Protein AF-0000000084492908 (afdb_homodimer)

Organism: NCBI:txid1637975

Sequence (528 aa):
MYTIGQVAKFLGVSRDTLKFYEEKELVKPKQNIENGYRKYNRFDIYDIATVNFYREMDIEIKKIQEIRKSKSVEGIKLLLEEKEQEVLAEIEYKKLLLKKLQIVKEDCAKIKQFLGEYTIKEMEPLEIKGEIGHFNAFDEYEALKVNTDSLKKAVNLTSLRRVIRFNDQGVLEDKFIIVRKVEDYHRAIEREIVSHQKCLYTVIEDGRWSTGGKNIDDNVEASLRKAAIVNGYELLGLVYINLLLTTYEDGLERVFLEMYAPIKMYTIGQVAKFLGVSRDTLKFYEEKELVKPKQNIENGYRKYNRFDIYDIATVNFYREMDIEIKKIQEIRKSKSVEGIKLLLEEKEQEVLAEIEYKKLLLKKLQIVKEDCAKIKQFLGEYTIKEMEPLEIKGEIGHFNAFDEYEALKVNTDSLKKAVNLTSLRRVIRFNDQGVLEDKFIIVRKVEDYHRAIEREIVSHQKCLYTVIEDGRWSTGGKNIDDNVEASLRKAAIVNGYELLGLVYINLLLTTYEDGLERVFLEMYAPIK

Nearest PDB structures (foldseek):
  6jni-assembly4_H  TM=8.833E-01  e=2.539E-04  Pseudomonas putida
  4wls-assembly1_B  TM=6.090E-01  e=6.303E-05  Escherichia coli DH5[alpha]
  5xbw-assembly1_C  TM=3.593E-01  e=7.937E-08  Pseudomonas aeruginosa PAO1
  6jni-assembly3_E  TM=6.309E-01  e=5.097E-04  Pseudomonas putida
  5xbi-assembly1_A  TM=5.050E-01  e=4.906E-03  Pseudomonas aeruginosa PAO1

Secondary structure (DSSP, 8-state):
-B-HHHHHHHHT--HHHHHHHHHTTS--PEEPTTT--EEB-HHHHHHHHHHHHHHHTT--HHHHHHHHHB--HHHHHHHHHHHHHHHHHHHHHHHHHHHHHHHHHHHHHHHHHHBT--EEEEEEEEEEEEEES-TT-GGGTHHHHHS---SSSS--STTEEEEEEEETTEEEEEEEEEEEE---TTS---S-EEEEEEEEEEEEEESHHHHTT---HHHHHHHHHHHHHHTT--B-SEEEEEEEEEEEETTEEEEEEEEEEEB-/-B-HHHHHHHHT--HHHHHHHHHTTS--PEEPTTT--EEB-HHHHHHHHHHHHHHHTT--HHHHHHHHHB--HHHHHHHHHHHHHHHHHHHHHHHHHHHHHHHHHHHHHHHHHHBT--EEEEEEEEEEEEEES-TT-GGGTHHHHHS---SSSS--STTEEEEEEEETTEEEEEEEEEEEE---TTS---S-EEEEEEEEEEEEEESHHHHTT---HHHHHHHHHHHHHHTT--B-SEEEEEEEEEEEETTEEEEEEEEEEEB-

InterPro domains:
  IPR000551 MerR-type HTH domain [PF13411] (2-69)
  IPR000551 MerR-type HTH domain [PS50937] (1-70)
  IPR000551 MerR-type HTH domain [SM00422] (2-71)
  IPR009061 Putative DNA-binding domain superfamily [SSF46955] (2-109)
  IPR047057 MerR transcriptional regulator [PTHR30204] (1-139)

Structure (mmCIF, N/CA/C/O backbone):
data_AF-0000000084492908-model_v1
#
loop_
_entity.id
_entity.type
_entity.pdbx_description
1 polymer 'MerR family transcriptional regulator'
#
loop_
_atom_site.group_PDB
_atom_site.id
_atom_site.type_symbol
_atom_site.label_atom_id
_atom_site.label_alt_id
_atom_site.label_comp_id
_atom_site.label_asym_id
_atom_site.label_entity_id
_atom_site.label_seq_id
_atom_site.pdbx_PDB_ins_code
_atom_site.Cartn_x
_atom_site.Cartn_y
_atom_site.Cartn_z
_atom_site.occupancy
_atom_site.B_iso_or_equiv
_atom_site.auth_seq_id
_atom_site.auth_comp_id
_atom_site.auth_asym_id
_atom_site.auth_atom_id
_atom_site.pdbx_PDB_model_num
ATOM 1 N N . MET A 1 1 ? -13.133 -38.719 -6.301 1 85.62 1 MET A N 1
ATOM 2 C CA . MET A 1 1 ? -13.797 -37.469 -6.02 1 85.62 1 MET A CA 1
ATOM 3 C C . MET A 1 1 ? -13.602 -37.031 -4.562 1 85.62 1 MET A C 1
ATOM 5 O O . MET A 1 1 ? -13.312 -37.875 -3.713 1 85.62 1 MET A O 1
ATOM 9 N N . TYR A 1 2 ? -13.609 -35.75 -4.332 1 89.88 2 TYR A N 1
ATOM 10 C CA . TYR A 1 2 ? -13.266 -35.25 -3.012 1 89.88 2 TYR A CA 1
ATOM 11 C C . TYR A 1 2 ? -14.367 -34.344 -2.475 1 89.88 2 TYR A C 1
ATOM 13 O O . TYR A 1 2 ? -15.055 -33.656 -3.246 1 89.88 2 TYR A O 1
ATOM 21 N N . THR A 1 3 ? -14.461 -34.344 -1.243 1 89.31 3 THR A N 1
ATOM 22 C CA . THR A 1 3 ? -15.445 -33.469 -0.597 1 89.31 3 THR A CA 1
ATOM 23 C C . THR A 1 3 ? -14.898 -32.062 -0.445 1 89.31 3 THR A C 1
ATOM 25 O O . THR A 1 3 ? -13.695 -31.828 -0.572 1 89.31 3 THR A O 1
ATOM 28 N N . ILE A 1 4 ? -15.883 -31.172 -0.167 1 91 4 ILE A N 1
ATOM 29 C CA . ILE A 1 4 ? -15.5 -29.766 -0.02 1 91 4 ILE A CA 1
ATOM 30 C C . ILE A 1 4 ? -14.523 -29.625 1.148 1 91 4 ILE A C 1
ATOM 32 O O . ILE A 1 4 ? -13.594 -28.828 1.091 1 91 4 ILE A O 1
ATOM 36 N N . GLY A 1 5 ? -14.719 -30.312 2.248 1 90.81 5 GLY A N 1
ATOM 37 C CA . GLY A 1 5 ? -13.82 -30.281 3.395 1 90.81 5 GLY A CA 1
ATOM 38 C C . GLY A 1 5 ? -12.422 -30.75 3.072 1 90.81 5 GLY A C 1
ATOM 39 O O . GLY A 1 5 ? -11.438 -30.141 3.51 1 90.81 5 GLY A O 1
ATOM 40 N N . GLN A 1 6 ? -12.289 -31.812 2.357 1 90.44 6 GLN A N 1
ATOM 41 C CA . GLN A 1 6 ? -10.992 -32.312 1.938 1 90.44 6 GLN A CA 1
ATOM 42 C C . GLN A 1 6 ? -10.25 -31.312 1.06 1 90.44 6 GLN A C 1
ATOM 44 O O . GLN A 1 6 ? -9.078 -31.031 1.284 1 90.44 6 GLN A O 1
ATOM 49 N N . VAL A 1 7 ? -10.992 -30.812 0.139 1 91.81 7 VAL A N 1
ATOM 50 C CA . VAL A 1 7 ? -10.391 -29.875 -0.804 1 91.81 7 VAL A CA 1
ATOM 51 C C . VAL A 1 7 ? -9.914 -28.641 -0.06 1 91.81 7 VAL A C 1
ATOM 53 O O . VAL A 1 7 ? -8.82 -28.125 -0.326 1 91.81 7 VAL A O 1
ATOM 56 N N . ALA A 1 8 ? -10.719 -28.188 0.815 1 92.31 8 ALA A N 1
ATOM 57 C CA . ALA A 1 8 ? -10.344 -27.031 1.631 1 92.31 8 ALA A CA 1
ATOM 58 C C . ALA A 1 8 ? -9.031 -27.281 2.361 1 92.31 8 ALA A C 1
ATOM 60 O O . ALA A 1 8 ? -8.141 -26.422 2.373 1 92.31 8 ALA A O 1
ATOM 61 N N . LYS A 1 9 ? -8.906 -28.406 2.877 1 89.31 9 LYS A N 1
ATOM 62 C CA . LYS A 1 9 ? -7.703 -28.781 3.611 1 89.31 9 LYS A CA 1
ATOM 63 C C . LYS A 1 9 ? -6.5 -28.891 2.678 1 89.31 9 LYS A C 1
ATOM 65 O O . LYS A 1 9 ? -5.422 -28.391 2.98 1 89.31 9 LYS A O 1
ATOM 70 N N . PHE A 1 10 ? -6.711 -29.531 1.526 1 89.12 10 PHE A N 1
ATOM 71 C CA . PHE A 1 10 ? -5.641 -29.734 0.554 1 89.12 10 PHE A CA 1
ATOM 72 C C . PHE A 1 10 ? -5.074 -28.391 0.102 1 89.12 10 PHE A C 1
ATOM 74 O O . PHE A 1 10 ? -3.855 -28.234 -0.016 1 89.12 10 PHE A O 1
ATOM 81 N N . LEU A 1 11 ? -5.945 -27.406 -0.057 1 91.5 11 LEU A N 1
ATOM 82 C CA . LEU A 1 11 ? -5.543 -26.203 -0.776 1 91.5 11 LEU A CA 1
ATOM 83 C C . LEU A 1 11 ? -5.383 -25.031 0.18 1 91.5 11 LEU A C 1
ATOM 85 O O . LEU A 1 11 ? -5.043 -23.922 -0.242 1 91.5 11 LEU A O 1
ATOM 89 N N . GLY A 1 12 ? -5.629 -25.312 1.412 1 89.75 12 GLY A N 1
ATOM 90 C CA . GLY A 1 12 ? -5.398 -24.297 2.422 1 89.75 12 GLY A CA 1
ATOM 91 C C . GLY A 1 12 ? -6.332 -23.109 2.289 1 89.75 12 GLY A C 1
ATOM 92 O O . GLY A 1 12 ? -5.898 -21.953 2.383 1 89.75 12 GLY A O 1
ATOM 93 N N . VAL A 1 13 ? -7.566 -23.328 1.956 1 92.44 13 VAL A N 1
ATOM 94 C CA . VAL A 1 13 ? -8.594 -22.297 1.881 1 92.44 13 VAL A CA 1
ATOM 95 C C . VAL A 1 13 ? -9.805 -22.703 2.717 1 92.44 13 VAL A C 1
ATOM 97 O O . VAL A 1 13 ? -9.906 -23.859 3.143 1 92.44 13 VAL A O 1
ATOM 100 N N . SER A 1 14 ? -10.641 -21.828 2.979 1 93.69 14 SER A N 1
ATOM 101 C CA . SER A 1 14 ? -11.836 -22.141 3.762 1 93.69 14 SER A CA 1
ATOM 102 C C . SER A 1 14 ? -12.938 -22.719 2.883 1 93.69 14 SER A C 1
ATOM 104 O O . SER A 1 14 ? -12.914 -22.562 1.66 1 93.69 14 SER A O 1
ATOM 106 N N . ARG A 1 15 ? -13.875 -23.391 3.535 1 93.69 15 ARG A N 1
ATOM 107 C CA . ARG A 1 15 ? -15.047 -23.891 2.82 1 93.69 15 ARG A CA 1
ATOM 108 C C . ARG A 1 15 ? -15.82 -22.734 2.186 1 93.69 15 ARG A C 1
ATOM 110 O O . ARG A 1 15 ? -16.328 -22.859 1.072 1 93.69 15 ARG A O 1
ATOM 117 N N . ASP A 1 16 ? -15.844 -21.641 2.883 1 94.69 16 ASP A N 1
ATOM 118 C CA . ASP A 1 16 ? -16.547 -20.453 2.385 1 94.69 16 ASP A CA 1
ATOM 119 C C . ASP A 1 16 ? -15.891 -19.922 1.117 1 94.69 16 ASP A C 1
ATOM 121 O O . ASP A 1 16 ? -16.578 -19.484 0.194 1 94.69 16 ASP A O 1
ATOM 125 N N . THR A 1 17 ? -14.641 -20 1.12 1 94.69 17 THR A N 1
ATOM 126 C CA . THR A 1 17 ? -13.922 -19.562 -0.069 1 94.69 17 THR A CA 1
ATOM 127 C C . THR A 1 17 ? -14.273 -20.438 -1.269 1 94.69 17 THR A C 1
ATOM 129 O O . THR A 1 17 ? -14.484 -19.922 -2.373 1 94.69 17 THR A O 1
ATOM 132 N N . LEU A 1 18 ? -14.359 -21.75 -1.053 1 94.75 18 LEU A N 1
ATOM 133 C CA . LEU A 1 18 ? -14.711 -22.672 -2.129 1 94.75 18 LEU A CA 1
ATOM 134 C C . LEU A 1 18 ? -16.125 -22.406 -2.631 1 94.75 18 LEU A C 1
ATOM 136 O O . LEU A 1 18 ? -16.375 -22.422 -3.84 1 94.75 18 LEU A O 1
ATOM 140 N N . LYS A 1 19 ? -17.016 -22.156 -1.703 1 93.44 19 LYS A N 1
ATOM 141 C CA . LYS A 1 19 ? -18.375 -21.812 -2.078 1 93.44 19 LYS A CA 1
ATOM 142 C C . LYS A 1 19 ? -18.422 -20.516 -2.871 1 93.44 19 LYS A C 1
ATOM 144 O O . LYS A 1 19 ? -19.172 -20.391 -3.842 1 93.44 19 LYS A O 1
ATOM 149 N N . PHE A 1 20 ? -17.672 -19.609 -2.375 1 95.75 20 PHE A N 1
ATOM 150 C CA . PHE A 1 20 ? -17.578 -18.344 -3.078 1 95.75 20 PHE A CA 1
ATOM 151 C C . PHE A 1 20 ? -17.078 -18.547 -4.508 1 95.75 20 PHE A C 1
ATOM 153 O O . PHE A 1 20 ? -17.641 -17.969 -5.445 1 95.75 20 PHE A O 1
ATOM 160 N N . TYR A 1 21 ? -16.031 -19.344 -4.691 1 95 21 TYR A N 1
ATOM 161 C CA . TYR A 1 21 ? -15.484 -19.641 -6.016 1 95 21 TYR A CA 1
ATOM 162 C C . TYR A 1 21 ? -16.547 -20.297 -6.902 1 95 21 TYR A C 1
ATOM 164 O O . TYR A 1 21 ? -16.609 -20.016 -8.102 1 95 21 TYR A O 1
ATOM 172 N N . GLU A 1 22 ? -17.328 -21.156 -6.355 1 92.81 22 GLU A N 1
ATOM 173 C CA . GLU A 1 22 ? -18.406 -21.797 -7.09 1 92.81 22 GLU A CA 1
ATOM 174 C C . GLU A 1 22 ? -19.453 -20.781 -7.535 1 92.81 22 GLU A C 1
ATOM 176 O O . GLU A 1 22 ? -19.891 -20.797 -8.688 1 92.81 22 GLU A O 1
ATOM 181 N N . GLU A 1 23 ? -19.781 -19.938 -6.543 1 93.44 23 GLU A N 1
ATOM 182 C CA . GLU A 1 23 ? -20.766 -18.906 -6.828 1 93.44 23 GLU A CA 1
ATOM 183 C C . GLU A 1 23 ? -20.297 -18.016 -7.98 1 93.44 23 GLU A C 1
ATOM 185 O O . GLU A 1 23 ? -21.109 -17.578 -8.805 1 93.44 23 GLU A O 1
ATOM 190 N N . LYS A 1 24 ? -19.047 -17.766 -8.023 1 94.94 24 LYS A N 1
ATOM 191 C CA . LYS A 1 24 ? -18.484 -16.906 -9.055 1 94.94 24 LYS A CA 1
ATOM 192 C C . LYS A 1 24 ? -18.156 -17.688 -10.32 1 94.94 24 LYS A C 1
ATOM 194 O O . LYS A 1 24 ? -17.547 -17.156 -11.25 1 94.94 24 LYS A O 1
ATOM 199 N N . GLU A 1 25 ? -18.359 -19.016 -10.281 1 91.81 25 GLU A N 1
ATOM 200 C CA . GLU A 1 25 ? -18.234 -19.891 -11.438 1 91.81 25 GLU A CA 1
ATOM 201 C C . GLU A 1 25 ? -16.766 -20.094 -11.812 1 91.81 25 GLU A C 1
ATOM 203 O O . GLU A 1 25 ? -16.438 -20.219 -12.992 1 91.81 25 GLU A O 1
ATOM 208 N N . LEU A 1 26 ? -15.961 -20 -10.875 1 93.44 26 LEU A N 1
ATOM 209 C CA . LEU A 1 26 ? -14.547 -20.281 -11.086 1 93.44 26 LEU A CA 1
ATOM 210 C C . LEU A 1 26 ? -14.266 -21.781 -11.031 1 93.44 26 LEU A C 1
ATOM 212 O O . LEU A 1 26 ? -13.242 -22.234 -11.547 1 93.44 26 LEU A O 1
ATOM 216 N N . VAL A 1 27 ? -15.094 -22.484 -10.328 1 90.06 27 VAL A N 1
ATOM 217 C CA . VAL A 1 27 ? -15.078 -23.938 -10.266 1 90.06 27 VAL A CA 1
ATOM 218 C C . VAL A 1 27 ? -16.5 -24.469 -10.289 1 90.06 27 VAL A C 1
ATOM 220 O O . VAL A 1 27 ? -17.422 -23.844 -9.742 1 90.06 27 VAL A O 1
ATOM 223 N N . LYS A 1 28 ? -16.641 -25.578 -10.93 1 86.38 28 LYS A N 1
ATOM 224 C CA . LYS A 1 28 ? -17.969 -26.172 -11.031 1 86.38 28 LYS A CA 1
ATOM 225 C C . LYS A 1 28 ? -17.938 -27.641 -10.633 1 86.38 28 LYS A C 1
ATOM 227 O O . LYS A 1 28 ? -18.078 -28.516 -11.484 1 86.38 28 LYS A O 1
ATOM 232 N N . PRO A 1 29 ? -17.891 -27.828 -9.375 1 84.5 29 PRO A N 1
ATOM 233 C CA . PRO A 1 29 ? -17.891 -29.234 -8.961 1 84.5 29 PRO A CA 1
ATOM 234 C C . PRO A 1 29 ? -19.219 -29.922 -9.242 1 84.5 29 PRO A C 1
ATOM 236 O O . PRO A 1 29 ? -20.25 -29.25 -9.375 1 84.5 29 PRO A O 1
ATOM 239 N N . LYS A 1 30 ? -19.141 -31.234 -9.562 1 80.88 30 LYS A N 1
ATOM 240 C CA . LYS A 1 30 ? -20.359 -32 -9.812 1 80.88 30 LYS A CA 1
ATOM 241 C C . LYS A 1 30 ? -21.125 -32.25 -8.523 1 80.88 30 LYS A C 1
ATOM 243 O O . LYS A 1 30 ? -20.531 -32.438 -7.465 1 80.88 30 LYS A O 1
ATOM 248 N N . GLN A 1 31 ? -22.359 -31.859 -8.586 1 74.38 31 GLN A N 1
ATOM 249 C CA . GLN A 1 31 ? -23.219 -32.094 -7.43 1 74.38 31 GLN A CA 1
ATOM 250 C C . GLN A 1 31 ? -23.797 -33.5 -7.469 1 74.38 31 GLN A C 1
ATOM 252 O O . GLN A 1 31 ? -24.234 -33.969 -8.523 1 74.38 31 GLN A O 1
ATOM 257 N N . ASN A 1 32 ? -23.422 -34.219 -6.363 1 66.81 32 ASN A N 1
ATOM 258 C CA . ASN A 1 32 ? -24.047 -35.531 -6.285 1 66.81 32 ASN A CA 1
ATOM 259 C C . ASN A 1 32 ? -25.578 -35.438 -6.25 1 66.81 32 ASN A C 1
ATOM 261 O O . ASN A 1 32 ? -26.125 -34.656 -5.457 1 66.81 32 ASN A O 1
ATOM 265 N N . ILE A 1 33 ? -26.172 -36.094 -7.195 1 63.25 33 ILE A N 1
ATOM 266 C CA . ILE A 1 33 ? -27.609 -36.062 -7.367 1 63.25 33 ILE A CA 1
ATOM 267 C C . ILE A 1 33 ? -28.297 -36.594 -6.109 1 63.25 33 ILE A C 1
ATOM 269 O O . ILE A 1 33 ?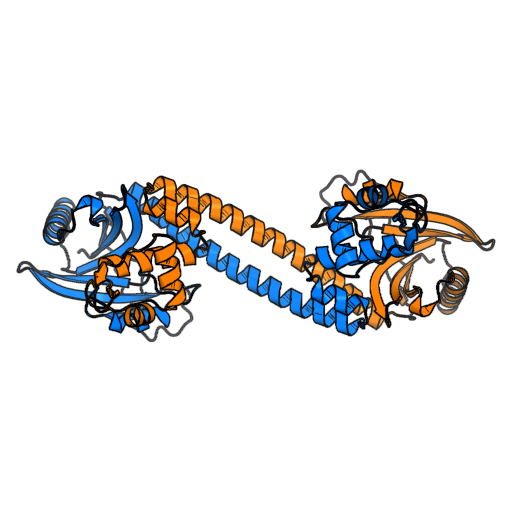 -29.344 -36.094 -5.707 1 63.25 33 ILE A O 1
ATOM 273 N N . GLU A 1 34 ? -27.734 -37.562 -5.508 1 62.38 34 GLU A N 1
ATOM 274 C CA . GLU A 1 34 ? -28.438 -38.25 -4.426 1 62.38 34 GLU A CA 1
ATOM 275 C C . GLU A 1 34 ? -28.359 -37.438 -3.125 1 62.38 34 GLU A C 1
ATOM 277 O O . GLU A 1 34 ? -29.359 -37.312 -2.418 1 62.38 34 GLU A O 1
ATOM 282 N N . ASN A 1 35 ? -27.281 -36.938 -2.756 1 62.28 35 ASN A N 1
ATOM 283 C CA . ASN A 1 35 ? -27.141 -36.375 -1.428 1 62.28 35 ASN A CA 1
ATOM 284 C C . ASN A 1 35 ? -26.844 -34.875 -1.507 1 62.28 35 ASN A C 1
ATOM 286 O O . ASN A 1 35 ? -26.797 -34.188 -0.481 1 62.28 35 ASN A O 1
ATOM 290 N N . GLY A 1 36 ? -26.766 -34.406 -2.736 1 65.12 36 GLY A N 1
ATOM 291 C CA . GLY A 1 36 ? -26.625 -32.969 -2.938 1 65.12 36 GLY A CA 1
ATOM 292 C C . GLY A 1 36 ? -25.234 -32.469 -2.633 1 65.12 36 GLY A C 1
ATOM 293 O O . GLY A 1 36 ? -24.984 -31.266 -2.738 1 65.12 36 GLY A O 1
ATOM 294 N N . TYR A 1 37 ? -24.422 -33.5 -2.225 1 71.88 37 TYR A N 1
ATOM 295 C CA . TYR A 1 37 ? -23.094 -33.031 -1.81 1 71.88 37 TYR A CA 1
ATOM 296 C C . TYR A 1 37 ? -22.219 -32.75 -3.02 1 71.88 37 TYR A C 1
ATOM 298 O O . TYR A 1 37 ? -22.297 -33.438 -4.031 1 71.88 37 TYR A O 1
ATOM 306 N N . ARG A 1 38 ? -21.469 -31.656 -2.945 1 76.75 38 ARG A N 1
ATOM 307 C CA . ARG A 1 38 ? -20.5 -31.297 -3.98 1 76.75 38 ARG A CA 1
ATOM 308 C C . ARG A 1 38 ? -19.312 -32.25 -3.973 1 76.75 38 ARG A C 1
ATOM 310 O O . ARG A 1 38 ? -18.797 -32.594 -2.91 1 76.75 38 ARG A O 1
ATOM 317 N N . LYS A 1 39 ? -19.016 -32.812 -5.086 1 88.12 39 LYS A N 1
ATOM 318 C CA . LYS A 1 39 ? -17.812 -33.625 -5.254 1 88.12 39 LYS A CA 1
ATOM 319 C C . LYS A 1 39 ? -16.875 -33 -6.273 1 88.12 39 LYS A C 1
ATOM 321 O O . LYS A 1 39 ? -17.297 -32.625 -7.367 1 88.12 39 LYS A O 1
ATOM 326 N N . TYR A 1 40 ? -15.617 -32.812 -5.797 1 91.38 40 TYR A N 1
ATOM 327 C CA . TYR A 1 40 ? -14.586 -32.219 -6.633 1 91.38 40 TYR A CA 1
ATOM 328 C C . TYR A 1 40 ? -13.727 -33.281 -7.289 1 91.38 40 TYR A C 1
ATOM 330 O O . TYR A 1 40 ? -13.312 -34.25 -6.637 1 91.38 40 TYR A O 1
ATOM 338 N N . ASN A 1 41 ? -13.539 -33.125 -8.539 1 89.19 41 ASN A N 1
ATOM 339 C CA . ASN A 1 41 ? -12.57 -33.969 -9.195 1 89.19 41 ASN A CA 1
ATOM 340 C C . ASN A 1 41 ? -11.195 -33.312 -9.273 1 89.19 41 ASN A C 1
ATOM 342 O O . ASN A 1 41 ? -11.008 -32.219 -8.797 1 89.19 41 ASN A O 1
ATOM 346 N N . ARG A 1 42 ? -10.219 -34 -9.828 1 88.31 42 ARG A N 1
ATOM 347 C CA . ARG A 1 42 ? -8.844 -33.5 -9.875 1 88.31 42 ARG A CA 1
ATOM 348 C C . ARG A 1 42 ? -8.75 -32.219 -10.664 1 88.31 42 ARG A C 1
ATOM 350 O O . ARG A 1 42 ? -7.949 -31.328 -10.336 1 88.31 42 ARG A O 1
ATOM 357 N N . PHE A 1 43 ? -9.516 -32.062 -11.727 1 88.5 43 PHE A N 1
ATOM 358 C CA . PHE A 1 43 ? -9.469 -30.859 -12.539 1 88.5 43 PHE A CA 1
ATOM 359 C C . PHE A 1 43 ? -10.016 -29.672 -11.766 1 88.5 43 PHE A C 1
ATOM 361 O O . PHE A 1 43 ? -9.516 -28.547 -11.906 1 88.5 43 PHE A O 1
ATOM 368 N N . ASP A 1 44 ? -11.07 -29.969 -10.984 1 91.31 44 ASP A N 1
ATOM 369 C CA . ASP A 1 44 ? -11.594 -28.906 -10.117 1 91.31 44 ASP A CA 1
ATOM 370 C C . ASP A 1 44 ? -10.516 -28.406 -9.156 1 91.31 44 ASP A C 1
ATOM 372 O O . ASP A 1 44 ? -10.375 -27.203 -8.953 1 91.31 44 ASP A O 1
ATOM 376 N N . ILE A 1 45 ? -9.805 -29.297 -8.586 1 91.62 45 ILE A N 1
ATOM 377 C CA . ILE A 1 45 ? -8.781 -28.969 -7.602 1 91.62 45 ILE A CA 1
ATOM 378 C C . ILE A 1 45 ? -7.676 -28.141 -8.266 1 91.62 45 ILE A C 1
ATOM 380 O O . ILE A 1 45 ? -7.207 -27.156 -7.699 1 91.62 45 ILE A O 1
ATOM 384 N N . TYR A 1 46 ? -7.359 -28.469 -9.477 1 91.31 46 TYR A N 1
ATOM 385 C CA . TYR A 1 46 ? -6.344 -27.734 -10.219 1 91.31 46 TYR A CA 1
ATOM 386 C C . TYR A 1 46 ? -6.828 -26.328 -10.547 1 91.31 46 TYR A C 1
ATOM 388 O O . TYR A 1 46 ? -6.062 -25.359 -10.477 1 91.31 46 TYR A O 1
ATOM 396 N N . ASP A 1 47 ? -8.062 -26.266 -10.914 1 93.19 47 ASP A N 1
ATOM 397 C CA . ASP A 1 47 ? -8.648 -24.953 -11.195 1 93.19 47 ASP A CA 1
ATOM 398 C C . ASP A 1 47 ? -8.586 -24.047 -9.977 1 93.19 47 ASP A C 1
ATOM 400 O O . ASP A 1 47 ? -8.258 -22.875 -10.086 1 93.19 47 ASP A O 1
ATOM 404 N N . ILE A 1 48 ? -8.906 -24.641 -8.859 1 94.5 48 ILE A N 1
ATOM 405 C CA . ILE A 1 48 ? -8.883 -23.844 -7.629 1 94.5 48 ILE A CA 1
ATOM 406 C C . ILE A 1 48 ? -7.449 -23.422 -7.312 1 94.5 48 ILE A C 1
ATOM 408 O O . ILE A 1 48 ? -7.207 -22.297 -6.91 1 94.5 48 ILE A O 1
ATOM 412 N N . ALA A 1 49 ? -6.477 -24.281 -7.453 1 93.44 49 ALA A N 1
ATOM 413 C CA . ALA A 1 49 ? -5.074 -23.938 -7.246 1 93.44 49 ALA A CA 1
ATOM 414 C C . ALA A 1 49 ? -4.645 -22.812 -8.172 1 93.44 49 ALA A C 1
ATOM 416 O O . ALA A 1 49 ? -3.873 -21.938 -7.777 1 93.44 49 ALA A O 1
ATOM 417 N N . THR A 1 50 ? -5.164 -22.859 -9.359 1 95.5 50 THR A N 1
ATOM 418 C CA . THR A 1 50 ? -4.863 -21.797 -10.328 1 95.5 50 THR A CA 1
ATOM 419 C C . THR A 1 50 ? -5.457 -20.469 -9.883 1 95.5 50 THR A C 1
ATOM 421 O O . THR A 1 50 ? -4.797 -19.438 -9.961 1 95.5 50 THR A O 1
ATOM 424 N N . VAL A 1 51 ? -6.715 -20.547 -9.477 1 95.88 51 VAL A N 1
ATOM 425 C CA . VAL A 1 51 ? -7.344 -19.344 -8.945 1 95.88 51 VAL A CA 1
ATOM 426 C C . VAL A 1 51 ? -6.508 -18.781 -7.797 1 95.88 51 VAL A C 1
ATOM 428 O O . VAL A 1 51 ? -6.258 -17.578 -7.727 1 95.88 51 VAL A O 1
ATOM 431 N N . ASN A 1 52 ? -6.047 -19.656 -6.879 1 94.25 52 ASN A N 1
ATOM 432 C CA . ASN A 1 52 ? -5.203 -19.266 -5.758 1 94.25 52 ASN A CA 1
ATOM 433 C C . ASN A 1 52 ? -3.928 -18.562 -6.238 1 94.25 52 ASN A C 1
ATOM 435 O O . ASN A 1 52 ? -3.475 -17.594 -5.629 1 94.25 52 ASN A O 1
ATOM 439 N N . PHE A 1 53 ? -3.418 -19.031 -7.27 1 94.62 53 PHE A N 1
ATOM 440 C CA . PHE A 1 53 ? -2.211 -18.469 -7.859 1 94.62 53 PHE A CA 1
ATOM 441 C C . PHE A 1 53 ? -2.445 -17.031 -8.281 1 94.62 53 PHE A C 1
ATOM 443 O O . PHE A 1 53 ? -1.662 -16.141 -7.941 1 94.62 53 PHE A O 1
ATOM 450 N N . TYR A 1 54 ? -3.471 -16.781 -8.984 1 96.56 54 TYR A N 1
ATOM 451 C CA . TYR A 1 54 ? -3.77 -15.43 -9.438 1 96.56 54 TYR A CA 1
ATOM 452 C C . TYR A 1 54 ? -4.137 -14.531 -8.266 1 96.56 54 TYR A C 1
ATOM 454 O O . TYR A 1 54 ? -3.777 -13.352 -8.242 1 96.56 54 TYR A O 1
ATOM 462 N N . ARG A 1 55 ? -4.816 -15.102 -7.312 1 95 55 ARG A N 1
ATOM 463 C CA . ARG A 1 55 ? -5.188 -14.336 -6.125 1 95 55 ARG A CA 1
ATOM 464 C C . ARG A 1 55 ? -3.949 -13.938 -5.328 1 95 55 ARG A C 1
ATOM 466 O O . ARG A 1 55 ? -3.934 -12.883 -4.691 1 95 55 ARG A O 1
ATOM 473 N N . GLU A 1 56 ? -2.99 -14.805 -5.336 1 92.75 56 GLU A N 1
ATOM 474 C CA . GLU A 1 56 ? -1.745 -14.484 -4.645 1 92.75 56 GLU A CA 1
ATOM 475 C C . GLU A 1 56 ? -1.119 -13.203 -5.195 1 92.75 56 GLU A C 1
ATOM 477 O O . GLU A 1 56 ? -0.401 -12.5 -4.48 1 92.75 56 GLU A O 1
ATOM 482 N N . MET A 1 57 ? -1.424 -12.898 -6.426 1 94.94 57 MET A N 1
ATOM 483 C CA . MET A 1 57 ? -0.905 -11.688 -7.055 1 94.94 57 MET A CA 1
ATOM 484 C C . MET A 1 57 ? -1.918 -10.547 -6.973 1 94.94 57 MET A C 1
ATOM 486 O O . MET A 1 57 ? -1.814 -9.562 -7.703 1 94.94 57 MET A O 1
ATOM 490 N N . ASP A 1 58 ? -2.887 -10.734 -6.227 1 95.06 58 ASP A N 1
ATOM 491 C CA . ASP A 1 58 ? -3.92 -9.75 -5.938 1 95.06 58 ASP A CA 1
ATOM 492 C C . ASP A 1 58 ? -4.719 -9.406 -7.191 1 95.06 58 ASP A C 1
ATOM 494 O O . ASP A 1 58 ? -5.125 -8.258 -7.383 1 95.06 58 ASP A O 1
ATOM 498 N N . ILE A 1 59 ? -4.836 -10.359 -8.039 1 96.75 59 ILE A N 1
ATOM 499 C CA . ILE A 1 59 ? -5.734 -10.188 -9.18 1 96.75 59 ILE A CA 1
ATOM 500 C C . ILE A 1 59 ? -7.184 -10.344 -8.719 1 96.75 59 ILE A C 1
ATOM 502 O O . ILE A 1 59 ? -7.508 -11.281 -7.984 1 96.75 59 ILE A O 1
ATOM 506 N N . GLU A 1 60 ? -8.008 -9.461 -9.156 1 96.12 60 GLU A N 1
ATOM 507 C CA . GLU A 1 60 ? -9.406 -9.445 -8.727 1 96.12 60 GLU A CA 1
ATOM 508 C C . GLU A 1 60 ? -10.18 -10.609 -9.328 1 96.12 60 GLU A C 1
ATOM 510 O O . GLU A 1 60 ? -9.883 -11.062 -10.438 1 96.12 60 GLU A O 1
ATOM 515 N N . ILE A 1 61 ? -11.164 -11.008 -8.625 1 96.56 61 ILE A N 1
ATOM 516 C CA . ILE A 1 61 ? -11.984 -12.148 -9.008 1 96.56 61 ILE A CA 1
ATOM 517 C C . ILE A 1 61 ? -12.594 -11.906 -10.391 1 96.56 61 ILE A C 1
ATOM 519 O O . ILE A 1 61 ? -12.617 -12.812 -11.227 1 96.56 61 ILE A O 1
ATOM 523 N N . LYS A 1 62 ? -13.008 -10.695 -10.633 1 96.38 62 LYS A N 1
ATOM 524 C CA . LYS A 1 62 ? -13.609 -10.367 -11.922 1 96.38 62 LYS A CA 1
ATOM 525 C C . LYS A 1 62 ? -12.625 -10.617 -13.062 1 96.38 62 LYS A C 1
ATOM 527 O O . LYS A 1 62 ? -12.992 -11.172 -14.102 1 96.38 62 LYS A O 1
ATOM 532 N N . LYS A 1 63 ? -11.414 -10.258 -12.875 1 96.62 63 LYS A N 1
ATOM 533 C CA . LYS A 1 63 ? -10.375 -10.469 -13.883 1 96.62 63 LYS A CA 1
ATOM 534 C C . LYS A 1 63 ? -10.062 -11.953 -14.039 1 96.62 63 LYS A C 1
ATOM 536 O O . LYS A 1 63 ? -9.797 -12.422 -15.148 1 96.62 63 LYS A O 1
ATOM 541 N N . ILE A 1 64 ? -10.094 -12.703 -12.969 1 97 64 ILE A N 1
ATOM 542 C CA . ILE A 1 64 ? -9.836 -14.133 -13.016 1 97 64 ILE A CA 1
ATOM 543 C C . ILE A 1 64 ? -10.945 -14.836 -13.797 1 97 64 ILE A C 1
ATOM 545 O O . ILE A 1 64 ? -10.695 -15.789 -14.539 1 97 64 ILE A O 1
ATOM 549 N N . GLN A 1 65 ? -12.156 -14.32 -13.625 1 96.06 65 GLN A N 1
ATOM 550 C CA . GLN A 1 65 ? -13.273 -14.852 -14.406 1 96.06 65 GLN A CA 1
ATOM 551 C C . GLN A 1 65 ? -13.031 -14.664 -15.906 1 96.06 65 GLN A C 1
ATOM 553 O O . GLN A 1 65 ? -13.32 -15.562 -16.703 1 96.06 65 GLN A O 1
ATOM 558 N N . GLU A 1 66 ? -12.555 -13.539 -16.234 1 96.06 66 GLU A N 1
ATOM 559 C CA . GLU A 1 66 ? -12.219 -13.281 -17.641 1 96.06 66 GLU A CA 1
ATOM 560 C C . GLU A 1 66 ? -11.133 -14.234 -18.125 1 96.06 66 GLU A C 1
ATOM 562 O O . GLU A 1 66 ? -11.203 -14.734 -19.25 1 96.06 66 GLU A O 1
ATOM 567 N N . ILE A 1 67 ? -10.125 -14.461 -17.297 1 96.19 67 ILE A N 1
ATOM 568 C CA . ILE A 1 67 ? -9.047 -15.391 -17.641 1 96.19 67 ILE A CA 1
ATOM 569 C C . ILE A 1 67 ? -9.617 -16.781 -17.859 1 96.19 67 ILE A C 1
ATOM 571 O O . ILE A 1 67 ? -9.266 -17.469 -18.828 1 96.19 67 ILE A O 1
ATOM 575 N N . ARG A 1 68 ? -10.5 -17.203 -17 1 94 68 ARG A N 1
ATOM 576 C CA . ARG A 1 68 ? -11.086 -18.531 -17.016 1 94 68 ARG A CA 1
ATOM 577 C C . ARG A 1 68 ? -11.844 -18.766 -18.328 1 94 68 ARG A C 1
ATOM 579 O O . ARG A 1 68 ? -11.953 -19.906 -18.781 1 94 68 ARG A O 1
ATOM 586 N N . LYS A 1 69 ? -12.414 -17.719 -18.844 1 91.88 69 LYS A N 1
ATOM 587 C CA . LYS A 1 69 ? -13.133 -17.844 -20.109 1 91.88 69 LYS A CA 1
ATOM 588 C C . LYS A 1 69 ? -12.156 -17.984 -21.266 1 91.88 69 LYS A C 1
ATOM 590 O O . LYS A 1 69 ? -12.25 -18.938 -22.047 1 91.88 69 LYS A O 1
ATOM 595 N N . SER A 1 70 ? -11.305 -17.016 -21.438 1 92.44 70 SER A N 1
ATOM 596 C CA . SER A 1 70 ? -10.297 -17.047 -22.484 1 92.44 70 SER A CA 1
ATOM 597 C C . SER A 1 70 ? -9.336 -15.867 -22.359 1 92.44 70 SER A C 1
ATOM 599 O O . SER A 1 70 ? -9.758 -14.711 -22.375 1 92.44 70 SER A O 1
ATOM 601 N N . LYS A 1 71 ? -8.008 -16.281 -22.234 1 92.75 71 LYS A N 1
ATOM 602 C CA . LYS A 1 71 ? -6.965 -15.266 -22.203 1 92.75 71 LYS A CA 1
ATO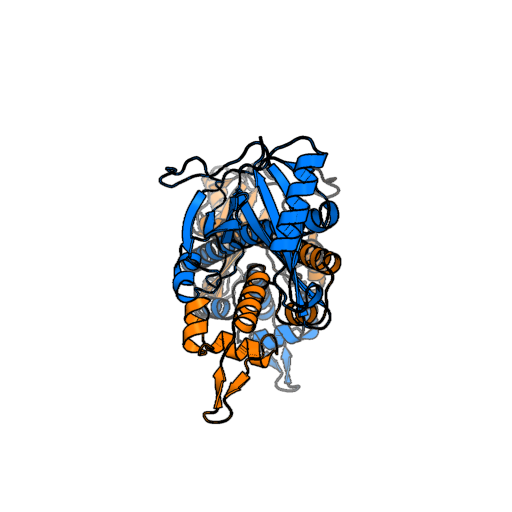M 603 C C . LYS A 1 71 ? -5.648 -15.812 -22.75 1 92.75 71 LYS A C 1
ATOM 605 O O . LYS A 1 71 ? -5.188 -16.875 -22.312 1 92.75 71 LYS A O 1
ATOM 610 N N . SER A 1 72 ? -5.105 -15.07 -23.672 1 94.81 72 SER A N 1
ATOM 611 C CA . SER A 1 72 ? -3.814 -15.477 -24.219 1 94.81 72 SER A CA 1
ATOM 612 C C . SER A 1 72 ? -2.682 -15.195 -23.234 1 94.81 72 SER A C 1
ATOM 614 O O . SER A 1 72 ? -2.863 -14.461 -22.266 1 94.81 72 SER A O 1
ATOM 616 N N . VAL A 1 73 ? -1.567 -15.844 -23.5 1 97 73 VAL A N 1
ATOM 617 C CA . VAL A 1 73 ? -0.388 -15.586 -22.672 1 97 73 VAL A CA 1
ATOM 618 C C . VAL A 1 73 ? -0.022 -14.109 -22.734 1 97 73 VAL A C 1
ATOM 620 O O . VAL A 1 73 ? 0.33 -13.5 -21.719 1 97 73 VAL A O 1
ATOM 623 N N . GLU A 1 74 ? -0.161 -13.547 -23.922 1 96.5 74 GLU A N 1
ATOM 624 C CA . GLU A 1 74 ? 0.094 -12.117 -24.078 1 96.5 74 GLU A CA 1
ATOM 625 C C . GLU A 1 74 ? -0.9 -11.289 -23.281 1 96.5 74 GLU A C 1
ATOM 627 O O . GLU A 1 74 ? -0.533 -10.266 -22.688 1 96.5 74 GLU A O 1
ATOM 632 N N . GLY A 1 75 ? -2.111 -11.719 -23.344 1 96.81 75 GLY A N 1
ATOM 633 C CA . GLY A 1 75 ? -3.117 -11.039 -22.547 1 96.81 75 GLY A CA 1
ATOM 634 C C . GLY A 1 75 ? -2.814 -11.07 -21.062 1 96.81 75 GLY A C 1
ATOM 635 O O . GLY A 1 75 ? -3.02 -10.078 -20.359 1 96.81 75 GLY A O 1
ATOM 636 N N . ILE A 1 76 ? -2.309 -12.188 -20.562 1 97.88 76 ILE A N 1
ATOM 637 C CA . ILE A 1 76 ? -1.919 -12.32 -19.156 1 97.88 76 ILE A CA 1
ATOM 638 C C . ILE A 1 76 ? -0.756 -11.375 -18.859 1 97.88 76 ILE A C 1
ATOM 640 O O . ILE A 1 76 ? -0.75 -10.695 -17.828 1 97.88 76 ILE A O 1
ATOM 644 N N . LYS A 1 77 ? 0.182 -11.336 -19.719 1 97.75 77 LYS A N 1
ATOM 645 C CA . LYS A 1 77 ? 1.336 -10.461 -19.531 1 97.75 77 LYS A CA 1
ATOM 646 C C . LYS A 1 77 ? 0.904 -9.008 -19.391 1 97.75 77 LYS A C 1
ATOM 648 O O . LYS A 1 77 ? 1.401 -8.289 -18.516 1 97.75 77 LYS A O 1
ATOM 653 N N . LEU A 1 78 ? -0.015 -8.594 -20.203 1 97.19 78 LEU A N 1
ATOM 654 C CA . LEU A 1 78 ? -0.518 -7.227 -20.156 1 97.19 78 LEU A CA 1
ATOM 655 C C . LEU A 1 78 ? -1.226 -6.961 -18.828 1 97.19 78 LEU A C 1
ATOM 657 O O . LEU A 1 78 ? -1.07 -5.887 -18.25 1 97.19 78 LEU A O 1
ATOM 661 N N . LEU A 1 79 ? -1.984 -7.926 -18.438 1 97.56 79 LEU A N 1
ATOM 662 C CA . LEU A 1 79 ? -2.672 -7.824 -17.156 1 97.56 79 LEU A CA 1
ATOM 663 C C . LEU A 1 79 ? -1.671 -7.668 -16.016 1 97.56 79 LEU A C 1
ATOM 665 O O . LEU A 1 79 ? -1.882 -6.867 -15.109 1 97.56 79 LEU A O 1
ATOM 669 N N . LEU A 1 80 ? -0.6 -8.398 -16.078 1 98.06 80 LEU A N 1
ATOM 670 C CA . LEU A 1 80 ? 0.432 -8.359 -15.055 1 98.06 80 LEU A CA 1
ATOM 671 C C . LEU A 1 80 ? 1.159 -7.016 -15.07 1 98.06 80 LEU A C 1
ATOM 673 O O . LEU A 1 80 ? 1.509 -6.48 -14.016 1 98.06 80 LEU A O 1
ATOM 677 N N . GLU A 1 81 ? 1.346 -6.496 -16.25 1 97.94 81 GLU A N 1
ATOM 678 C CA . GLU A 1 81 ? 1.985 -5.188 -16.375 1 97.94 81 GLU A CA 1
ATOM 679 C C . GLU A 1 81 ? 1.124 -4.09 -15.758 1 97.94 81 GLU A C 1
ATOM 681 O O . GLU A 1 81 ? 1.636 -3.207 -15.062 1 97.94 81 GLU A O 1
ATOM 686 N N . GLU A 1 82 ? -0.109 -4.199 -16.078 1 97.81 82 GLU A N 1
ATOM 687 C CA . GLU A 1 82 ? -1.041 -3.246 -15.484 1 97.81 82 GLU A CA 1
ATOM 688 C C . GLU A 1 82 ? -1.03 -3.338 -13.961 1 97.81 82 GLU A C 1
ATOM 690 O O . GLU A 1 82 ? -1.001 -2.314 -13.273 1 97.81 82 GLU A O 1
ATOM 695 N N . LYS A 1 83 ? -1.062 -4.531 -13.445 1 97.94 83 LYS A N 1
ATOM 696 C CA . LYS A 1 83 ? -1.034 -4.746 -12 1 97.94 83 LYS A CA 1
ATOM 697 C C . LYS A 1 83 ? 0.271 -4.242 -11.391 1 97.94 83 LYS A C 1
ATOM 699 O O . LYS A 1 83 ? 0.275 -3.678 -10.297 1 97.94 83 LYS A O 1
ATOM 704 N N . GLU A 1 84 ? 1.324 -4.48 -12.086 1 98 84 GLU A N 1
ATOM 705 C CA . GLU A 1 84 ? 2.629 -4.008 -11.633 1 98 84 GLU A CA 1
ATOM 706 C C . GLU A 1 84 ? 2.643 -2.492 -11.477 1 98 84 GLU A C 1
ATOM 708 O O . GLU A 1 84 ? 3.137 -1.971 -10.477 1 98 84 GLU A O 1
ATOM 713 N N . GLN A 1 85 ? 2.09 -1.811 -12.43 1 98.12 85 GLN A N 1
ATOM 714 C CA . GLN A 1 85 ? 2.035 -0.354 -12.375 1 98.12 85 GLN A CA 1
ATOM 715 C C . GLN A 1 85 ? 1.173 0.122 -11.211 1 98.12 85 GLN A C 1
ATOM 717 O O . GLN A 1 85 ? 1.524 1.084 -10.523 1 98.12 85 GLN A O 1
ATOM 722 N N . GLU A 1 86 ? 0.097 -0.559 -11.047 1 97.81 86 GLU A N 1
ATOM 723 C CA . GLU A 1 86 ? -0.783 -0.237 -9.93 1 97.81 86 GLU A CA 1
ATOM 724 C C . GLU A 1 86 ? -0.057 -0.387 -8.594 1 97.81 86 GLU A C 1
ATOM 726 O O . GLU A 1 86 ? -0.151 0.487 -7.73 1 97.81 86 GLU A O 1
ATOM 731 N N . VAL A 1 87 ? 0.661 -1.475 -8.438 1 97.88 87 VAL A N 1
ATOM 732 C CA . VAL A 1 87 ? 1.36 -1.775 -7.191 1 97.88 87 VAL A CA 1
ATOM 733 C C . VAL A 1 87 ? 2.482 -0.764 -6.969 1 97.88 87 VAL A C 1
ATOM 735 O O . VAL A 1 87 ? 2.686 -0.284 -5.852 1 97.88 87 VAL A O 1
ATOM 738 N N . LEU A 1 88 ? 3.168 -0.397 -8.023 1 97.81 88 LEU A N 1
ATOM 739 C CA . LEU A 1 88 ? 4.242 0.583 -7.93 1 97.81 88 LEU A CA 1
ATOM 740 C C . LEU A 1 88 ? 3.703 1.939 -7.484 1 97.81 88 LEU A C 1
ATOM 742 O O . LEU A 1 88 ? 4.301 2.6 -6.629 1 97.81 88 LEU A O 1
ATOM 746 N N . ALA A 1 89 ? 2.615 2.305 -8.055 1 97.12 89 ALA A N 1
ATOM 747 C CA . ALA A 1 89 ? 1.983 3.564 -7.672 1 97.12 89 ALA A CA 1
ATOM 748 C C . ALA A 1 89 ? 1.562 3.543 -6.203 1 97.12 89 ALA A C 1
ATOM 750 O O . ALA A 1 89 ? 1.704 4.543 -5.496 1 97.12 89 ALA A O 1
ATOM 751 N N . GLU A 1 90 ? 1.067 2.459 -5.754 1 96.75 90 GLU A N 1
ATOM 752 C CA . GLU A 1 90 ? 0.653 2.314 -4.359 1 96.75 90 GLU A CA 1
ATOM 753 C C . GLU A 1 90 ? 1.849 2.41 -3.416 1 96.75 90 GLU A C 1
ATOM 755 O O . GLU A 1 90 ? 1.755 3.02 -2.348 1 96.75 90 GLU A O 1
ATOM 760 N N . ILE A 1 91 ? 2.926 1.792 -3.811 1 97.06 91 ILE A N 1
ATOM 761 C CA . ILE A 1 91 ? 4.133 1.842 -2.992 1 97.06 91 ILE A CA 1
ATOM 762 C C . ILE A 1 91 ? 4.605 3.287 -2.857 1 97.06 91 ILE A C 1
ATOM 764 O O . ILE A 1 91 ? 4.938 3.738 -1.759 1 97.06 91 ILE A O 1
ATOM 768 N N . GLU A 1 92 ? 4.602 4.004 -3.939 1 96.44 92 GLU A N 1
ATOM 769 C CA . GLU A 1 92 ? 5.031 5.398 -3.914 1 96.44 92 GLU A CA 1
ATOM 770 C C . GLU A 1 92 ? 4.125 6.238 -3.018 1 96.44 92 GLU A C 1
ATOM 772 O O . GLU A 1 92 ? 4.605 7.078 -2.256 1 96.44 92 GLU A O 1
ATOM 777 N N . TYR A 1 93 ? 2.898 6.055 -3.178 1 95.44 93 TYR A N 1
ATOM 778 C CA . TYR A 1 93 ? 1.94 6.746 -2.322 1 95.44 93 TYR A CA 1
ATOM 779 C C . TYR A 1 93 ? 2.225 6.473 -0.851 1 95.44 93 TYR A C 1
ATOM 781 O O . TYR A 1 93 ? 2.223 7.391 -0.029 1 95.44 93 TYR A O 1
ATOM 789 N N . LYS A 1 94 ? 2.418 5.238 -0.522 1 96.88 94 LYS A N 1
ATOM 790 C CA . LYS A 1 94 ? 2.635 4.855 0.871 1 96.88 94 LYS A CA 1
ATOM 791 C C . LYS A 1 94 ? 3.947 5.422 1.398 1 96.88 94 LYS A C 1
ATOM 793 O O . LYS A 1 94 ? 4.059 5.75 2.582 1 96.88 94 LYS A O 1
ATOM 798 N N . LYS A 1 95 ? 4.902 5.547 0.534 1 96.31 95 LYS A N 1
ATOM 799 C CA . LYS A 1 95 ? 6.156 6.176 0.938 1 96.31 95 LYS A CA 1
ATOM 800 C C . LYS A 1 95 ? 5.945 7.641 1.304 1 96.31 95 LYS A C 1
ATOM 802 O O . LYS A 1 95 ? 6.52 8.133 2.275 1 96.31 95 LYS A O 1
ATOM 807 N N . LEU A 1 96 ? 5.16 8.297 0.514 1 94.06 96 LEU A N 1
ATOM 808 C CA . LEU A 1 96 ? 4.82 9.688 0.815 1 94.06 96 LEU A CA 1
ATOM 809 C C . LEU A 1 96 ? 4.047 9.789 2.125 1 94.06 96 LEU A C 1
ATOM 811 O O . LEU A 1 96 ? 4.281 10.695 2.922 1 94.06 96 LEU A O 1
ATOM 815 N N . LEU A 1 97 ? 3.137 8.867 2.311 1 95.5 97 LEU A N 1
ATOM 816 C CA . LEU A 1 97 ? 2.371 8.812 3.551 1 95.5 97 LEU A CA 1
ATOM 817 C C . LEU A 1 97 ? 3.293 8.609 4.75 1 95.5 97 LEU A C 1
ATOM 819 O O . LEU A 1 97 ? 3.119 9.258 5.785 1 95.5 97 LEU A O 1
ATOM 823 N N . LEU A 1 98 ? 4.258 7.766 4.566 1 95.88 98 LEU A N 1
ATOM 824 C CA . LEU A 1 98 ? 5.219 7.492 5.629 1 95.88 98 LEU A CA 1
ATOM 825 C C . LEU A 1 98 ? 5.984 8.75 6.004 1 95.88 98 LEU A C 1
ATOM 827 O O . LEU A 1 98 ? 6.184 9.031 7.188 1 95.88 98 LEU A O 1
ATOM 831 N N . LYS A 1 99 ? 6.387 9.477 5.062 1 93.94 99 LYS A N 1
ATOM 832 C CA . LYS A 1 99 ? 7.102 10.727 5.309 1 93.94 99 LYS A CA 1
ATOM 833 C C . LYS A 1 99 ? 6.242 11.711 6.094 1 93.94 99 LYS A C 1
ATOM 835 O O . LYS A 1 99 ? 6.723 12.352 7.031 1 93.94 99 LYS A O 1
ATOM 840 N N . LYS A 1 100 ? 5.047 11.828 5.707 1 93.69 100 LYS A N 1
ATOM 841 C CA . LYS A 1 100 ? 4.125 12.719 6.402 1 93.69 100 LYS A CA 1
ATOM 842 C C . LYS A 1 100 ? 3.938 12.297 7.855 1 93.69 100 LYS A C 1
ATOM 844 O O . LYS A 1 100 ? 3.967 13.133 8.758 1 93.69 100 LYS A O 1
ATOM 849 N N . LEU A 1 101 ? 3.74 11.016 8.047 1 96.62 101 LEU A N 1
ATOM 850 C CA . LEU A 1 101 ? 3.58 10.492 9.398 1 96.62 101 LEU A CA 1
ATOM 851 C C . LEU A 1 101 ? 4.797 10.828 10.258 1 96.62 101 LEU A C 1
ATOM 853 O O . LEU A 1 101 ? 4.652 11.234 11.414 1 96.62 101 LEU A O 1
ATOM 857 N N . GLN A 1 102 ? 5.93 10.719 9.688 1 96.12 102 GLN A N 1
ATOM 858 C CA . GLN A 1 102 ? 7.168 10.984 10.422 1 96.12 102 GLN A CA 1
ATOM 859 C C . GLN A 1 102 ? 7.297 12.461 10.773 1 96.12 102 GLN A C 1
ATOM 861 O O . GLN A 1 102 ? 7.734 12.805 11.875 1 96.12 102 GLN A O 1
ATOM 866 N N . ILE A 1 103 ? 6.93 13.281 9.852 1 94.38 103 ILE A N 1
ATOM 867 C CA . ILE A 1 103 ? 6.973 14.719 10.094 1 94.38 103 ILE A CA 1
ATOM 868 C C . ILE A 1 103 ? 6.059 15.078 11.266 1 94.38 103 ILE A C 1
ATOM 870 O O . ILE A 1 103 ? 6.449 15.836 12.156 1 94.38 103 ILE A O 1
ATOM 874 N N . VAL A 1 104 ? 4.871 14.57 11.305 1 96.69 104 VAL A N 1
ATOM 875 C CA . VAL A 1 104 ? 3.914 14.898 12.359 1 96.69 104 VAL A CA 1
ATOM 876 C C . VAL A 1 104 ? 4.383 14.297 13.68 1 96.69 104 VAL A C 1
ATOM 878 O O . VAL A 1 104 ? 4.203 14.906 14.742 1 96.69 104 VAL A O 1
ATOM 881 N N . LYS A 1 105 ? 4.969 13.148 13.656 1 97.25 105 LYS A N 1
ATOM 882 C CA . LYS A 1 105 ? 5.547 12.578 14.875 1 97.25 105 LYS A CA 1
ATOM 883 C C . LYS A 1 105 ? 6.621 13.5 15.445 1 97.25 105 LYS A C 1
ATOM 885 O O . LYS A 1 105 ? 6.707 13.68 16.656 1 97.25 105 LYS A O 1
ATOM 890 N N . GLU A 1 106 ? 7.422 14 14.57 1 96.69 106 GLU A N 1
ATOM 891 C CA . GLU A 1 106 ? 8.43 14.969 15 1 96.69 106 GLU A CA 1
ATOM 892 C C . GLU A 1 106 ? 7.785 16.203 15.617 1 96.69 106 GLU A C 1
ATOM 894 O O . GLU A 1 106 ? 8.305 16.766 16.578 1 96.69 106 GLU A O 1
ATOM 899 N N . ASP A 1 107 ? 6.719 16.641 15 1 97.38 107 ASP A N 1
ATOM 900 C CA . ASP A 1 107 ? 5.988 17.781 15.547 1 97.38 107 ASP A CA 1
ATOM 901 C C . ASP A 1 107 ? 5.488 17.484 16.969 1 97.38 107 ASP A C 1
ATOM 903 O O . ASP A 1 107 ? 5.539 18.359 17.844 1 97.38 107 ASP A O 1
ATOM 907 N N . CYS A 1 108 ? 5.004 16.312 17.156 1 97.88 108 CYS A N 1
ATOM 908 C CA . CYS A 1 108 ? 4.594 15.914 18.5 1 97.88 108 CYS A CA 1
ATOM 909 C C . CYS A 1 108 ? 5.766 16 19.484 1 97.88 108 CYS A C 1
ATOM 911 O O . CYS A 1 108 ? 5.602 16.453 20.609 1 97.88 108 CYS A O 1
ATOM 913 N N . ALA A 1 109 ? 6.914 15.594 19.047 1 97.31 109 ALA A N 1
ATOM 914 C CA . ALA A 1 109 ? 8.109 15.648 19.891 1 97.31 109 ALA A CA 1
ATOM 915 C C . ALA A 1 109 ? 8.484 17.094 20.203 1 97.31 109 ALA A C 1
ATOM 917 O O . ALA A 1 109 ? 8.898 17.391 21.328 1 97.31 109 ALA A O 1
ATOM 918 N N . LYS A 1 110 ? 8.398 17.953 19.234 1 97.69 110 LYS A N 1
ATOM 919 C CA . LYS A 1 110 ? 8.656 19.375 19.453 1 97.69 110 LYS A CA 1
ATOM 920 C C . LYS A 1 110 ? 7.75 19.938 20.547 1 97.69 110 LYS A C 1
ATOM 922 O O . LYS A 1 110 ? 8.195 20.719 21.375 1 97.69 110 LYS A O 1
ATOM 927 N N . ILE A 1 111 ? 6.48 19.547 20.469 1 98.25 111 ILE A N 1
ATOM 928 C CA . ILE A 1 111 ? 5.523 20.047 21.453 1 98.25 111 ILE A CA 1
ATOM 929 C C . ILE A 1 111 ? 5.953 19.609 22.859 1 98.25 111 ILE A C 1
ATOM 931 O O . ILE A 1 111 ? 5.98 20.438 23.781 1 98.25 111 ILE A O 1
ATOM 935 N N . LYS A 1 112 ? 6.289 18.406 23 1 96.94 112 LYS A N 1
ATOM 936 C CA . LYS A 1 112 ? 6.711 17.875 24.297 1 96.94 112 LYS A CA 1
ATOM 937 C C . LYS A 1 112 ? 7.961 18.578 24.797 1 96.94 112 LYS A C 1
ATOM 939 O O . LYS A 1 112 ? 8.062 18.906 25.984 1 96.94 112 LYS A O 1
ATOM 944 N N . GLN A 1 113 ? 8.844 18.875 23.953 1 97.31 113 GLN A N 1
ATOM 945 C CA . GLN A 1 113 ? 10.156 19.391 24.328 1 97.31 113 GLN A CA 1
ATOM 946 C C . GLN A 1 113 ? 10.125 20.891 24.547 1 97.31 113 GLN A C 1
ATOM 948 O O . GLN A 1 113 ? 10.812 21.422 25.422 1 97.31 113 GLN A O 1
ATOM 953 N N . PHE A 1 114 ? 9.273 21.625 23.797 1 98.06 114 PHE A N 1
ATOM 954 C CA . PHE A 1 114 ? 9.484 23.078 23.734 1 98.06 114 PHE A CA 1
ATOM 955 C C . PHE A 1 114 ? 8.227 23.812 24.172 1 98.06 114 PHE A C 1
ATOM 957 O O . PHE A 1 114 ? 8.203 25.047 24.188 1 98.06 114 PHE A O 1
ATOM 964 N N . LEU A 1 115 ? 7.199 23.094 24.547 1 97.69 115 LEU A N 1
ATOM 965 C CA . LEU A 1 115 ? 5.996 23.781 24.984 1 97.69 115 LEU A CA 1
ATOM 966 C C . 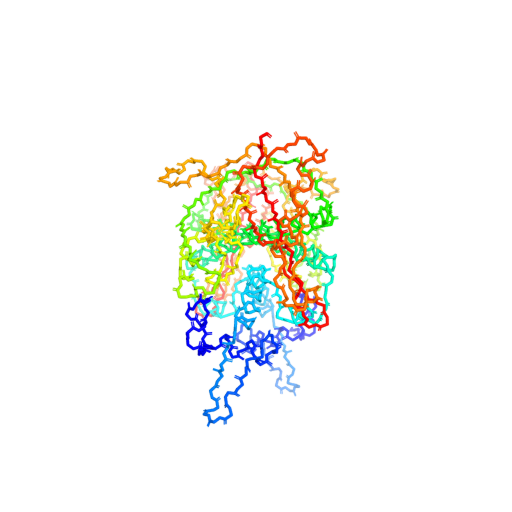LEU A 1 115 ? 6.309 24.703 26.172 1 97.69 115 LEU A C 1
ATOM 968 O O . LEU A 1 115 ? 6.719 24.219 27.234 1 97.69 115 LEU A O 1
ATOM 972 N N . GLY A 1 116 ? 6.137 25.953 25.969 1 95.38 116 GLY A N 1
ATOM 973 C CA . GLY A 1 116 ? 6.332 26.922 27.016 1 95.38 116 GLY A CA 1
ATOM 974 C C . GLY A 1 116 ? 7.797 27.219 27.297 1 95.38 116 GLY A C 1
ATOM 975 O O . GLY A 1 116 ? 8.125 27.938 28.234 1 95.38 116 GLY A O 1
ATOM 976 N N . GLU A 1 117 ? 8.664 26.688 26.469 1 96.38 117 GLU A N 1
ATOM 977 C CA . GLU A 1 117 ? 10.102 26.875 26.641 1 96.38 117 GLU A CA 1
ATOM 978 C C . GLU A 1 117 ? 10.695 27.688 25.484 1 96.38 117 GLU A C 1
ATOM 980 O O . GLU A 1 117 ? 10.305 27.516 24.328 1 96.38 117 GLU A O 1
ATOM 985 N N . TYR A 1 118 ? 11.594 28.609 25.891 1 96.88 118 TYR A N 1
ATOM 986 C CA . TYR A 1 118 ? 12.25 29.422 24.875 1 96.88 118 TYR A CA 1
ATOM 987 C C . TYR A 1 118 ? 13.672 28.938 24.609 1 96.88 118 TYR A C 1
ATOM 989 O O . TYR A 1 118 ? 14.391 28.562 25.562 1 96.88 118 TYR A O 1
ATOM 997 N N . THR A 1 119 ? 14.039 28.828 23.422 1 96.94 119 THR A N 1
ATOM 998 C CA . THR A 1 119 ? 15.391 28.469 23.016 1 96.94 119 THR A CA 1
ATOM 999 C C . THR A 1 119 ? 15.781 29.203 21.734 1 96.94 119 THR A C 1
ATOM 1001 O O . THR A 1 119 ? 14.969 29.938 21.156 1 96.94 119 THR A O 1
ATOM 1004 N N . ILE A 1 120 ? 17.031 29.203 21.391 1 97.31 120 ILE A N 1
ATOM 1005 C CA . ILE A 1 120 ? 17.516 29.828 20.172 1 97.31 120 ILE A CA 1
ATOM 1006 C C . ILE A 1 120 ? 17.688 28.766 19.094 1 97.31 120 ILE A C 1
ATOM 1008 O O . ILE A 1 120 ? 18.344 27.734 19.312 1 97.31 120 ILE A O 1
ATOM 1012 N N . LYS A 1 121 ? 17.062 29.016 17.953 1 96.81 121 LYS A N 1
ATOM 1013 C CA . LYS A 1 121 ? 17.141 28.062 16.844 1 96.81 121 LYS A CA 1
ATOM 1014 C C . LYS A 1 121 ? 17.203 28.781 15.5 1 96.81 121 LYS A C 1
ATOM 1016 O O . LYS A 1 121 ? 16.797 29.938 15.391 1 96.81 121 LYS A O 1
ATOM 1021 N N . GLU A 1 122 ? 17.703 28.031 14.523 1 96.56 122 GLU A N 1
ATOM 1022 C CA . GLU A 1 122 ? 17.656 28.5 13.141 1 96.56 122 GLU A CA 1
ATOM 1023 C C . GLU A 1 122 ? 16.312 28.172 12.5 1 96.56 122 GLU A C 1
ATOM 1025 O O . GLU A 1 122 ? 15.742 27.094 12.758 1 96.56 122 GLU A O 1
ATOM 1030 N N . MET A 1 123 ? 15.797 29.062 11.719 1 94.94 123 MET A N 1
ATOM 1031 C CA . MET A 1 123 ? 14.617 28.781 10.906 1 94.94 123 MET A CA 1
ATOM 1032 C C . MET A 1 123 ? 15.016 28.344 9.5 1 94.94 123 MET A C 1
ATOM 1034 O O . MET A 1 123 ? 15.602 29.141 8.75 1 94.94 123 MET A O 1
ATOM 1038 N N . GLU A 1 124 ? 14.633 27.156 9.148 1 89.81 124 GLU A N 1
ATOM 1039 C CA . GLU A 1 124 ? 14.969 26.641 7.828 1 89.81 124 GLU A CA 1
ATOM 1040 C C . GLU A 1 124 ? 14.312 27.469 6.723 1 89.81 124 GLU A C 1
ATOM 1042 O O . GLU A 1 124 ? 13.242 28.031 6.922 1 89.81 124 GLU A O 1
ATOM 1047 N N . PRO A 1 125 ? 14.945 27.406 5.562 1 90.62 125 PRO A N 1
ATOM 1048 C CA . PRO A 1 125 ? 14.398 28.203 4.457 1 90.62 125 PRO A CA 1
ATOM 1049 C C . PRO A 1 125 ? 13.016 27.734 4.02 1 90.62 125 PRO A C 1
ATOM 1051 O O . PRO A 1 125 ? 12.758 26.531 3.945 1 90.62 125 PRO A O 1
ATOM 1054 N N . LEU A 1 126 ? 12.211 28.672 3.783 1 89.31 126 LEU A N 1
ATOM 1055 C CA . LEU A 1 126 ? 10.859 28.422 3.295 1 89.31 126 LEU A CA 1
ATOM 1056 C C . LEU A 1 126 ? 10.625 29.141 1.964 1 89.31 126 LEU A C 1
ATOM 1058 O O . LEU A 1 126 ? 10.992 30.297 1.802 1 89.31 126 LEU A O 1
ATOM 1062 N N . GLU A 1 127 ? 10.07 28.422 1.039 1 89.25 127 GLU A N 1
ATOM 1063 C CA . GLU A 1 127 ? 9.641 29.031 -0.219 1 89.25 127 GLU A CA 1
ATOM 1064 C C . GLU A 1 127 ? 8.211 29.547 -0.126 1 89.25 127 GLU A C 1
ATOM 1066 O O . GLU A 1 127 ? 7.301 28.812 0.251 1 89.25 127 GLU A O 1
ATOM 1071 N N . ILE A 1 128 ? 8.07 30.812 -0.47 1 89.44 128 ILE A N 1
ATOM 1072 C CA . ILE A 1 128 ? 6.742 31.406 -0.406 1 89.44 128 ILE A CA 1
ATOM 1073 C C . ILE A 1 128 ? 6.008 31.172 -1.725 1 89.44 128 ILE A C 1
ATOM 1075 O O . ILE A 1 128 ? 6.484 31.578 -2.787 1 89.44 128 ILE A O 1
ATOM 1079 N N . LYS A 1 129 ? 4.855 30.578 -1.637 1 85.94 129 LYS A N 1
ATOM 1080 C CA . LYS A 1 129 ? 4.094 30.234 -2.832 1 85.94 129 LYS A CA 1
ATOM 1081 C C . LYS A 1 129 ? 2.859 31.109 -2.98 1 85.94 129 LYS A C 1
ATOM 1083 O O . LYS A 1 129 ? 2.211 31.109 -4.031 1 85.94 129 LYS A O 1
ATOM 1088 N N . GLY A 1 130 ? 2.566 31.812 -1.965 1 85.88 130 GLY A N 1
ATOM 1089 C CA . GLY A 1 130 ? 1.396 32.688 -1.984 1 85.88 130 GLY A CA 1
ATOM 1090 C C . GLY A 1 130 ? 1.149 33.375 -0.662 1 85.88 130 GLY A C 1
ATOM 1091 O O . GLY A 1 130 ? 1.962 33.281 0.259 1 85.88 130 GLY A O 1
ATOM 1092 N N . GLU A 1 131 ? 0.135 34.219 -0.666 1 88.06 131 GLU A N 1
ATOM 1093 C CA . GLU A 1 131 ? -0.233 34.969 0.534 1 88.06 131 GLU A CA 1
ATOM 1094 C C . GLU A 1 131 ? -1.748 35.094 0.662 1 88.06 131 GLU A C 1
ATOM 1096 O O . GLU A 1 131 ? -2.461 35.125 -0.344 1 88.06 131 GLU A O 1
ATOM 1101 N N . ILE A 1 132 ? -2.135 34.969 1.904 1 86.38 132 ILE A N 1
ATOM 1102 C CA . ILE A 1 132 ? -3.541 35.25 2.188 1 86.38 132 ILE A CA 1
ATOM 1103 C C . ILE A 1 132 ? -3.656 36.344 3.238 1 86.38 132 ILE A C 1
ATOM 1105 O O . ILE A 1 132 ? -2.785 36.469 4.102 1 86.38 132 ILE A O 1
ATOM 1109 N N . GLY A 1 133 ? -4.746 37.125 3.082 1 79.5 133 GLY A N 1
ATOM 1110 C CA . GLY A 1 133 ? -4.895 38.312 3.91 1 79.5 133 GLY A CA 1
ATOM 1111 C C . GLY A 1 133 ? -5.172 38 5.367 1 79.5 133 GLY A C 1
ATOM 1112 O O . GLY A 1 133 ? -4.695 38.688 6.262 1 79.5 133 GLY A O 1
ATOM 1113 N N . HIS A 1 134 ? -6.062 37.125 5.586 1 79.62 134 HIS A N 1
ATOM 1114 C CA . HIS A 1 134 ? -6.434 36.75 6.945 1 79.62 134 HIS A CA 1
ATOM 1115 C C . HIS A 1 134 ? -6.773 35.25 7.023 1 79.62 134 HIS A C 1
ATOM 1117 O O . HIS A 1 134 ? -7.082 34.625 6.004 1 79.62 134 HIS A O 1
ATOM 1123 N N . PHE A 1 135 ? -6.648 34.844 8.234 1 76.06 135 PHE A N 1
ATOM 1124 C CA . PHE A 1 135 ? -6.871 33.438 8.469 1 76.06 135 PHE A CA 1
ATOM 1125 C C . PHE A 1 135 ? -8.281 33.031 8.055 1 76.06 135 PHE A C 1
ATOM 1127 O O . PHE A 1 135 ? -8.516 31.891 7.645 1 76.06 135 PHE A O 1
ATOM 1134 N N . ASN A 1 136 ? -9.188 34 8.047 1 76.94 136 ASN A N 1
ATOM 1135 C CA . ASN A 1 136 ? -10.578 33.719 7.73 1 76.94 136 ASN A CA 1
ATOM 1136 C C . ASN A 1 136 ? -10.906 34.094 6.281 1 76.94 136 ASN A C 1
ATOM 1138 O O . ASN A 1 136 ? -12.078 34.062 5.883 1 76.94 136 ASN A O 1
ATOM 1142 N N . ALA A 1 137 ? -9.859 34.438 5.598 1 82.69 137 ALA A N 1
ATOM 1143 C CA . ALA A 1 137 ? -10.086 34.656 4.172 1 82.69 137 ALA A CA 1
ATOM 1144 C C . ALA A 1 137 ? -10.219 33.344 3.418 1 82.69 137 ALA A C 1
ATOM 1146 O O . ALA A 1 137 ? -9.383 33.031 2.562 1 82.69 137 ALA A O 1
ATOM 1147 N N . PHE A 1 138 ? -11.281 32.719 3.633 1 86.38 138 PHE A N 1
ATOM 1148 C CA . PHE A 1 138 ? -11.477 31.344 3.174 1 86.38 138 PHE A CA 1
ATOM 1149 C C . PHE A 1 138 ? -11.562 31.281 1.653 1 86.38 138 PHE A C 1
ATOM 1151 O O . PHE A 1 138 ? -11.195 30.281 1.042 1 86.38 138 PHE A O 1
ATOM 1158 N N . ASP A 1 139 ? -11.945 32.344 1.093 1 81.12 139 ASP A N 1
ATOM 1159 C CA . ASP A 1 139 ? -12.078 32.406 -0.359 1 81.12 139 ASP A CA 1
ATOM 1160 C C . ASP A 1 139 ? -10.719 32.312 -1.041 1 81.12 139 ASP A C 1
ATOM 1162 O O . ASP A 1 139 ? -10.633 32.031 -2.238 1 81.12 139 ASP A O 1
ATOM 1166 N N . GLU A 1 140 ? -9.695 32.531 -0.278 1 83.25 140 GLU A N 1
ATOM 1167 C CA . GLU A 1 140 ? -8.352 32.5 -0.837 1 83.25 140 GLU A CA 1
ATOM 1168 C C . GLU A 1 140 ? -7.699 31.125 -0.626 1 83.25 140 GLU A C 1
ATOM 1170 O O . GLU A 1 140 ? -6.57 30.891 -1.066 1 83.25 140 GLU A O 1
ATOM 1175 N N . TYR A 1 141 ? -8.414 30.219 -0.031 1 83.81 141 TYR A N 1
ATOM 1176 C CA . TYR A 1 141 ? -7.848 28.922 0.316 1 83.81 141 TYR A CA 1
ATOM 1177 C C . TYR A 1 141 ? -7.598 28.078 -0.933 1 83.81 141 TYR A C 1
ATOM 1179 O O . TYR A 1 141 ? -6.887 27.078 -0.882 1 83.81 141 TYR A O 1
ATOM 1187 N N . GLU A 1 142 ? -8.07 28.5 -2.008 1 77.62 142 GLU A N 1
ATOM 1188 C CA . GLU A 1 142 ? -7.793 27.828 -3.268 1 77.62 142 GLU A CA 1
ATOM 1189 C C . GLU A 1 142 ? -6.293 27.734 -3.529 1 77.62 142 GLU A C 1
ATOM 1191 O O . GLU A 1 142 ? -5.816 26.766 -4.121 1 77.62 142 GLU A O 1
ATOM 1196 N N . ALA A 1 143 ? -5.641 28.688 -3.068 1 77.31 143 ALA A N 1
ATOM 1197 C CA . ALA A 1 143 ? -4.195 28.719 -3.256 1 77.31 143 ALA A CA 1
ATOM 1198 C C . ALA A 1 143 ? -3.514 27.578 -2.502 1 77.31 143 ALA A C 1
ATOM 1200 O O . ALA A 1 143 ? -2.424 27.141 -2.877 1 77.31 143 ALA A O 1
ATOM 1201 N N . LEU A 1 144 ? -4.141 27.156 -1.463 1 79.12 144 LEU A N 1
ATOM 1202 C CA . LEU A 1 144 ? -3.598 26.062 -0.668 1 79.12 144 LEU A CA 1
ATOM 1203 C C . LEU A 1 144 ? -3.732 24.734 -1.408 1 79.12 144 LEU A C 1
ATOM 1205 O O . LEU A 1 144 ? -2.934 23.812 -1.199 1 79.12 144 LEU A O 1
ATOM 1209 N N . LYS A 1 145 ? -4.664 24.609 -2.301 1 72.94 145 LYS A N 1
ATOM 1210 C CA . LYS A 1 145 ? -4.918 23.375 -3.057 1 72.94 145 LYS A CA 1
ATOM 1211 C C . LYS A 1 145 ? -3.846 23.156 -4.117 1 72.94 145 LYS A C 1
ATOM 1213 O O . LYS A 1 145 ? -3.406 22.031 -4.336 1 72.94 145 LYS A O 1
ATOM 1218 N N . VAL A 1 146 ? -3.496 24.094 -4.723 1 63.91 146 VAL A N 1
ATOM 1219 C CA . VAL A 1 146 ? -2.652 24.016 -5.91 1 63.91 146 VAL A CA 1
ATOM 1220 C C . VAL A 1 146 ? -1.185 23.922 -5.496 1 63.91 146 VAL A C 1
ATOM 1222 O O . VAL A 1 146 ? -0.389 23.25 -6.164 1 63.91 146 VAL A O 1
ATOM 1225 N N . ASN A 1 147 ? -0.95 24.438 -4.449 1 55.12 147 ASN A N 1
ATOM 1226 C CA . ASN A 1 147 ? 0.464 24.688 -4.191 1 55.12 147 ASN A CA 1
ATOM 1227 C C . ASN A 1 147 ? 1.03 23.719 -3.164 1 55.12 147 ASN A C 1
ATOM 1229 O O . ASN A 1 147 ? 2.146 23.906 -2.674 1 55.12 147 ASN A O 1
ATOM 1233 N N . THR A 1 148 ? 0.228 22.719 -2.805 1 60.5 148 THR A N 1
ATOM 1234 C CA . THR A 1 148 ? 0.783 21.984 -1.679 1 60.5 148 THR A CA 1
ATOM 1235 C C . THR A 1 148 ? 1.079 20.531 -2.078 1 60.5 148 THR A C 1
ATOM 1237 O O . THR A 1 148 ? 0.559 20.047 -3.08 1 60.5 148 THR A O 1
ATOM 1240 N N . ASP A 1 149 ? 2.174 20.062 -1.469 1 61.56 149 ASP A N 1
ATOM 1241 C CA . ASP A 1 149 ? 2.605 18.672 -1.565 1 61.56 149 ASP A CA 1
ATOM 1242 C C . ASP A 1 149 ? 1.607 17.734 -0.883 1 61.56 149 ASP A C 1
ATOM 1244 O O . ASP A 1 149 ? 1.972 16.641 -0.448 1 61.56 149 ASP A O 1
ATOM 1248 N N . SER A 1 150 ? 0.369 18.219 -0.941 1 66.75 150 SER A N 1
ATOM 1249 C CA . SER A 1 150 ? -0.608 17.406 -0.215 1 66.75 150 SER A CA 1
ATOM 1250 C C . SER A 1 150 ? -0.911 16.109 -0.952 1 66.75 150 SER A C 1
ATOM 1252 O O . SER A 1 150 ? -0.9 16.078 -2.184 1 66.75 150 SER A O 1
ATOM 1254 N N . LEU A 1 151 ? -1.016 15.117 -0.162 1 72.31 151 LEU A N 1
ATOM 1255 C CA . LEU A 1 151 ? -1.312 13.789 -0.691 1 72.31 151 LEU A CA 1
ATOM 1256 C C . LEU A 1 151 ? -2.748 13.719 -1.199 1 72.31 151 LEU A C 1
ATOM 1258 O O . LEU A 1 151 ? -3.062 12.898 -2.064 1 72.31 151 LEU A O 1
ATOM 1262 N N . LYS A 1 152 ? -3.545 14.625 -0.617 1 76.75 152 LYS A N 1
ATOM 1263 C CA . LYS A 1 152 ? -4.953 14.672 -1 1 76.75 152 LYS A CA 1
ATOM 1264 C C . LYS A 1 152 ? -5.359 16.078 -1.412 1 76.75 152 LYS A C 1
ATOM 1266 O O . LYS A 1 152 ? -4.668 17.047 -1.093 1 76.75 152 LYS A O 1
ATOM 1271 N N . LYS A 1 153 ? -6.398 16.188 -2.053 1 77.19 153 LYS A N 1
ATOM 1272 C CA . LYS A 1 153 ? -6.875 17.469 -2.568 1 77.19 153 LYS A CA 1
ATOM 1273 C C . LYS A 1 153 ? -7.516 18.297 -1.463 1 77.19 153 LYS A C 1
ATOM 1275 O O . LYS A 1 153 ? -7.609 19.516 -1.577 1 77.19 153 LYS A O 1
ATOM 1280 N N . ALA A 1 154 ? -7.848 17.688 -0.449 1 84.5 154 ALA A N 1
ATOM 1281 C CA . ALA A 1 154 ? -8.516 18.375 0.653 1 84.5 154 ALA A CA 1
ATOM 1282 C C . ALA A 1 154 ? -7.547 19.297 1.384 1 84.5 154 ALA A C 1
ATOM 1284 O O . ALA A 1 154 ? -6.391 18.953 1.611 1 84.5 154 ALA A O 1
ATOM 1285 N N . VAL A 1 155 ? -8.031 20.484 1.679 1 84.31 155 VAL A N 1
ATOM 1286 C CA . VAL A 1 155 ? -7.203 21.531 2.287 1 84.31 155 VAL A CA 1
ATOM 1287 C C . VAL A 1 155 ? -7.004 21.219 3.77 1 84.31 155 VAL A C 1
ATOM 1289 O O . VAL A 1 155 ? -7.953 20.875 4.473 1 84.31 155 VAL A O 1
ATOM 1292 N N . ASN A 1 156 ? -5.781 21.297 4.008 1 84.38 156 ASN A N 1
ATOM 1293 C CA . ASN A 1 156 ? -5.406 21.375 5.418 1 84.38 156 ASN A CA 1
ATOM 1294 C C . ASN A 1 156 ? -4.508 22.562 5.695 1 84.38 156 ASN A C 1
ATOM 1296 O O . ASN A 1 156 ? -4.23 23.359 4.797 1 84.38 156 ASN A O 1
ATOM 1300 N N . LEU A 1 157 ? -4.16 22.969 6.895 1 85.69 157 LEU A N 1
ATOM 1301 C CA . LEU A 1 157 ? -3.582 24.266 7.23 1 85.69 157 LEU A CA 1
ATOM 1302 C C . LEU A 1 157 ? -2.09 24.125 7.52 1 85.69 157 LEU A C 1
ATOM 1304 O O . LEU A 1 157 ? -1.461 25.078 8 1 85.69 157 LEU A O 1
ATOM 1308 N N . THR A 1 158 ? -1.527 23.031 7.094 1 87.56 158 THR A N 1
ATOM 1309 C CA . THR A 1 158 ? -0.15 22.766 7.492 1 87.56 158 THR A CA 1
ATOM 1310 C C . THR A 1 158 ? 0.826 23.578 6.648 1 87.56 158 THR A C 1
ATOM 1312 O O . THR A 1 158 ? 1.979 23.781 7.043 1 87.56 158 THR A O 1
ATOM 1315 N N . SER A 1 159 ? 0.368 24.141 5.527 1 87.94 159 SER A N 1
ATOM 1316 C CA . SER A 1 159 ? 1.248 24.922 4.656 1 87.94 159 SER A CA 1
ATOM 1317 C C . SER A 1 159 ? 1.146 26.406 4.949 1 87.94 159 SER A C 1
ATOM 1319 O O . SER A 1 159 ? 1.847 27.219 4.336 1 87.94 159 SER A O 1
ATOM 1321 N N . LEU A 1 160 ? 0.383 26.75 5.852 1 90.62 160 LEU A N 1
ATOM 1322 C CA . LEU A 1 160 ? 0.176 28.141 6.195 1 90.62 160 LEU A CA 1
ATOM 1323 C C . LEU A 1 160 ? 1.129 28.578 7.301 1 90.62 160 LEU A C 1
ATOM 1325 O O . LEU A 1 160 ? 1.372 27.828 8.25 1 90.62 160 LEU A O 1
ATOM 1329 N N . ARG A 1 161 ? 1.625 29.828 7.113 1 93.19 161 ARG A N 1
ATOM 1330 C CA . ARG A 1 161 ? 2.422 30.5 8.133 1 93.19 161 ARG A CA 1
ATOM 1331 C C . ARG A 1 161 ? 1.889 31.891 8.414 1 93.19 161 ARG A C 1
ATOM 1333 O O . ARG A 1 161 ? 1.654 32.688 7.492 1 93.19 161 ARG A O 1
ATOM 1340 N N . ARG A 1 162 ? 1.615 32.094 9.625 1 95.44 162 ARG A N 1
ATOM 1341 C CA . ARG A 1 162 ? 1.274 33.469 10.016 1 95.44 162 ARG A CA 1
ATOM 1342 C C . ARG A 1 162 ? 2.529 34.312 10.203 1 95.44 162 ARG A C 1
ATOM 1344 O O . ARG A 1 162 ? 3.484 33.875 10.852 1 95.44 162 ARG A O 1
ATOM 1351 N N . VAL A 1 163 ? 2.529 35.438 9.609 1 95.44 163 VAL A N 1
ATOM 1352 C CA . VAL A 1 163 ? 3.645 36.344 9.75 1 95.44 163 VAL A CA 1
ATOM 1353 C C . VAL A 1 163 ? 3.152 37.656 10.367 1 95.44 163 VAL A C 1
ATOM 1355 O O . VAL A 1 163 ? 2.277 38.344 9.805 1 95.44 163 VAL A O 1
ATOM 1358 N N . ILE A 1 164 ? 3.713 38 11.477 1 95.19 164 ILE A N 1
ATOM 1359 C CA . ILE A 1 164 ? 3.342 39.25 12.164 1 95.19 164 ILE A CA 1
ATOM 1360 C C . ILE A 1 164 ? 4.547 40.188 12.227 1 95.19 164 ILE A C 1
ATOM 1362 O O . ILE A 1 164 ? 5.617 39.781 12.703 1 95.19 164 ILE A O 1
ATOM 1366 N N . ARG A 1 165 ? 4.344 41.344 11.742 1 94.44 165 ARG A N 1
ATOM 1367 C CA . ARG A 1 165 ? 5.312 42.438 11.938 1 94.44 165 ARG A CA 1
ATOM 1368 C C . ARG A 1 165 ? 4.855 43.375 13.031 1 94.44 165 ARG A C 1
ATOM 1370 O O . ARG A 1 165 ? 3.689 43.781 13.07 1 94.44 165 ARG A O 1
ATOM 1377 N N . PHE A 1 166 ? 5.762 43.688 13.914 1 93 166 PHE A N 1
ATOM 1378 C CA . PHE A 1 166 ? 5.367 44.531 15.039 1 93 166 PHE A CA 1
ATOM 1379 C C . PHE A 1 166 ? 6.523 45.438 15.484 1 93 166 PHE A C 1
ATOM 1381 O O . PHE A 1 166 ? 7.676 45.188 15.102 1 93 166 PHE A O 1
ATOM 1388 N N . ASN A 1 167 ? 6.168 46.5 16.141 1 91.19 167 ASN A N 1
ATOM 1389 C CA . ASN A 1 167 ? 7.129 47.375 16.812 1 91.19 167 ASN A CA 1
ATOM 1390 C C . ASN A 1 167 ? 6.637 47.781 18.188 1 91.19 167 ASN A C 1
ATOM 1392 O O . ASN A 1 167 ? 5.754 47.156 18.766 1 91.19 167 ASN A O 1
ATOM 1396 N N . ASP A 1 168 ? 7.258 48.812 18.781 1 86.81 168 ASP A N 1
ATOM 1397 C CA . ASP A 1 168 ? 6.93 49.219 20.141 1 86.81 168 ASP A CA 1
ATOM 1398 C C . ASP A 1 168 ? 5.52 49.781 20.203 1 86.81 168 ASP A C 1
ATOM 1400 O O . ASP A 1 168 ? 4.918 49.844 21.281 1 86.81 168 ASP A O 1
ATOM 1404 N N . GLN A 1 169 ? 4.949 50.125 19.062 1 88.38 169 GLN A N 1
ATOM 1405 C CA . GLN A 1 169 ? 3.619 50.75 19.016 1 88.38 169 GLN A CA 1
ATOM 1406 C C . GLN A 1 169 ? 2.543 49.688 18.812 1 88.38 169 GLN A C 1
ATOM 1408 O O . GLN A 1 169 ? 1.351 49.969 18.953 1 88.38 169 GLN A O 1
ATOM 1413 N N . GLY A 1 170 ? 2.963 48.531 18.453 1 86.62 170 GLY A N 1
ATOM 1414 C CA . GLY A 1 170 ? 2.004 47.438 18.266 1 86.62 170 GLY A CA 1
ATOM 1415 C C . GLY A 1 170 ? 2.199 46.688 16.969 1 86.62 170 GLY A C 1
ATOM 1416 O O . GLY A 1 170 ? 3.318 46.594 16.453 1 86.62 170 GLY A O 1
ATOM 1417 N N . VAL A 1 171 ? 1.171 46.062 16.531 1 89.69 171 VAL A N 1
ATOM 1418 C CA . VAL A 1 171 ? 1.216 45.25 15.32 1 89.69 171 VAL A CA 1
ATOM 1419 C C . VAL A 1 171 ? 1.104 46.125 14.086 1 89.69 171 VAL A C 1
ATOM 1421 O O . VAL A 1 171 ? 0.192 46.938 13.984 1 89.69 171 VAL A O 1
ATOM 1424 N N . LEU A 1 172 ? 1.971 45.938 13.172 1 91.31 172 LEU A N 1
ATOM 1425 C CA . LEU A 1 172 ? 1.995 46.688 11.93 1 91.31 172 LEU A CA 1
ATOM 1426 C C . LEU A 1 172 ? 1.332 45.906 10.797 1 91.31 172 LEU A C 1
ATOM 1428 O O . LEU A 1 172 ? 0.639 46.5 9.961 1 91.31 172 LEU A O 1
ATOM 1432 N N . GLU A 1 173 ? 1.674 44.688 10.781 1 92.19 173 GLU A N 1
ATOM 1433 C CA . GLU A 1 173 ? 1.16 43.812 9.727 1 92.19 173 GLU A CA 1
ATOM 1434 C C . GLU A 1 173 ? 0.871 42.406 10.266 1 92.19 173 GLU A C 1
ATOM 1436 O O . GLU A 1 173 ? 1.553 41.938 11.18 1 92.19 173 GLU A O 1
ATOM 1441 N N . ASP A 1 174 ? -0.118 41.812 9.789 1 92.81 174 ASP A N 1
ATOM 1442 C CA . ASP A 1 174 ? -0.542 40.438 10.102 1 92.81 174 ASP A CA 1
ATOM 1443 C C . ASP A 1 174 ? -1.068 39.75 8.852 1 92.81 174 ASP A C 1
ATOM 1445 O O . ASP A 1 174 ? -2.15 40.062 8.359 1 92.81 174 ASP A O 1
ATOM 1449 N N . LYS A 1 175 ? -0.255 38.844 8.375 1 92.44 175 LYS A N 1
ATOM 1450 C CA . LYS A 1 175 ? -0.646 38.156 7.152 1 92.44 175 LYS A CA 1
ATOM 1451 C C . LYS A 1 175 ? -0.303 36.656 7.234 1 92.44 175 LYS A C 1
ATOM 1453 O O . LYS A 1 175 ? 0.353 36.219 8.18 1 92.44 175 LYS A O 1
ATOM 1458 N N . PHE A 1 176 ? -0.846 35.969 6.285 1 93.06 176 PHE A N 1
ATOM 1459 C CA . PHE A 1 176 ? -0.543 34.531 6.164 1 93.06 176 PHE A CA 1
ATOM 1460 C C . PHE A 1 176 ? 0.123 34.219 4.828 1 93.06 176 PHE A C 1
ATOM 1462 O O . PHE A 1 176 ? -0.295 34.75 3.791 1 93.06 176 PHE A O 1
ATOM 1469 N N . ILE A 1 177 ? 1.168 33.469 4.91 1 91.19 177 ILE A N 1
ATOM 1470 C CA . ILE A 1 177 ? 1.84 33.031 3.682 1 91.19 177 ILE A CA 1
ATOM 1471 C C . ILE A 1 177 ? 1.69 31.531 3.498 1 91.19 177 ILE A C 1
ATOM 1473 O O . ILE A 1 177 ? 1.547 30.797 4.473 1 91.19 177 ILE A O 1
ATOM 1477 N N . ILE A 1 178 ? 1.634 31.156 2.279 1 89.38 178 ILE A N 1
ATOM 1478 C CA . ILE A 1 178 ? 1.634 29.75 1.903 1 89.38 178 ILE A CA 1
ATOM 1479 C C . ILE A 1 178 ? 3.051 29.312 1.537 1 89.38 178 ILE A C 1
ATOM 1481 O O . ILE A 1 178 ? 3.697 29.938 0.688 1 89.38 178 ILE A O 1
ATOM 1485 N N . VAL A 1 179 ? 3.482 28.234 2.232 1 88.31 179 VAL A N 1
ATOM 1486 C CA . VAL A 1 179 ? 4.895 27.906 2.053 1 88.31 179 VAL A CA 1
ATOM 1487 C C . VAL A 1 179 ? 5.039 26.453 1.621 1 88.31 179 VAL A C 1
ATOM 1489 O O . VAL A 1 179 ? 4.113 25.656 1.778 1 88.31 179 VAL A O 1
ATOM 1492 N N . ARG A 1 180 ? 6.18 26.172 1.009 1 80.44 180 ARG A N 1
ATOM 1493 C CA . ARG A 1 180 ? 6.641 24.828 0.688 1 80.44 180 ARG A CA 1
ATOM 1494 C C . ARG A 1 180 ? 8.078 24.609 1.147 1 80.44 180 ARG A C 1
ATOM 1496 O O . ARG A 1 180 ? 8.914 25.516 1.029 1 80.44 180 ARG A O 1
ATOM 1503 N N . LYS A 1 181 ? 8.266 23.391 1.769 1 72.19 181 LYS A N 1
ATOM 1504 C CA . LYS A 1 181 ? 9.641 23.109 2.176 1 72.19 181 LYS A CA 1
ATOM 1505 C C . LYS A 1 181 ? 10.547 22.938 0.963 1 72.19 181 LYS A C 1
ATOM 1507 O O . LYS A 1 181 ? 10.156 22.344 -0.038 1 72.19 181 LYS A O 1
ATOM 1512 N N . VAL A 1 182 ? 11.648 23.578 0.907 1 64 182 VAL A N 1
ATOM 1513 C CA . VAL A 1 182 ? 12.578 23.594 -0.219 1 64 182 VAL A CA 1
ATOM 1514 C C . VAL A 1 182 ? 13.367 22.281 -0.254 1 64 182 VAL A C 1
ATOM 1516 O O . VAL A 1 182 ? 14.195 22.031 0.622 1 64 182 VAL A O 1
ATOM 1519 N N . GLU A 1 183 ? 12.781 21.25 -0.332 1 55.41 183 GLU A N 1
ATOM 1520 C CA . GLU A 1 183 ? 13.641 20.062 -0.386 1 55.41 183 GLU A CA 1
ATOM 1521 C C . GLU A 1 183 ? 14.484 20.062 -1.657 1 55.41 183 GLU A C 1
ATOM 1523 O O . GLU A 1 183 ? 15.625 19.594 -1.647 1 55.41 183 GLU A O 1
ATOM 1528 N N . ASP A 1 184 ? 13.891 20.109 -2.879 1 48.94 184 ASP A N 1
ATOM 1529 C CA . ASP A 1 184 ? 14.656 19.906 -4.105 1 48.94 184 ASP A CA 1
ATOM 1530 C C . ASP A 1 184 ? 15.211 21.234 -4.633 1 48.94 184 ASP A C 1
ATOM 1532 O O . ASP A 1 184 ? 14.453 22.094 -5.062 1 48.94 184 ASP A O 1
ATOM 1536 N N . TYR A 1 185 ? 16.438 21.484 -4.227 1 43.88 185 TYR A N 1
ATOM 1537 C CA . TYR A 1 185 ? 17.266 22.625 -4.645 1 43.88 185 TYR A CA 1
ATOM 1538 C C . TYR A 1 185 ? 17.219 22.781 -6.16 1 43.88 185 TYR A C 1
ATOM 1540 O O . TYR A 1 185 ? 17.594 23.844 -6.68 1 43.88 185 TYR A O 1
ATOM 1548 N N . HIS A 1 186 ? 17.031 21.734 -6.863 1 46.94 186 HIS A N 1
ATOM 1549 C CA . HIS A 1 186 ? 17.297 21.844 -8.297 1 46.94 186 HIS A CA 1
ATOM 1550 C C . HIS A 1 186 ? 16.188 22.609 -9.008 1 46.94 186 HIS A C 1
ATOM 1552 O O . HIS A 1 186 ? 16.234 22.797 -10.219 1 46.94 186 HIS A O 1
ATOM 1558 N N . ARG A 1 187 ? 15.219 22.797 -8.258 1 49.47 187 ARG A N 1
ATOM 1559 C CA . ARG A 1 187 ? 14.188 23.5 -9.031 1 49.47 187 ARG A CA 1
ATOM 1560 C C . ARG A 1 187 ? 14.391 25 -8.969 1 49.47 187 ARG A C 1
ATOM 1562 O O . ARG A 1 187 ? 14.836 25.547 -7.953 1 49.47 187 ARG A O 1
ATOM 1569 N N . ALA A 1 188 ? 14.297 25.641 -10.062 1 45.91 188 ALA A N 1
ATOM 1570 C CA . ALA A 1 188 ? 14.438 27.078 -10.289 1 45.91 188 ALA A CA 1
ATOM 1571 C C . ALA A 1 188 ? 13.68 27.875 -9.227 1 45.91 188 ALA A C 1
ATOM 1573 O O . ALA A 1 188 ? 12.461 27.75 -9.102 1 45.91 188 ALA A O 1
ATOM 1574 N N . ILE A 1 189 ? 14.32 28.172 -8.102 1 51.06 189 ILE A N 1
ATOM 1575 C CA . ILE A 1 189 ? 13.828 29.062 -7.055 1 51.06 189 ILE A CA 1
ATOM 1576 C C . ILE A 1 189 ? 13.219 30.312 -7.684 1 51.06 189 ILE A C 1
ATOM 1578 O O . ILE A 1 189 ? 13.938 31.234 -8.078 1 51.06 189 ILE A O 1
ATOM 1582 N N . GLU A 1 190 ? 12.258 30.109 -8.414 1 50.66 190 GLU A N 1
ATOM 1583 C CA . GLU A 1 190 ? 11.719 31.328 -9.016 1 50.66 190 GLU A CA 1
ATOM 1584 C C . GLU A 1 190 ? 11.156 32.25 -7.949 1 50.66 190 GLU A C 1
ATOM 1586 O O . GLU A 1 190 ? 10.914 33.438 -8.211 1 50.66 190 GLU A O 1
ATOM 1591 N N . ARG A 1 191 ? 10.852 31.75 -6.633 1 62.91 191 ARG A N 1
ATOM 1592 C CA . ARG A 1 191 ? 10.07 32.688 -5.832 1 62.91 191 ARG A CA 1
ATOM 1593 C C . ARG A 1 191 ? 10.812 33.062 -4.551 1 62.91 191 ARG A C 1
ATOM 1595 O O . ARG A 1 191 ? 11.945 32.625 -4.336 1 62.91 191 ARG A O 1
ATOM 1602 N N . GLU A 1 192 ? 10.227 33.875 -3.725 1 81.5 192 GLU A N 1
ATOM 1603 C CA . GLU A 1 192 ? 10.797 34.5 -2.527 1 81.5 192 GLU A CA 1
ATOM 1604 C C . GLU A 1 192 ? 11.055 33.469 -1.444 1 81.5 192 GLU A C 1
ATOM 1606 O O . GLU A 1 192 ? 10.203 32.594 -1.179 1 81.5 192 GLU A O 1
ATOM 1611 N N . ILE A 1 193 ? 12.336 33.281 -1.123 1 86.38 193 ILE A N 1
ATOM 1612 C CA . ILE A 1 193 ? 12.758 32.406 -0.042 1 86.38 193 ILE A CA 1
ATOM 1613 C C . ILE A 1 193 ? 13.008 33.219 1.224 1 86.38 193 ILE A C 1
ATOM 1615 O O . ILE A 1 193 ? 13.602 34.312 1.166 1 86.38 193 ILE A O 1
ATOM 1619 N N . VAL A 1 194 ? 12.5 32.75 2.385 1 90.56 194 VAL A N 1
ATOM 1620 C CA . VAL A 1 194 ? 12.742 33.406 3.668 1 90.56 194 VAL A CA 1
ATOM 1621 C C . VAL A 1 194 ? 13.477 32.469 4.602 1 90.56 194 VAL A C 1
ATOM 1623 O O . VAL A 1 194 ? 13.164 31.266 4.656 1 90.56 194 VAL A O 1
ATOM 1626 N N . SER A 1 195 ? 14.516 32.969 5.215 1 91.38 195 SER A N 1
ATOM 1627 C CA . SER A 1 195 ? 15.281 32.219 6.195 1 91.38 195 SER A CA 1
ATOM 1628 C C . SER A 1 195 ? 15.891 33.125 7.25 1 91.38 195 SER A C 1
ATOM 1630 O O . SER A 1 195 ? 16.109 34.312 7 1 91.38 195 SER A O 1
ATOM 1632 N N . HIS A 1 196 ? 16 32.562 8.422 1 94.62 196 HIS A N 1
ATOM 1633 C CA . HIS A 1 196 ? 16.625 33.281 9.523 1 94.62 196 HIS A CA 1
ATOM 1634 C C . HIS A 1 196 ? 17.609 32.406 10.281 1 94.62 196 HIS A C 1
ATOM 1636 O O . HIS A 1 196 ? 17.234 31.312 10.734 1 94.62 196 HIS A O 1
ATOM 1642 N N . GLN A 1 197 ? 18.797 32.875 10.453 1 93.56 197 GLN A N 1
ATOM 1643 C CA . GLN A 1 197 ? 19.859 32.062 11.062 1 93.56 197 GLN A CA 1
ATOM 1644 C C . GLN A 1 197 ? 19.641 31.938 12.562 1 93.56 197 GLN A C 1
ATOM 1646 O O . GLN A 1 197 ? 20.016 30.922 13.156 1 93.56 197 GLN A O 1
ATOM 1651 N N . LYS A 1 198 ? 19.141 33.031 13.172 1 96.44 198 LYS A N 1
ATOM 1652 C CA . LYS A 1 198 ? 18.953 33.031 14.617 1 96.44 198 LYS A CA 1
ATOM 1653 C C . LYS A 1 198 ? 17.562 33.5 14.984 1 96.44 198 LYS A C 1
ATOM 1655 O O . LYS A 1 198 ? 17.188 34.656 14.688 1 96.44 198 LYS A O 1
ATOM 1660 N N . CYS A 1 199 ? 16.828 32.688 15.688 1 98.25 199 CYS A N 1
ATOM 1661 C CA . CYS A 1 199 ? 15.477 33 16.125 1 98.25 199 CYS A CA 1
ATOM 1662 C C . CYS A 1 199 ? 15.258 32.562 17.578 1 98.25 199 CYS A C 1
ATOM 1664 O O . CYS A 1 199 ? 15.82 31.578 18.016 1 98.25 199 CYS A O 1
ATOM 1666 N N . LEU A 1 200 ? 14.555 33.406 18.281 1 97.81 200 LEU A N 1
ATOM 1667 C CA . LEU A 1 200 ? 13.914 32.875 19.484 1 97.81 200 LEU A CA 1
ATOM 1668 C C . LEU A 1 200 ? 12.781 31.938 19.125 1 97.81 200 LEU A C 1
ATOM 1670 O O . LEU A 1 200 ? 11.883 32.281 18.344 1 97.81 200 LEU A O 1
ATOM 1674 N N . TYR A 1 201 ? 12.883 30.719 19.625 1 98.06 201 TYR A N 1
ATOM 1675 C CA . TYR A 1 201 ? 11.992 29.641 19.234 1 98.06 201 TYR A CA 1
ATOM 1676 C C . TYR A 1 201 ? 11.188 29.141 20.438 1 98.06 201 TYR A C 1
ATOM 1678 O O . TYR A 1 201 ? 11.719 29.016 21.547 1 98.06 201 TYR A O 1
ATOM 1686 N N . THR A 1 202 ? 9.883 28.891 20.219 1 98 202 THR A N 1
ATOM 1687 C CA . THR A 1 202 ? 9.047 28.297 21.25 1 98 202 THR A CA 1
ATOM 1688 C C . THR A 1 202 ? 7.816 27.625 20.641 1 98 202 THR A C 1
ATOM 1690 O O . THR A 1 202 ? 7.551 27.781 19.453 1 98 202 THR A O 1
ATOM 1693 N N . VAL A 1 203 ? 7.164 26.828 21.406 1 98.31 203 VAL A N 1
ATOM 1694 C CA . VAL A 1 203 ? 5.855 26.266 21.078 1 98.31 203 VAL A CA 1
ATOM 1695 C C . VAL A 1 203 ? 4.824 26.75 22.109 1 98.31 203 VAL A C 1
ATOM 1697 O O . VAL A 1 203 ? 5.078 26.734 23.312 1 98.31 203 VAL A O 1
ATOM 1700 N N . ILE A 1 204 ? 3.713 27.188 21.609 1 97.25 204 ILE A N 1
ATOM 1701 C CA . ILE A 1 204 ? 2.66 27.672 22.5 1 97.25 204 ILE A CA 1
ATOM 1702 C C . ILE A 1 204 ? 1.365 26.906 22.219 1 97.25 204 ILE A C 1
ATOM 1704 O O . ILE A 1 204 ? 1.215 26.297 21.156 1 97.25 204 ILE A O 1
ATOM 1708 N N . GLU A 1 205 ? 0.496 26.922 23.141 1 96.25 205 GLU A N 1
ATOM 1709 C CA . GLU A 1 205 ? -0.822 26.312 23 1 96.25 205 GLU A CA 1
ATOM 1710 C C . GLU A 1 205 ? -1.908 27.375 22.844 1 96.25 205 GLU A C 1
ATOM 1712 O O . GLU A 1 205 ? -1.918 28.359 23.578 1 96.25 205 GLU A O 1
ATOM 1717 N N . ASP A 1 206 ? -2.678 27.25 21.891 1 94.56 206 ASP A N 1
ATOM 1718 C CA . ASP A 1 206 ? -3.871 28.047 21.641 1 94.56 206 ASP A CA 1
ATOM 1719 C C . ASP A 1 206 ? -5.113 27.172 21.547 1 94.56 206 ASP A C 1
ATOM 1721 O O . ASP A 1 206 ? -5.086 26 21.938 1 94.56 206 ASP A O 1
ATOM 1725 N N . GLY A 1 207 ? -6.273 27.797 21.109 1 92.5 207 GLY A N 1
ATOM 1726 C CA . GLY A 1 207 ? -7.504 27.031 21 1 92.5 207 GLY A CA 1
ATOM 1727 C C . GLY A 1 207 ? -8.492 27.328 22.109 1 92.5 207 GLY A C 1
ATOM 1728 O O . GLY A 1 207 ? -8.117 27.844 23.172 1 92.5 207 GLY A O 1
ATOM 1729 N N . ARG A 1 208 ? -9.727 26.828 21.984 1 92.19 208 ARG A N 1
ATOM 1730 C CA . ARG A 1 208 ? -10.789 27.172 22.922 1 92.19 208 ARG A CA 1
ATOM 1731 C C . ARG A 1 208 ? -10.625 26.438 24.234 1 92.19 208 ARG A C 1
ATOM 1733 O O . ARG A 1 208 ? -11.023 26.938 25.297 1 92.19 208 ARG A O 1
ATOM 1740 N N . TRP A 1 209 ? -9.953 25.328 24.172 1 92.62 209 TRP A N 1
ATOM 1741 C CA . TRP A 1 209 ? -9.766 24.578 25.391 1 92.62 209 TRP A CA 1
ATOM 1742 C C . TRP A 1 209 ? -8.883 25.344 26.375 1 92.62 209 TRP A C 1
ATOM 1744 O O . TRP A 1 209 ? -9.219 25.469 27.562 1 92.62 209 TRP A O 1
ATOM 1754 N N . SER A 1 210 ? -7.816 25.859 25.906 1 89.88 210 SER A N 1
ATOM 1755 C CA . SER A 1 210 ? -6.828 26.5 26.766 1 89.88 210 SER A CA 1
ATOM 1756 C C . SER A 1 210 ? -7.176 27.969 27 1 89.88 210 SER A C 1
ATOM 1758 O O . SER A 1 210 ? -6.965 28.484 28.109 1 89.88 210 SER A O 1
ATOM 1760 N N . THR A 1 211 ? -7.844 28.641 26 1 90.5 211 THR A N 1
ATOM 1761 C CA . THR A 1 211 ? -7.969 30.094 26.094 1 90.5 211 THR A CA 1
ATOM 1762 C C . THR A 1 211 ? -9.438 30.516 26.188 1 90.5 211 THR A C 1
ATOM 1764 O O . THR A 1 211 ? -9.742 31.688 26.375 1 90.5 211 THR A O 1
ATOM 1767 N N . GLY A 1 212 ? -10.305 29.594 26 1 87.44 212 GLY A N 1
ATOM 1768 C CA . GLY A 1 212 ? -11.719 29.922 25.938 1 87.44 212 GLY A CA 1
ATOM 1769 C C . GLY A 1 212 ? -12.086 30.719 24.703 1 87.44 212 GLY A C 1
ATOM 1770 O O . GLY A 1 212 ? -13.109 31.406 24.672 1 87.44 212 GLY A O 1
ATOM 1771 N N . GLY A 1 213 ? -11.234 30.734 23.766 1 85 213 GLY A N 1
ATOM 1772 C CA . GLY A 1 213 ? -11.484 31.438 22.531 1 85 213 GLY A CA 1
ATOM 1773 C C . GLY A 1 213 ? -10.945 32.875 22.531 1 85 213 GLY A C 1
ATOM 1774 O O . GLY A 1 213 ? -11.125 33.594 21.562 1 85 213 GLY A O 1
ATOM 1775 N N . LYS A 1 214 ? -10.211 33.219 23.5 1 88.94 214 LYS A N 1
ATOM 1776 C CA . LYS A 1 214 ? -9.664 34.594 23.625 1 88.94 214 LYS A CA 1
ATOM 1777 C C . LYS A 1 214 ? -8.367 34.719 22.828 1 88.94 214 LYS A C 1
ATOM 1779 O O . LYS A 1 214 ? -7.613 33.75 22.688 1 88.94 214 LYS A O 1
ATOM 1784 N N . ASN A 1 215 ? -8.18 35.906 22.344 1 87.81 215 ASN A N 1
ATOM 1785 C CA . ASN A 1 215 ? -6.934 36.219 21.656 1 87.81 215 ASN A CA 1
ATOM 1786 C C . ASN A 1 215 ? -5.766 36.312 22.641 1 87.81 215 ASN A C 1
ATOM 1788 O O . ASN A 1 215 ? -5.848 37.031 23.625 1 87.81 215 ASN A O 1
ATOM 1792 N N . ILE A 1 216 ? -4.703 35.656 22.312 1 89.12 216 ILE A N 1
ATOM 1793 C CA . ILE A 1 216 ? -3.592 35.625 23.266 1 89.12 216 ILE A CA 1
ATOM 1794 C C . ILE A 1 216 ? -2.383 36.344 22.672 1 89.12 216 ILE A C 1
ATOM 1796 O O . ILE A 1 216 ? -1.279 36.25 23.219 1 89.12 216 ILE A O 1
ATOM 1800 N N . ASP A 1 217 ? -2.555 37.062 21.641 1 88.75 217 ASP A N 1
ATOM 1801 C CA . ASP A 1 217 ? -1.438 37.656 20.906 1 88.75 217 ASP A CA 1
ATOM 1802 C C . ASP A 1 217 ? -0.629 38.594 21.797 1 88.75 217 ASP A C 1
ATOM 1804 O O . ASP A 1 217 ? 0.603 38.531 21.797 1 88.75 217 ASP A O 1
ATOM 1808 N N . ASP A 1 218 ? -1.323 39.375 22.547 1 87.31 218 ASP A N 1
ATOM 1809 C CA . ASP A 1 218 ? -0.652 40.344 23.391 1 87.31 218 ASP A CA 1
ATOM 1810 C C . ASP A 1 218 ? 0.177 39.656 24.469 1 87.31 218 ASP A C 1
ATOM 1812 O O . ASP A 1 218 ? 1.313 40.062 24.734 1 87.31 218 ASP A O 1
ATOM 1816 N N . ASN A 1 219 ? -0.394 38.688 25.078 1 89.56 219 ASN A N 1
ATOM 1817 C CA . ASN A 1 219 ? 0.313 37.906 26.109 1 89.56 219 ASN A CA 1
ATOM 1818 C C . ASN A 1 219 ? 1.55 37.219 25.547 1 89.56 219 ASN A C 1
ATOM 1820 O O . ASN A 1 219 ? 2.602 37.219 26.188 1 89.56 219 ASN A O 1
ATOM 1824 N N . VAL A 1 220 ? 1.393 36.719 24.406 1 91.25 220 VAL A N 1
ATOM 1825 C CA . VAL A 1 220 ? 2.49 36 23.781 1 91.25 220 VAL A CA 1
ATOM 1826 C C . VAL A 1 220 ? 3.604 36.969 23.406 1 91.25 220 VAL A C 1
ATOM 1828 O O . VAL A 1 220 ? 4.785 36.688 23.594 1 91.25 220 VAL A O 1
ATOM 1831 N N . GLU A 1 221 ? 3.234 38.094 22.859 1 90.69 221 GLU A N 1
ATOM 1832 C CA . GLU A 1 221 ? 4.227 39.125 22.516 1 90.69 221 GLU A CA 1
ATOM 1833 C C . GLU A 1 221 ? 5.016 39.562 23.75 1 90.69 221 GLU A C 1
ATOM 1835 O O . GLU A 1 221 ? 6.238 39.719 23.688 1 90.69 221 GLU A O 1
ATOM 1840 N N . ALA A 1 222 ? 4.297 39.812 24.828 1 90.94 222 ALA A N 1
ATOM 1841 C CA . ALA A 1 222 ? 4.949 40.219 26.062 1 90.94 222 ALA A CA 1
ATOM 1842 C C . ALA A 1 222 ? 5.945 39.156 26.547 1 90.94 222 ALA A C 1
ATOM 1844 O O . ALA A 1 222 ? 7.066 39.5 26.938 1 90.94 222 ALA A O 1
ATOM 1845 N N . SER A 1 223 ? 5.555 37.969 26.484 1 93.56 223 SER A N 1
ATOM 1846 C CA . SER A 1 223 ? 6.414 36.875 26.906 1 93.56 223 SER A CA 1
ATOM 1847 C C . SER A 1 223 ? 7.637 36.75 26 1 93.56 223 SER A C 1
ATOM 1849 O O . SER A 1 223 ? 8.742 36.469 26.469 1 93.56 223 SER A O 1
ATOM 1851 N N . LEU A 1 224 ? 7.41 36.938 24.75 1 94 224 LEU A N 1
ATOM 1852 C CA . LEU A 1 224 ? 8.484 36.875 23.766 1 94 224 LEU A CA 1
ATOM 1853 C C . LEU A 1 224 ? 9.516 37.969 24.016 1 94 224 LEU A C 1
ATOM 1855 O O . LEU A 1 224 ? 10.719 37.719 23.969 1 94 224 LEU A O 1
ATOM 1859 N N . ARG A 1 225 ? 9.039 39.156 24.25 1 94 225 ARG A N 1
ATOM 1860 C CA . ARG A 1 225 ? 9.922 40.281 24.531 1 94 225 ARG A CA 1
ATOM 1861 C C . ARG A 1 225 ? 10.75 40.031 25.797 1 94 225 ARG A C 1
ATOM 1863 O O . ARG A 1 225 ? 11.953 40.281 25.812 1 94 225 ARG A O 1
ATOM 1870 N N . LYS A 1 226 ? 10.078 39.562 26.797 1 95.31 226 LYS A N 1
ATOM 1871 C CA . LYS A 1 226 ? 10.773 39.25 28.047 1 95.31 226 LYS A CA 1
ATOM 1872 C C . LYS A 1 226 ? 11.859 38.188 27.812 1 95.31 226 LYS A C 1
ATOM 1874 O O . LYS A 1 226 ? 12.984 38.344 28.312 1 95.31 226 LYS A O 1
ATOM 1879 N N . ALA A 1 227 ? 11.531 37.188 27.094 1 96.31 227 ALA A N 1
ATOM 1880 C CA . ALA A 1 227 ? 12.477 36.125 26.812 1 96.31 227 ALA A CA 1
ATOM 1881 C C . ALA A 1 227 ? 13.68 36.656 26.031 1 96.31 227 ALA A C 1
ATOM 1883 O O . ALA A 1 227 ? 14.812 36.219 26.266 1 96.31 227 ALA A O 1
ATOM 1884 N N . ALA A 1 228 ? 13.414 37.469 25.078 1 95.88 228 ALA A N 1
ATOM 1885 C CA . ALA A 1 228 ? 14.5 38.062 24.281 1 95.88 228 ALA A CA 1
ATOM 1886 C C . ALA A 1 228 ? 15.469 38.844 25.172 1 95.88 228 ALA A C 1
ATOM 1888 O O . ALA A 1 228 ? 16.688 38.688 25.078 1 95.88 228 ALA A O 1
ATOM 1889 N N . ILE A 1 229 ? 14.922 39.656 26.047 1 94.56 229 ILE A N 1
ATOM 1890 C CA . ILE A 1 229 ? 15.711 40.469 26.953 1 94.56 229 ILE A CA 1
ATOM 1891 C C . ILE A 1 229 ? 16.547 39.594 27.875 1 94.56 229 ILE A C 1
ATOM 1893 O O . ILE A 1 229 ? 17.75 39.812 28.031 1 94.56 229 ILE A O 1
ATOM 1897 N N . VAL A 1 230 ? 15.953 38.594 28.438 1 95.38 230 VAL A N 1
ATOM 1898 C CA . VAL A 1 230 ? 16.609 37.688 29.359 1 95.38 230 VAL A CA 1
ATOM 1899 C C . VAL A 1 230 ? 17.797 37 28.672 1 95.38 230 VAL A C 1
ATOM 1901 O O . VAL A 1 230 ? 18.828 36.75 29.297 1 95.38 230 VAL A O 1
ATOM 1904 N N . ASN A 1 231 ? 17.656 36.719 27.438 1 94.56 231 ASN A N 1
ATOM 1905 C CA . ASN A 1 231 ? 18.703 36.031 26.703 1 94.56 231 ASN A CA 1
ATOM 1906 C C . ASN A 1 231 ? 19.688 37 26.062 1 94.56 231 ASN A C 1
ATOM 1908 O O . ASN A 1 231 ? 20.609 36.594 25.359 1 94.56 231 ASN A O 1
ATOM 1912 N N . GLY A 1 232 ? 19.438 38.312 26.219 1 94.62 232 GLY A N 1
ATOM 1913 C CA . GLY A 1 232 ? 20.359 39.344 25.766 1 94.62 232 GLY A CA 1
ATOM 1914 C C . GLY A 1 232 ? 20.234 39.656 24.297 1 94.62 232 GLY A C 1
ATOM 1915 O O . GLY A 1 232 ? 21.219 39.969 23.625 1 94.62 232 GLY A O 1
ATOM 1916 N N . TYR A 1 233 ? 19.062 39.406 23.766 1 96.31 233 TYR A N 1
ATOM 1917 C CA . TYR A 1 233 ? 18.844 39.656 22.344 1 96.31 233 TYR A CA 1
ATOM 1918 C C . TYR A 1 233 ? 17.781 40.719 22.125 1 96.31 233 TYR A C 1
ATOM 1920 O O . TYR A 1 233 ? 17.094 41.094 23.078 1 96.31 233 TYR A O 1
ATOM 1928 N N . GLU A 1 234 ? 17.734 41.219 20.906 1 95.31 234 GLU A N 1
ATOM 1929 C CA . GLU A 1 234 ? 16.688 42.156 20.469 1 95.31 234 GLU A CA 1
ATOM 1930 C C . GLU A 1 234 ? 15.836 41.531 19.359 1 95.31 234 GLU A C 1
ATOM 1932 O O . GLU A 1 234 ? 16.375 40.906 18.422 1 95.31 234 GLU A O 1
ATOM 1937 N N . LEU A 1 235 ? 14.539 41.719 19.516 1 95.69 235 LEU A N 1
ATOM 1938 C CA . LEU A 1 235 ? 13.641 41.219 18.484 1 95.69 235 LEU A CA 1
ATOM 1939 C C . LEU A 1 235 ? 13.703 42.094 17.234 1 95.69 235 LEU A C 1
ATOM 1941 O O . LEU A 1 235 ? 13.773 43.312 17.328 1 95.69 235 LEU A O 1
ATOM 1945 N N . LEU A 1 236 ? 13.602 41.469 16.062 1 95.19 236 LEU A N 1
ATOM 1946 C CA . LEU A 1 236 ? 13.656 42.219 14.805 1 95.19 236 LEU A CA 1
ATOM 1947 C C . LEU A 1 236 ? 12.273 42.719 14.398 1 95.19 236 LEU A C 1
ATOM 1949 O O . LEU A 1 236 ? 12.109 43.281 13.328 1 95.19 236 LEU A O 1
ATOM 1953 N N . GLY A 1 237 ? 11.234 42.375 15.172 1 93.44 237 GLY A N 1
ATOM 1954 C CA . GLY A 1 237 ? 9.891 42.875 14.906 1 93.44 237 GLY A CA 1
ATOM 1955 C C . GLY A 1 237 ? 9.117 42 13.945 1 93.44 237 GLY A C 1
ATOM 1956 O O . GLY A 1 237 ? 8.258 42.469 13.211 1 93.44 237 GLY A O 1
ATOM 1957 N N . LEU A 1 238 ? 9.547 40.781 13.891 1 94.94 238 LEU A N 1
ATOM 1958 C CA . LEU A 1 238 ? 8.922 39.812 13.016 1 94.94 238 LEU A CA 1
ATOM 1959 C C . LEU A 1 238 ? 8.75 38.469 13.734 1 94.94 238 LEU A C 1
ATOM 1961 O O . LEU A 1 238 ? 9.609 38.062 14.508 1 94.94 238 LEU A O 1
ATOM 1965 N N . VAL A 1 239 ? 7.637 37.844 13.484 1 96.75 239 VAL A N 1
ATOM 1966 C CA . VAL A 1 239 ? 7.438 36.5 14.031 1 96.75 239 VAL A CA 1
ATOM 1967 C C . VAL A 1 239 ? 6.762 35.625 12.992 1 96.75 239 VAL A C 1
ATOM 1969 O O . VAL A 1 239 ? 5.855 36.062 12.281 1 96.75 239 VAL A O 1
ATOM 1972 N N . TYR A 1 240 ? 7.215 34.406 12.844 1 96.56 240 TYR A N 1
ATOM 1973 C CA . TYR A 1 240 ? 6.617 33.375 12.016 1 96.56 240 TYR A CA 1
ATOM 1974 C C . TYR A 1 240 ? 5.949 32.281 12.867 1 96.56 240 TYR A C 1
ATOM 1976 O O . TYR A 1 240 ? 6.57 31.75 13.781 1 96.56 240 TYR A O 1
ATOM 1984 N N . ILE A 1 241 ? 4.703 32.031 12.57 1 96.75 241 ILE A N 1
ATOM 1985 C CA . ILE A 1 241 ? 3.947 31.062 13.375 1 96.75 241 ILE A CA 1
ATOM 1986 C C . ILE A 1 241 ? 3.359 29.984 12.469 1 96.75 241 ILE A C 1
ATOM 1988 O O . ILE A 1 241 ? 2.746 30.297 11.445 1 96.75 241 ILE A O 1
ATOM 1992 N N . ASN A 1 242 ? 3.537 28.766 12.773 1 94.81 242 ASN A N 1
ATOM 1993 C CA . ASN A 1 242 ? 2.912 27.688 12.016 1 94.81 242 ASN A CA 1
ATOM 1994 C C . ASN A 1 242 ? 2.242 26.672 12.93 1 94.81 242 ASN A C 1
ATOM 1996 O O . ASN A 1 242 ? 2.598 26.562 14.109 1 94.81 242 ASN A O 1
ATOM 2000 N N . LEU A 1 243 ? 1.312 25.969 12.359 1 95.75 243 LEU A N 1
ATOM 2001 C CA . LEU A 1 243 ? 0.538 24.953 13.07 1 95.75 243 LEU A CA 1
ATOM 2002 C C . LEU A 1 243 ? 1.296 23.625 13.133 1 95.75 243 LEU A C 1
ATOM 2004 O O . LEU A 1 243 ? 1.685 23.078 12.094 1 95.75 243 LEU A O 1
ATOM 2008 N N . LEU A 1 244 ? 1.528 23.141 14.359 1 96.94 244 LEU A N 1
ATOM 2009 C CA . LEU A 1 244 ? 2.156 21.828 14.516 1 96.94 244 LEU A CA 1
ATOM 2010 C C . LEU A 1 244 ? 1.105 20.719 14.586 1 96.94 244 LEU A C 1
ATOM 2012 O O . LEU A 1 244 ? 1.216 19.703 13.891 1 96.94 244 LEU A O 1
ATOM 2016 N N . LEU A 1 245 ? 0.113 20.984 15.406 1 97.44 245 LEU A N 1
ATOM 2017 C CA . LEU A 1 245 ? -0.863 19.922 15.672 1 97.44 245 LEU A CA 1
ATOM 2018 C C . LEU A 1 245 ? -2.141 20.516 16.266 1 97.44 245 LEU A C 1
ATOM 2020 O O . LEU A 1 245 ? -2.09 21.469 17.047 1 97.44 245 LEU A O 1
ATOM 2024 N N . THR A 1 246 ? -3.217 20.016 15.906 1 97 246 THR A N 1
ATOM 2025 C CA . THR A 1 246 ? -4.492 20.25 16.578 1 97 246 THR A CA 1
ATOM 2026 C C . THR A 1 246 ? -5.062 18.953 17.141 1 97 246 THR A C 1
ATOM 2028 O O . THR A 1 246 ? -5.105 17.938 16.453 1 97 246 THR A O 1
ATOM 2031 N N . THR A 1 247 ? -5.344 18.938 18.344 1 97.38 247 THR A N 1
ATOM 2032 C CA . THR A 1 247 ? -6.055 17.844 19 1 97.38 247 THR A CA 1
ATOM 2033 C C . THR A 1 247 ? -7.203 18.375 19.859 1 97.38 247 THR A C 1
ATOM 2035 O O . THR A 1 247 ? -7.578 19.547 19.734 1 97.38 247 THR A O 1
ATOM 2038 N N . TYR A 1 248 ? -7.84 17.531 20.625 1 95.81 248 TYR A N 1
ATOM 2039 C CA . TYR A 1 248 ? -9.031 17.953 21.359 1 95.81 248 TYR A CA 1
ATOM 2040 C C . TYR A 1 248 ? -9.023 17.422 22.781 1 95.81 248 TYR A C 1
ATOM 2042 O O . TYR A 1 248 ? -8.469 16.344 23.047 1 95.81 248 TYR A O 1
ATOM 2050 N N . GLU A 1 249 ? -9.547 18.156 23.578 1 94.12 249 GLU A N 1
ATOM 2051 C CA . GLU A 1 249 ? -9.867 17.781 24.953 1 94.12 249 GLU A CA 1
ATOM 2052 C C . GLU A 1 249 ? -11.273 18.203 25.328 1 94.12 249 GLU A C 1
ATOM 2054 O O . GLU A 1 249 ? -11.625 19.391 25.219 1 94.12 249 GLU A O 1
ATOM 2059 N N . ASP A 1 250 ? -12.102 17.25 25.703 1 90.94 250 ASP A N 1
ATOM 2060 C CA . ASP A 1 250 ? -13.5 17.469 26.062 1 90.94 250 ASP A CA 1
ATOM 2061 C C . ASP A 1 250 ? -14.242 18.188 24.922 1 90.94 250 ASP A C 1
ATOM 2063 O O . ASP A 1 250 ? -14.977 19.141 25.172 1 90.94 250 ASP A O 1
ATOM 2067 N N . GLY A 1 251 ? -13.898 17.844 23.703 1 88.94 251 GLY A N 1
ATOM 2068 C CA . GLY A 1 251 ? -14.602 18.344 22.531 1 88.94 251 GLY A CA 1
ATOM 2069 C C . GLY A 1 251 ? -14.086 19.688 22.047 1 88.94 251 GLY A C 1
ATOM 2070 O O . GLY A 1 251 ? -14.516 20.188 21.016 1 88.94 251 GLY A O 1
ATOM 2071 N N . LEU A 1 252 ? -13.18 20.297 22.781 1 92.62 252 LEU A N 1
ATOM 2072 C CA . LEU A 1 252 ? -12.625 21.594 22.406 1 92.62 252 LEU A CA 1
ATOM 2073 C C . LEU A 1 252 ? -11.211 21.453 21.844 1 92.62 252 LEU A C 1
ATOM 2075 O O . LEU A 1 252 ? -10.422 20.641 22.359 1 92.62 252 LEU A O 1
ATOM 2079 N N . GLU A 1 253 ? -10.93 22.188 20.844 1 95.44 253 GLU A N 1
ATOM 2080 C CA . GLU A 1 253 ? -9.648 22.031 20.156 1 95.44 253 GLU A CA 1
ATOM 2081 C C . GLU A 1 253 ? -8.5 22.578 20.984 1 95.44 253 GLU A C 1
ATOM 2083 O O . GLU A 1 253 ? -8.648 23.594 21.672 1 95.44 253 GLU A O 1
ATOM 2088 N N . ARG A 1 254 ? -7.473 21.906 21.062 1 96.5 254 ARG A N 1
ATOM 2089 C CA . ARG A 1 254 ? -6.141 22.312 21.484 1 96.5 254 ARG A CA 1
ATOM 2090 C C . ARG A 1 254 ? -5.215 22.5 20.297 1 96.5 254 ARG A C 1
ATOM 2092 O O . ARG A 1 254 ? -4.98 21.562 19.531 1 96.5 254 ARG A O 1
ATOM 2099 N N . VAL A 1 255 ? -4.754 23.719 20.141 1 96.69 255 VAL A N 1
ATOM 2100 C CA . VAL A 1 255 ? -3.936 24.031 18.969 1 96.69 255 VAL A CA 1
ATOM 2101 C C . VAL A 1 255 ? -2.508 24.344 19.422 1 96.69 255 VAL A C 1
ATOM 2103 O O . VAL A 1 255 ? -2.291 25.203 20.266 1 96.69 255 VAL A O 1
ATOM 2106 N N . PHE A 1 256 ? -1.599 23.656 18.875 1 97.94 256 PHE A N 1
ATOM 2107 C CA . PHE A 1 256 ? -0.194 23.859 19.203 1 97.94 256 PHE A CA 1
ATOM 2108 C C . PHE A 1 256 ? 0.533 24.547 18.047 1 97.94 256 PHE A C 1
ATOM 2110 O O . PHE A 1 256 ? 0.522 24.047 16.922 1 97.94 256 PHE A O 1
ATOM 2117 N N . LEU A 1 257 ? 1.142 25.641 18.359 1 97.69 257 LEU A N 1
ATOM 2118 C CA . LEU A 1 257 ? 1.772 26.5 17.344 1 97.69 257 LEU A CA 1
ATOM 2119 C C . LEU A 1 257 ? 3.27 26.625 17.609 1 97.69 257 LEU A C 1
ATOM 2121 O O . LEU A 1 257 ? 3.693 26.734 18.766 1 97.69 257 LEU A O 1
ATOM 2125 N N . GLU A 1 258 ? 3.975 26.594 16.562 1 97.75 258 GLU A N 1
ATOM 2126 C CA . GLU A 1 258 ? 5.414 26.828 16.594 1 97.75 258 GLU A CA 1
ATOM 2127 C C . GLU A 1 258 ? 5.746 28.25 16.172 1 97.75 258 GLU A C 1
ATOM 2129 O O . GLU A 1 258 ? 5.172 28.766 15.203 1 97.75 258 GLU A O 1
ATOM 2134 N N . MET A 1 259 ? 6.648 28.844 16.906 1 97.69 259 MET A N 1
ATOM 2135 C CA . MET A 1 259 ? 6.945 30.25 16.625 1 97.69 259 MET A CA 1
ATOM 2136 C C . MET A 1 259 ? 8.445 30.469 16.453 1 97.69 259 MET A C 1
ATOM 2138 O O . MET A 1 259 ? 9.242 29.984 17.25 1 97.69 259 MET A O 1
ATOM 2142 N N . TYR A 1 260 ? 8.812 31.188 15.43 1 97.75 260 TYR A N 1
ATOM 2143 C CA . TYR A 1 260 ? 10.156 31.703 15.188 1 97.75 260 TYR A CA 1
ATOM 2144 C C . TYR A 1 260 ? 10.18 33.219 15.203 1 97.75 260 TYR A C 1
ATOM 2146 O O . TYR A 1 260 ? 9.508 33.875 14.398 1 97.75 260 TYR A O 1
ATOM 2154 N N . ALA A 1 261 ? 10.906 33.781 16.078 1 97.81 261 ALA A N 1
ATOM 2155 C CA . ALA A 1 261 ? 11.086 35.25 16.141 1 97.81 261 ALA A CA 1
ATOM 2156 C C . ALA A 1 261 ? 12.539 35.625 15.883 1 97.81 261 ALA A C 1
ATOM 2158 O O . ALA A 1 261 ? 13.391 35.5 16.766 1 97.81 261 ALA A O 1
ATOM 2159 N N . PRO A 1 262 ? 12.797 36.125 14.711 1 97.62 262 PRO A N 1
ATOM 2160 C CA . PRO A 1 262 ? 14.18 36.5 14.414 1 97.62 262 PRO A CA 1
ATOM 2161 C C . PRO A 1 262 ? 14.734 37.5 15.414 1 97.62 262 PRO A C 1
ATOM 2163 O O . PRO A 1 262 ? 14.016 38.406 15.859 1 97.62 262 PRO A O 1
ATOM 2166 N N . ILE A 1 263 ? 16.016 37.312 15.719 1 96.62 263 ILE A N 1
ATOM 2167 C CA . ILE A 1 263 ? 16.656 38.156 16.734 1 96.62 263 ILE A CA 1
ATOM 2168 C C . ILE A 1 263 ? 18.031 38.594 16.234 1 96.62 263 ILE A C 1
ATOM 2170 O O . ILE A 1 263 ? 18.547 38.062 15.266 1 96.62 263 ILE A O 1
ATOM 2174 N N . LYS A 1 264 ? 18.531 39.688 16.828 1 95.12 264 LYS A N 1
ATOM 2175 C CA . LYS A 1 264 ? 19.891 40.156 16.609 1 95.12 264 LYS A CA 1
ATOM 2176 C C . LYS A 1 264 ? 20.609 40.375 17.938 1 95.12 264 LYS A C 1
ATOM 2178 O O . LYS A 1 264 ? 19.984 40.625 18.969 1 95.12 264 LYS A O 1
ATOM 2183 N N . MET B 1 1 ? -21.125 33.594 8.719 1 85.81 1 MET B N 1
ATOM 2184 C CA . MET B 1 1 ? -21.484 32.188 8.523 1 85.81 1 MET B CA 1
ATOM 2185 C C . MET B 1 1 ? -21.438 31.812 7.051 1 85.81 1 MET B C 1
ATOM 2187 O O . MET B 1 1 ? -21.531 32.688 6.18 1 85.81 1 MET B O 1
ATOM 2191 N N . TYR B 1 2 ? -21.172 30.547 6.801 1 90.19 2 TYR B N 1
ATOM 2192 C CA . TYR B 1 2 ? -20.938 30.109 5.43 1 90.19 2 TYR B CA 1
ATOM 2193 C C . TYR B 1 2 ? -21.844 28.938 5.07 1 90.19 2 TYR B C 1
ATOM 2195 O O . TYR B 1 2 ? -22.203 28.141 5.938 1 90.19 2 TYR B O 1
ATOM 2203 N N . THR B 1 3 ? -22.141 28.875 3.885 1 89.56 3 THR B N 1
ATOM 2204 C CA . THR B 1 3 ? -22.969 27.781 3.4 1 89.56 3 THR B CA 1
ATOM 2205 C C . THR B 1 3 ? -22.109 26.547 3.137 1 89.56 3 THR B C 1
ATOM 2207 O O . THR B 1 3 ? -20.891 26.625 3.057 1 89.56 3 THR B O 1
ATOM 2210 N N . ILE B 1 4 ? -22.875 25.422 3.002 1 91.12 4 ILE B N 1
ATOM 2211 C CA . ILE B 1 4 ? -22.188 24.172 2.766 1 91.12 4 ILE B CA 1
ATOM 2212 C C . ILE B 1 4 ? -21.422 24.234 1.447 1 91.12 4 ILE B C 1
ATOM 2214 O O . ILE B 1 4 ? -20.312 23.688 1.331 1 91.12 4 ILE B O 1
ATOM 2218 N N . GLY B 1 5 ? -21.953 24.844 0.412 1 91.12 5 GLY B N 1
ATOM 2219 C CA . GLY B 1 5 ? -21.281 25 -0.872 1 91.12 5 GLY B CA 1
ATOM 2220 C C . GLY B 1 5 ? -20.016 25.812 -0.787 1 91.12 5 GLY B C 1
ATOM 2221 O O . GLY B 1 5 ? -19 25.453 -1.396 1 91.12 5 GLY B O 1
ATOM 2222 N N . GLN B 1 6 ? -20.031 26.891 -0.079 1 90.88 6 GLN B N 1
ATOM 2223 C CA . GLN B 1 6 ? -18.844 27.719 0.123 1 90.88 6 GLN B CA 1
ATOM 2224 C C . GLN B 1 6 ? -17.75 26.953 0.846 1 90.88 6 GLN B C 1
ATOM 2226 O O . GLN B 1 6 ? -16.594 26.969 0.42 1 90.88 6 GLN B O 1
ATOM 2231 N N . VAL B 1 7 ? -18.172 26.312 1.857 1 92.12 7 VAL B N 1
ATOM 2232 C CA . VAL B 1 7 ? -17.203 25.578 2.666 1 92.12 7 VAL B CA 1
ATOM 2233 C C . VAL B 1 7 ? -16.562 24.469 1.831 1 92.12 7 VAL B C 1
ATOM 2235 O O . VAL B 1 7 ? -15.352 24.25 1.897 1 92.12 7 VAL B O 1
ATOM 2238 N N . ALA B 1 8 ? -17.375 23.812 1.106 1 92.56 8 ALA B N 1
ATOM 2239 C CA . ALA B 1 8 ? -16.859 22.766 0.218 1 92.56 8 ALA B CA 1
ATOM 2240 C C . ALA B 1 8 ? -15.797 23.312 -0.723 1 92.56 8 ALA B C 1
ATOM 2242 O O . ALA B 1 8 ? -14.742 22.703 -0.906 1 92.56 8 ALA B O 1
ATOM 2243 N N . LYS B 1 9 ? -16.047 24.422 -1.232 1 89.81 9 LYS B N 1
ATOM 2244 C CA . LYS B 1 9 ? -15.125 25.078 -2.152 1 89.81 9 LYS B CA 1
ATOM 2245 C C . LYS B 1 9 ? -13.844 25.5 -1.434 1 89.81 9 LYS B C 1
ATOM 2247 O O . LYS B 1 9 ? -12.742 25.281 -1.931 1 89.81 9 LYS B O 1
ATOM 2252 N N . PHE B 1 10 ? -14.008 26.109 -0.255 1 89.56 10 PHE B N 1
ATOM 2253 C CA . PHE B 1 10 ? -12.875 26.594 0.523 1 89.56 10 PHE B CA 1
ATOM 2254 C C . PHE B 1 10 ? -11.922 25.438 0.848 1 89.56 10 PHE B C 1
ATOM 2256 O O . PHE B 1 10 ? -10.703 25.609 0.761 1 89.56 10 PHE B O 1
ATOM 2263 N N . LEU B 1 11 ? -12.484 24.281 1.142 1 91.62 11 LEU B N 1
ATOM 2264 C CA . LEU B 1 11 ? -11.68 23.234 1.759 1 91.62 11 LEU B CA 1
ATOM 2265 C C . LEU B 1 11 ? -11.391 22.109 0.767 1 91.62 11 LEU B C 1
ATOM 2267 O O . LEU B 1 11 ? -10.719 21.141 1.105 1 91.62 11 LEU B O 1
ATOM 2271 N N . GLY B 1 12 ? -11.906 22.297 -0.401 1 89.94 12 GLY B N 1
ATOM 2272 C CA . GLY B 1 12 ? -11.594 21.344 -1.453 1 89.94 12 GLY B CA 1
ATOM 2273 C C . GLY B 1 12 ? -12.164 19.969 -1.189 1 89.94 12 GLY B C 1
ATOM 2274 O O . GLY B 1 12 ? -11.477 18.953 -1.374 1 89.94 12 GLY B O 1
ATOM 2275 N N . VAL B 1 13 ? -13.336 19.875 -0.653 1 92.62 13 VAL B N 1
ATOM 2276 C CA . VAL B 1 13 ? -14.047 18.609 -0.428 1 92.62 13 VAL B CA 1
ATOM 2277 C C . VAL B 1 13 ? -15.445 18.688 -1.036 1 92.62 13 VAL B C 1
ATOM 2279 O O . VAL B 1 13 ? -15.914 19.766 -1.398 1 92.62 13 VAL B O 1
ATOM 2282 N N . SER B 1 14 ? -16.078 17.625 -1.17 1 93.88 14 SER B N 1
ATOM 2283 C CA . SER B 1 14 ? -17.422 17.625 -1.733 1 93.88 14 SER B CA 1
ATOM 2284 C C . SER B 1 14 ? -18.469 17.906 -0.665 1 93.88 14 SER B C 1
ATOM 2286 O O . SER B 1 14 ? -18.203 17.781 0.531 1 93.88 14 SER B O 1
ATOM 2288 N N . ARG B 1 15 ? -19.625 18.312 -1.143 1 93.94 15 ARG B N 1
ATOM 2289 C CA . ARG B 1 15 ? -20.75 18.5 -0.226 1 93.94 15 ARG B CA 1
ATOM 2290 C C . ARG B 1 15 ? -21.094 17.203 0.506 1 93.94 15 ARG B C 1
ATOM 2292 O O . ARG B 1 15 ? -21.422 17.234 1.691 1 93.94 15 ARG B O 1
ATOM 2299 N N . ASP B 1 16 ? -20.953 16.141 -0.187 1 94.88 16 ASP B N 1
ATOM 2300 C CA . ASP B 1 16 ? -21.25 14.828 0.399 1 94.88 16 ASP B CA 1
ATOM 2301 C C . ASP B 1 16 ? -20.266 14.5 1.528 1 94.88 16 ASP B C 1
ATOM 2303 O O . ASP B 1 16 ? -20.656 13.922 2.541 1 94.88 16 ASP B O 1
ATOM 2307 N N . THR B 1 17 ? -19.094 14.891 1.313 1 94.88 17 THR B N 1
ATOM 2308 C CA . THR B 1 17 ? -18.094 14.68 2.355 1 94.88 17 THR B CA 1
ATOM 2309 C C . THR B 1 17 ? -18.453 15.461 3.615 1 94.88 17 THR B C 1
ATOM 2311 O O . THR B 1 17 ? -18.344 14.945 4.727 1 94.88 17 THR B O 1
ATOM 2314 N N . LEU B 1 18 ? -18.906 16.719 3.445 1 94.94 18 LEU B N 1
ATOM 2315 C CA . LEU B 1 18 ? -19.297 17.547 4.582 1 94.94 18 LEU B CA 1
ATOM 2316 C C . LEU B 1 18 ? -20.484 16.953 5.309 1 94.94 18 LEU B C 1
ATOM 2318 O O . LEU B 1 18 ? -20.531 16.922 6.543 1 94.94 18 LEU B O 1
ATOM 2322 N N . LYS B 1 19 ? -21.422 16.453 4.543 1 93.62 19 LYS B N 1
ATOM 2323 C CA . LYS B 1 19 ? -22.578 15.789 5.137 1 93.62 19 LYS B CA 1
ATOM 2324 C C . LYS B 1 19 ? -22.156 14.531 5.902 1 93.62 19 LYS B C 1
ATOM 2326 O O . LYS B 1 19 ? -22.688 14.258 6.98 1 93.62 19 LYS B O 1
ATOM 2331 N N . PHE B 1 20 ? -21.312 13.844 5.262 1 95.88 20 PHE B N 1
ATOM 2332 C CA . PHE B 1 20 ? -20.797 12.648 5.918 1 95.88 20 PHE B CA 1
ATOM 2333 C C . PHE B 1 20 ? -20.141 13.008 7.246 1 95.88 20 PHE B C 1
ATOM 2335 O O . PHE B 1 20 ? -20.359 12.328 8.25 1 95.88 20 PHE B O 1
ATOM 2342 N N . TYR B 1 21 ? -19.281 14.062 7.262 1 95.12 21 TYR B N 1
ATOM 2343 C CA . TYR B 1 21 ? -18.625 14.508 8.484 1 95.12 21 TYR B CA 1
ATOM 2344 C C . TYR B 1 21 ? -19.641 14.898 9.547 1 95.12 21 TYR B C 1
ATOM 2346 O O . TYR B 1 21 ? -19.438 14.633 10.734 1 95.12 21 TYR B O 1
ATOM 2354 N N . GLU B 1 22 ? -20.703 15.531 9.148 1 92.94 22 GLU B N 1
ATOM 2355 C CA . GLU B 1 22 ? -21.766 15.898 10.062 1 92.94 22 GLU B CA 1
ATOM 2356 C C . GLU B 1 22 ? -22.438 14.664 10.664 1 92.94 22 GLU B C 1
ATOM 2358 O O . GLU B 1 22 ? -22.656 14.602 11.875 1 92.94 22 GLU B O 1
ATOM 2363 N N . GLU B 1 23 ? -22.703 13.734 9.75 1 93.62 23 GLU B N 1
ATOM 2364 C CA . GLU B 1 23 ? -23.328 12.484 10.18 1 93.62 23 GLU B CA 1
ATOM 2365 C C . GLU B 1 23 ? -22.469 11.773 11.219 1 93.62 23 GLU B C 1
ATOM 2367 O O . GLU B 1 23 ? -22.984 11.172 12.164 1 93.62 23 GLU B O 1
ATOM 2372 N N . LYS B 1 24 ? -21.203 11.852 11.031 1 95.06 24 LYS B N 1
ATOM 2373 C CA . LYS B 1 24 ? -20.281 11.18 11.938 1 95.06 24 LYS B CA 1
ATOM 2374 C C . LYS B 1 24 ? -19.953 12.062 13.141 1 95.06 24 LYS B C 1
ATOM 2376 O O . LYS B 1 24 ? -19.078 11.719 13.945 1 95.06 24 LYS B O 1
ATOM 2381 N N . GLU B 1 25 ? -20.484 13.281 13.164 1 91.88 25 GLU B N 1
ATOM 2382 C CA . GLU B 1 25 ? -20.391 14.203 14.297 1 91.88 25 GLU B CA 1
ATOM 2383 C C . GLU B 1 25 ? -18.984 14.781 14.422 1 91.88 25 GLU B C 1
ATOM 2385 O O . GLU B 1 25 ? -18.484 15.008 15.531 1 91.88 25 GLU B O 1
ATOM 2390 N N . LEU B 1 26 ? -18.344 14.875 13.352 1 93.69 26 LEU B N 1
ATOM 2391 C CA . LEU B 1 26 ? -17.031 15.5 13.328 1 93.69 26 LEU B CA 1
ATOM 2392 C C . LEU B 1 26 ? -17.156 17.016 13.25 1 93.69 26 LEU B C 1
ATOM 2394 O O . LEU B 1 26 ? -16.203 17.734 13.594 1 93.69 26 LEU B O 1
ATOM 2398 N N . VAL B 1 27 ? -18.25 17.484 12.711 1 90.31 27 VAL B N 1
ATOM 2399 C CA . VAL B 1 27 ? -18.609 18.891 12.672 1 90.31 27 VAL B CA 1
ATOM 2400 C C . VAL B 1 27 ? -20.094 19.047 12.945 1 90.31 27 VAL B C 1
ATOM 2402 O O . VAL B 1 27 ? -20.906 18.188 12.562 1 90.31 27 VAL B O 1
ATOM 2405 N N . LYS B 1 28 ? -20.391 20.094 13.609 1 86.56 28 LYS B N 1
ATOM 2406 C CA . LYS B 1 28 ? -21.797 20.344 13.945 1 86.56 28 LYS B CA 1
ATOM 2407 C C . LYS B 1 28 ? -22.219 21.766 13.578 1 86.56 28 LYS B C 1
ATOM 2409 O O . LYS B 1 28 ? -22.422 22.594 14.453 1 86.56 28 LYS B O 1
ATOM 2414 N N . PRO B 1 29 ? -22.406 21.922 12.336 1 84.75 29 PRO B N 1
ATOM 2415 C CA . PRO B 1 29 ? -22.844 23.266 11.945 1 84.75 29 PRO B CA 1
ATOM 2416 C C . PRO B 1 29 ? -24.234 23.609 12.461 1 84.75 29 PRO B C 1
ATOM 2418 O O . PRO B 1 29 ? -25.016 22.703 12.773 1 84.75 29 PRO B O 1
ATOM 2421 N N . LYS B 1 30 ? -24.453 24.906 12.781 1 81.75 30 LYS B N 1
ATOM 2422 C CA . LYS B 1 30 ? -25.766 25.344 13.25 1 81.75 30 LYS B CA 1
ATOM 2423 C C . LYS B 1 30 ? -26.781 25.344 12.109 1 81.75 30 LYS B C 1
ATOM 2425 O O . LYS B 1 30 ? -26.438 25.688 10.977 1 81.75 30 LYS B O 1
ATOM 2430 N N . GLN B 1 31 ? -27.828 24.688 12.367 1 75.12 31 GLN B N 1
ATOM 2431 C CA . GLN B 1 31 ? -28.906 24.688 11.375 1 75.12 31 GLN B CA 1
ATOM 2432 C C . GLN B 1 31 ? -29.812 25.891 11.539 1 75.12 31 GLN B C 1
ATOM 2434 O O . GLN B 1 31 ? -30.172 26.266 12.656 1 75.12 31 GLN B O 1
ATOM 2439 N N . ASN B 1 32 ? -29.812 26.625 10.406 1 67.69 32 ASN B N 1
ATOM 2440 C CA . ASN B 1 32 ? -30.766 27.734 10.453 1 67.69 32 ASN B CA 1
ATOM 2441 C C . ASN B 1 32 ? -32.188 27.25 10.68 1 67.69 32 ASN B C 1
ATOM 2443 O O . ASN B 1 32 ? -32.656 26.359 9.977 1 67.69 32 ASN B O 1
ATOM 2447 N N . ILE B 1 33 ? -32.781 27.781 11.688 1 64 33 ILE B N 1
ATOM 2448 C CA . ILE B 1 33 ? -34.094 27.406 12.109 1 64 33 ILE B CA 1
ATOM 2449 C C . ILE B 1 33 ? -35.094 27.703 10.992 1 64 33 ILE B C 1
ATOM 2451 O O . ILE B 1 33 ? -36.062 26.953 10.773 1 64 33 ILE B O 1
ATOM 2455 N N . GLU B 1 34 ? -34.906 28.734 10.32 1 63.09 34 GLU B N 1
ATOM 2456 C CA . GLU B 1 34 ? -35.938 29.188 9.383 1 63.09 34 GLU B CA 1
ATOM 2457 C C . GLU B 1 34 ? -35.875 28.391 8.086 1 63.09 34 GLU B C 1
ATOM 2459 O O . GLU B 1 34 ? -36.938 27.984 7.559 1 63.09 34 GLU B O 1
ATOM 2464 N N . ASN B 1 35 ? -34.781 28.172 7.512 1 63.47 35 ASN B N 1
ATOM 2465 C CA . ASN B 1 35 ? -34.719 27.594 6.176 1 63.47 35 ASN B CA 1
ATOM 2466 C C . ASN B 1 35 ? -34.031 26.219 6.203 1 63.47 35 ASN B C 1
ATOM 2468 O O . ASN B 1 35 ? -34 25.531 5.18 1 63.47 35 ASN B O 1
ATOM 2472 N N . GLY B 1 36 ? -33.625 25.859 7.383 1 66.06 36 GLY B N 1
ATOM 2473 C CA . GLY B 1 36 ? -33.094 24.516 7.555 1 66.06 36 GLY B CA 1
ATOM 2474 C C . GLY B 1 36 ? -31.688 24.359 7.02 1 66.06 36 GLY B C 1
ATOM 2475 O O . GLY B 1 36 ? -31.109 23.266 7.066 1 66.06 36 GLY B O 1
ATOM 2476 N N . TYR B 1 37 ? -31.234 25.547 6.5 1 72.88 37 TYR B N 1
ATOM 2477 C CA . TYR B 1 37 ? -29.938 25.438 5.863 1 72.88 37 TYR B CA 1
ATOM 2478 C C . TYR B 1 37 ? -28.812 25.406 6.902 1 72.88 37 TYR B C 1
ATOM 2480 O O . TYR B 1 37 ? -28.906 26.094 7.926 1 72.88 37 TYR B O 1
ATOM 2488 N N . ARG B 1 38 ? -27.859 24.547 6.672 1 77.81 38 ARG B N 1
ATOM 2489 C CA . ARG B 1 38 ? -26.688 24.469 7.523 1 77.81 38 ARG B CA 1
ATOM 2490 C C . ARG B 1 38 ? -25.797 25.703 7.336 1 77.81 38 ARG B C 1
ATOM 2492 O O . ARG B 1 38 ? -25.562 26.125 6.207 1 77.81 38 ARG B O 1
ATOM 2499 N N . LYS B 1 39 ? -25.453 26.328 8.398 1 88.5 39 LYS B N 1
ATOM 2500 C CA . LYS B 1 39 ? -24.5 27.422 8.375 1 88.5 39 LYS B CA 1
ATOM 2501 C C . LYS B 1 39 ? -23.266 27.094 9.219 1 88.5 39 LYS B C 1
ATOM 2503 O O . LYS B 1 39 ? -23.391 26.625 10.352 1 88.5 39 LYS B O 1
ATOM 2508 N N . TYR B 1 40 ? -22.109 27.219 8.531 1 91.56 40 TYR B N 1
ATOM 2509 C CA . TYR B 1 40 ? -20.844 26.906 9.172 1 91.56 40 TYR B CA 1
ATOM 2510 C C . TYR B 1 40 ? -20.172 28.172 9.688 1 91.56 40 TYR B C 1
ATOM 2512 O O . TYR B 1 40 ? -20.125 29.188 8.992 1 91.56 40 TYR B O 1
ATOM 2520 N N . ASN B 1 41 ? -19.734 28.109 10.891 1 89.5 41 ASN B N 1
ATOM 2521 C CA . ASN B 1 41 ? -18.906 29.219 11.383 1 89.5 41 ASN B CA 1
ATOM 2522 C C . ASN B 1 41 ? -17.422 28.922 11.219 1 89.5 41 ASN B C 1
ATOM 2524 O O . ASN B 1 41 ? -17.047 27.875 10.688 1 89.5 41 ASN B O 1
ATOM 2528 N N . ARG B 1 42 ? -16.562 29.828 11.617 1 88.62 42 ARG B N 1
ATOM 2529 C CA . ARG B 1 42 ? -15.125 29.703 11.422 1 88.62 42 ARG B CA 1
ATOM 2530 C C . ARG B 1 42 ? -14.578 28.484 12.156 1 88.62 42 ARG B C 1
ATOM 2532 O O . ARG B 1 42 ? -13.656 27.812 11.68 1 88.62 42 ARG B O 1
ATOM 2539 N N . PHE B 1 43 ? -15.102 28.188 13.328 1 88.75 43 PHE B N 1
ATOM 2540 C CA . PHE B 1 43 ? -14.617 27.047 14.102 1 88.75 43 PHE B CA 1
ATOM 2541 C C . PHE B 1 43 ? -14.969 25.734 13.406 1 88.75 43 PHE B C 1
ATOM 2543 O O . PHE B 1 43 ? -14.188 24.781 13.438 1 88.75 43 PHE B O 1
ATOM 2550 N N . ASP B 1 44 ? -16.172 25.734 12.82 1 91.5 44 ASP B N 1
ATOM 2551 C CA . ASP B 1 44 ? -16.562 24.562 12.039 1 91.5 44 ASP B CA 1
ATOM 2552 C C . ASP B 1 44 ? -15.562 24.328 10.898 1 91.5 44 ASP B C 1
ATOM 2554 O O . ASP B 1 44 ? -15.172 23.188 10.648 1 91.5 44 ASP B O 1
ATOM 2558 N N . ILE B 1 45 ? -15.211 25.359 10.227 1 92 45 ILE B N 1
ATOM 2559 C CA . ILE B 1 45 ? -14.312 25.266 9.086 1 92 45 ILE B CA 1
ATOM 2560 C C . ILE B 1 45 ? -12.938 24.766 9.531 1 92 45 ILE B C 1
ATOM 2562 O O . ILE B 1 45 ? -12.344 23.906 8.883 1 92 45 ILE B O 1
ATOM 2566 N N . TYR B 1 46 ? -12.516 25.188 10.68 1 91.44 46 TYR B N 1
ATOM 2567 C CA . TYR B 1 46 ? -11.242 24.75 11.227 1 91.44 46 TYR B CA 1
ATOM 2568 C C . TYR B 1 46 ? -11.297 23.281 11.609 1 91.44 46 TYR B C 1
ATOM 2570 O O . TYR B 1 46 ? -10.336 22.531 11.391 1 91.44 46 TYR B O 1
ATOM 2578 N N . ASP B 1 47 ? -12.406 22.906 12.172 1 93.31 47 ASP B N 1
ATOM 2579 C CA . ASP B 1 47 ? -12.586 21.5 12.523 1 93.31 47 ASP B CA 1
ATOM 2580 C C . ASP B 1 47 ? -12.5 20.609 11.289 1 93.31 47 ASP B C 1
ATOM 2582 O O . ASP B 1 47 ? -11.875 19.547 11.328 1 93.31 47 ASP B O 1
ATOM 2586 N N . ILE B 1 48 ? -13.125 21.062 10.258 1 94.69 48 ILE B N 1
ATOM 2587 C CA . ILE B 1 48 ? -13.109 20.281 9.031 1 94.69 48 ILE B CA 1
ATOM 2588 C C . ILE B 1 48 ? -11.695 20.234 8.469 1 94.69 48 ILE B C 1
ATOM 2590 O O . ILE B 1 48 ? -11.242 19.172 8.008 1 94.69 48 ILE B O 1
ATOM 2594 N N . ALA B 1 49 ? -10.969 21.312 8.453 1 93.56 49 ALA B N 1
ATOM 2595 C CA . ALA B 1 49 ? -9.578 21.328 8.008 1 93.56 49 ALA B CA 1
ATOM 2596 C C . ALA B 1 49 ? -8.727 20.359 8.828 1 93.56 49 ALA B C 1
ATOM 2598 O O . ALA B 1 49 ? -7.84 19.703 8.289 1 93.56 49 ALA B O 1
ATOM 2599 N N . THR B 1 50 ? -9.031 20.312 10.094 1 95.56 50 THR B N 1
ATOM 2600 C CA . THR B 1 50 ? -8.32 19.391 10.977 1 95.56 50 THR B CA 1
ATOM 2601 C C . THR B 1 50 ? -8.625 17.938 10.602 1 95.56 50 THR B C 1
ATOM 2603 O O . THR B 1 50 ? -7.719 17.094 10.555 1 95.56 50 THR B O 1
ATOM 2606 N N . VAL B 1 51 ? -9.914 17.688 10.43 1 96 51 VAL B N 1
ATOM 2607 C CA . VAL B 1 51 ? -10.297 16.344 9.992 1 96 51 VAL B CA 1
ATOM 2608 C C . VAL B 1 51 ? -9.555 15.992 8.703 1 96 51 VAL B C 1
ATOM 2610 O O . VAL B 1 51 ? -9.031 14.883 8.57 1 96 51 VAL B O 1
ATOM 2613 N N . ASN B 1 52 ? -9.492 16.938 7.734 1 94.31 52 ASN B N 1
ATOM 2614 C CA . ASN B 1 52 ? -8.766 16.719 6.484 1 94.31 52 ASN B CA 1
ATOM 2615 C C . ASN B 1 52 ? -7.301 16.391 6.73 1 94.31 52 ASN B C 1
ATOM 2617 O O . ASN B 1 52 ? -6.727 15.555 6.035 1 94.31 52 ASN B O 1
ATOM 2621 N N . PHE B 1 53 ? -6.758 17 7.672 1 94.62 53 PHE B N 1
ATOM 2622 C CA . PHE B 1 53 ? -5.367 16.766 8.039 1 94.62 53 PHE B CA 1
ATOM 2623 C C . PHE B 1 53 ? -5.156 15.32 8.469 1 94.62 53 PHE B C 1
ATOM 2625 O O . PHE B 1 53 ? -4.242 14.656 7.984 1 94.62 53 PHE B O 1
ATOM 2632 N N . TYR B 1 54 ? -5.953 14.852 9.312 1 96.62 54 TYR B N 1
ATOM 2633 C CA . TYR B 1 54 ? -5.824 13.484 9.789 1 96.62 54 TYR B CA 1
ATOM 2634 C C . TYR B 1 54 ? -6.145 12.492 8.672 1 96.62 54 TYR B C 1
ATOM 2636 O O . TYR B 1 54 ? -5.516 11.438 8.57 1 96.62 54 TYR B O 1
ATOM 2644 N N . ARG B 1 55 ? -7.102 12.844 7.863 1 95.06 55 ARG B N 1
ATOM 2645 C CA . ARG B 1 55 ? -7.461 11.992 6.734 1 95.06 55 ARG B CA 1
ATOM 2646 C C . ARG B 1 55 ? -6.309 11.891 5.738 1 95.06 55 ARG B C 1
ATOM 2648 O O . ARG B 1 55 ? -6.129 10.852 5.094 1 95.06 55 ARG B O 1
ATOM 2655 N N . GLU B 1 56 ? -5.617 12.969 5.605 1 92.81 56 GLU B N 1
ATOM 2656 C CA . GLU B 1 56 ? -4.461 12.953 4.711 1 92.81 56 GLU B CA 1
ATOM 2657 C C . GLU B 1 56 ? -3.453 11.891 5.129 1 92.81 56 GLU B C 1
ATOM 2659 O O . GLU B 1 56 ? -2.713 11.367 4.293 1 92.81 56 GLU B O 1
ATOM 2664 N N . MET B 1 57 ? -3.457 11.555 6.387 1 95 57 MET B N 1
ATOM 2665 C CA . MET B 1 57 ? -2.555 10.531 6.902 1 95 57 MET B CA 1
ATOM 2666 C C . MET B 1 57 ? -3.25 9.172 6.969 1 95 57 MET B C 1
ATOM 2668 O O . MET B 1 57 ? -2.785 8.258 7.656 1 95 57 MET B O 1
ATOM 2672 N N . ASP B 1 58 ? -4.348 9.086 6.395 1 95.19 58 ASP B N 1
ATOM 2673 C CA . ASP B 1 58 ? -5.133 7.863 6.258 1 95.19 58 ASP B CA 1
ATOM 2674 C C . ASP B 1 58 ? -5.598 7.355 7.621 1 95.19 58 ASP B C 1
ATOM 2676 O O . ASP B 1 58 ? -5.664 6.145 7.852 1 95.19 58 ASP B O 1
ATOM 2680 N N . ILE B 1 59 ? -5.809 8.273 8.508 1 96.75 59 ILE B N 1
ATOM 2681 C CA . ILE B 1 59 ? -6.43 7.906 9.773 1 96.75 59 ILE B CA 1
ATOM 2682 C C . ILE B 1 59 ? -7.926 7.688 9.562 1 96.75 59 ILE B C 1
ATOM 2684 O O . ILE B 1 59 ? -8.594 8.492 8.914 1 96.75 59 ILE B O 1
ATOM 2688 N N . GLU B 1 60 ? -8.43 6.633 10.102 1 96.19 60 GLU B N 1
ATOM 2689 C CA . GLU B 1 60 ? -9.828 6.258 9.914 1 96.19 60 GLU B CA 1
ATOM 2690 C C . GLU B 1 60 ? -10.758 7.203 10.664 1 96.19 60 GLU B C 1
ATOM 2692 O O . GLU B 1 60 ? -10.391 7.742 11.711 1 96.19 60 GLU B O 1
ATOM 2697 N N . ILE B 1 61 ? -11.906 7.32 10.148 1 96.69 61 ILE B N 1
ATOM 2698 C CA . ILE B 1 61 ? -12.914 8.227 10.688 1 96.69 61 ILE B CA 1
ATOM 2699 C C . ILE B 1 61 ? -13.195 7.871 12.148 1 96.69 61 ILE B C 1
ATOM 2701 O O . ILE B 1 61 ? -13.312 8.758 13 1 96.69 61 ILE B O 1
ATOM 2705 N N . LYS B 1 62 ? -13.242 6.605 12.43 1 96.44 62 LYS B N 1
ATOM 2706 C CA . LYS B 1 62 ? -13.508 6.168 13.797 1 96.44 6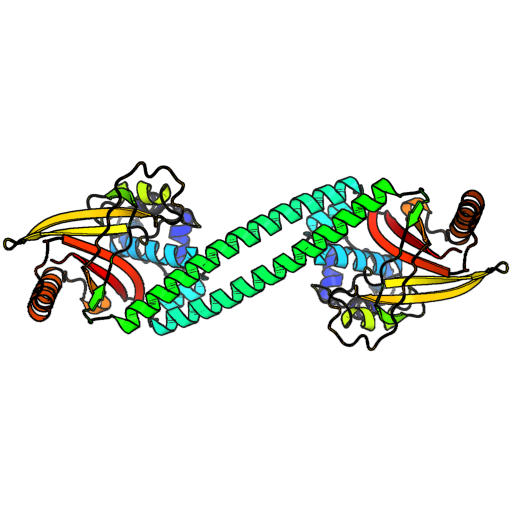2 LYS B CA 1
ATOM 2707 C C . LYS B 1 62 ? -12.445 6.688 14.758 1 96.44 62 LYS B C 1
ATOM 2709 O O . LYS B 1 62 ? -12.766 7.148 15.859 1 96.44 62 LYS B O 1
ATOM 2714 N N . LYS B 1 63 ? -11.234 6.629 14.359 1 96.69 63 LYS B N 1
ATOM 2715 C CA . LYS B 1 63 ? -10.133 7.117 15.188 1 96.69 63 LYS B CA 1
ATOM 2716 C C . LYS B 1 63 ? -10.18 8.641 15.32 1 96.69 63 LYS B C 1
ATOM 2718 O O . LYS B 1 63 ? -9.859 9.188 16.375 1 96.69 63 LYS B O 1
ATOM 2723 N N . ILE B 1 64 ? -10.578 9.32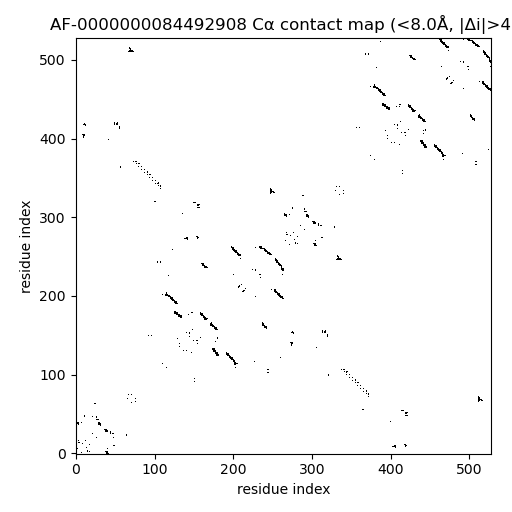8 14.281 1 97.06 64 ILE B N 1
ATOM 2724 C CA . ILE B 1 64 ? -10.68 10.789 14.312 1 97.06 64 ILE B CA 1
ATOM 2725 C C . ILE B 1 64 ? -11.789 11.203 15.281 1 97.06 64 ILE B C 1
ATOM 2727 O O . ILE B 1 64 ? -11.664 12.203 15.984 1 97.06 64 ILE B O 1
ATOM 2731 N N . GLN B 1 65 ? -12.836 10.398 15.312 1 96.19 65 GLN B N 1
ATOM 2732 C CA . GLN B 1 65 ? -13.906 10.641 16.281 1 96.19 65 GLN B CA 1
ATOM 2733 C C . GLN B 1 65 ? -13.383 10.555 17.703 1 96.19 65 GLN B C 1
ATOM 2735 O O . GLN B 1 65 ? -13.758 11.367 18.562 1 96.19 65 GLN B O 1
ATOM 2740 N N . GLU B 1 66 ? -12.586 9.602 17.938 1 96.12 66 GLU B N 1
ATOM 2741 C CA . GLU B 1 66 ? -11.969 9.469 19.25 1 96.12 66 GLU B CA 1
ATOM 2742 C C . GLU B 1 66 ? -11.094 10.672 19.578 1 96.12 66 GLU B C 1
ATOM 2744 O O . GLU B 1 66 ? -11.094 11.164 20.703 1 96.12 66 GLU B O 1
ATOM 2749 N N . ILE B 1 67 ? -10.328 11.133 18.594 1 96.19 67 ILE B N 1
ATOM 2750 C CA . ILE B 1 67 ? -9.477 12.312 18.766 1 96.19 67 ILE B CA 1
ATOM 2751 C C . ILE B 1 67 ? -10.344 13.523 19.109 1 96.19 67 ILE B C 1
ATOM 2753 O O . ILE B 1 67 ? -10.016 14.297 20.016 1 96.19 67 ILE B O 1
ATOM 2757 N N . ARG B 1 68 ? -11.422 13.672 18.391 1 94.12 68 ARG B N 1
ATOM 2758 C CA . ARG B 1 68 ? -12.328 14.812 18.547 1 94.12 68 ARG B CA 1
ATOM 2759 C C . ARG B 1 68 ? -12.891 14.883 19.969 1 94.12 68 ARG B C 1
ATOM 2761 O O . ARG B 1 68 ? -13.195 15.969 20.469 1 94.12 68 ARG B O 1
ATOM 2768 N N . LYS B 1 69 ? -13.078 13.742 20.547 1 91.88 69 LYS B N 1
ATOM 2769 C CA . LYS B 1 69 ? -13.57 13.703 21.922 1 91.88 69 LYS B CA 1
ATOM 2770 C C . LYS B 1 69 ? -12.484 14.117 22.922 1 91.88 69 LYS B C 1
ATOM 2772 O O . LYS B 1 69 ? -12.68 15.031 23.719 1 91.88 69 LYS B O 1
ATOM 2777 N N . SER B 1 70 ? -11.414 13.406 22.906 1 92.56 70 SER B N 1
ATOM 2778 C CA . SER B 1 70 ? -10.281 13.727 23.781 1 92.56 70 SER B CA 1
ATOM 2779 C C . SER B 1 70 ? -9.086 12.82 23.484 1 92.56 70 SER B C 1
ATOM 2781 O O . SER B 1 70 ? -9.203 11.594 23.547 1 92.56 70 SER B O 1
ATOM 2783 N N . LYS B 1 71 ? -7.949 13.547 23.125 1 92.81 71 LYS B N 1
ATOM 2784 C CA . LYS B 1 71 ? -6.703 12.812 22.922 1 92.81 71 LYS B CA 1
ATOM 2785 C C . LYS B 1 71 ? -5.492 13.688 23.234 1 92.81 71 LYS B C 1
ATOM 2787 O O . LYS B 1 71 ? -5.391 14.812 22.766 1 92.81 71 LYS B O 1
ATOM 2792 N N . SER B 1 72 ? -4.633 13.125 24.047 1 94.75 72 SER B N 1
ATOM 2793 C CA . SER B 1 72 ? -3.412 13.859 24.375 1 94.75 72 SER B CA 1
ATOM 2794 C C . SER B 1 72 ? -2.428 13.852 23.219 1 94.75 72 SER B C 1
ATOM 2796 O O . SER B 1 72 ? -2.578 13.07 22.281 1 94.75 72 SER B O 1
ATOM 2798 N N . VAL B 1 73 ? -1.489 14.742 23.297 1 97 73 VAL B N 1
ATOM 2799 C CA . VAL B 1 73 ? -0.438 14.773 22.281 1 97 73 VAL B CA 1
ATOM 2800 C C . VAL B 1 73 ? 0.292 13.43 22.266 1 97 73 VAL B C 1
ATOM 2802 O O . VAL B 1 73 ? 0.612 12.906 21.188 1 97 73 VAL B O 1
ATOM 2805 N N . GLU B 1 74 ? 0.498 12.898 23.438 1 96.56 74 GLU B N 1
ATOM 2806 C CA . GLU B 1 74 ? 1.125 11.586 23.531 1 96.56 74 GLU B CA 1
ATOM 2807 C C . GLU B 1 74 ? 0.251 10.516 22.891 1 96.56 74 GLU B C 1
ATOM 2809 O O . GLU B 1 74 ? 0.761 9.594 22.234 1 96.56 74 GLU B O 1
ATOM 2814 N N . GLY B 1 75 ? -0.995 10.617 23.156 1 96.88 75 GLY B N 1
ATOM 2815 C CA . GLY B 1 75 ? -1.918 9.695 22.516 1 96.88 75 GLY B CA 1
ATOM 2816 C C . GLY B 1 75 ? -1.881 9.758 21 1 96.88 75 GLY B C 1
ATOM 2817 O O . GLY B 1 75 ? -1.949 8.734 20.328 1 96.88 75 GLY B O 1
ATOM 2818 N N . ILE B 1 76 ? -1.767 10.961 20.453 1 97.94 76 ILE B N 1
ATOM 2819 C CA . ILE B 1 76 ? -1.658 11.148 19 1 97.94 76 ILE B CA 1
ATOM 2820 C C . ILE B 1 76 ? -0.364 10.523 18.5 1 97.94 76 ILE B C 1
ATOM 2822 O O . ILE B 1 76 ? -0.358 9.844 17.469 1 97.94 76 ILE B O 1
ATOM 2826 N N . LYS B 1 77 ? 0.689 10.742 19.203 1 97.81 77 LYS B N 1
ATOM 2827 C CA . LYS B 1 77 ? 1.976 10.18 18.797 1 97.81 77 LYS B CA 1
ATOM 2828 C C . LYS B 1 77 ? 1.902 8.664 18.703 1 97.81 77 LYS B C 1
ATOM 2830 O O . LYS B 1 77 ? 2.41 8.07 17.734 1 97.81 77 LYS B O 1
ATOM 2835 N N . LEU B 1 78 ? 1.259 8.055 19.656 1 97.25 78 LEU B N 1
ATOM 2836 C CA . LEU B 1 78 ? 1.113 6.602 19.656 1 97.25 78 LEU B CA 1
ATOM 2837 C C . LEU B 1 78 ? 0.284 6.137 18.469 1 97.25 78 LEU B C 1
ATOM 2839 O O . LEU B 1 78 ? 0.602 5.121 17.844 1 97.25 78 LEU B O 1
ATOM 2843 N N . LEU B 1 79 ? -0.746 6.859 18.234 1 97.62 79 LEU B N 1
ATOM 2844 C CA . LEU B 1 79 ? -1.588 6.559 17.078 1 97.62 79 LEU B CA 1
ATOM 2845 C C . LEU B 1 79 ? -0.785 6.633 15.789 1 97.62 79 LEU B C 1
ATOM 2847 O O . LEU B 1 79 ? -0.936 5.777 14.906 1 97.62 79 LEU B O 1
ATOM 2851 N N . LEU B 1 80 ? 0.062 7.621 15.672 1 98.06 80 LEU B N 1
ATOM 2852 C CA . LEU B 1 80 ? 0.888 7.812 14.484 1 98.06 80 LEU B CA 1
ATOM 2853 C C . LEU B 1 80 ? 1.918 6.695 14.352 1 98.06 80 LEU B C 1
ATOM 2855 O O . LEU B 1 80 ? 2.211 6.242 13.25 1 98.06 80 LEU B O 1
ATOM 2859 N N . GLU B 1 81 ? 2.42 6.27 15.484 1 97.94 81 GLU B N 1
ATOM 2860 C CA . GLU B 1 81 ? 3.379 5.172 15.477 1 97.94 81 GLU B CA 1
ATOM 2861 C C . GLU B 1 81 ? 2.73 3.877 14.984 1 97.94 81 GLU B C 1
ATOM 2863 O O . GLU B 1 81 ? 3.324 3.135 14.203 1 97.94 81 GLU B O 1
ATOM 2868 N N . GLU B 1 82 ? 1.585 3.676 15.508 1 97.81 82 GLU B N 1
ATOM 2869 C CA . GLU B 1 82 ? 0.837 2.504 15.055 1 97.81 82 GLU B CA 1
ATOM 2870 C C . GLU B 1 82 ? 0.571 2.562 13.555 1 97.81 82 GLU B C 1
ATOM 2872 O O . GLU B 1 82 ? 0.738 1.563 12.852 1 97.81 82 GLU B O 1
ATOM 2877 N N . LYS B 1 83 ? 0.148 3.691 13.078 1 97.94 83 LYS B N 1
ATOM 2878 C CA . LYS B 1 83 ? -0.119 3.877 11.656 1 97.94 83 LYS B CA 1
ATOM 2879 C C . LYS B 1 83 ? 1.151 3.699 10.828 1 97.94 83 LYS B C 1
ATOM 2881 O O . LYS B 1 83 ? 1.113 3.135 9.734 1 97.94 83 LYS B O 1
ATOM 2886 N N . GLU B 1 84 ? 2.209 4.215 11.336 1 98 84 GLU B N 1
ATOM 2887 C CA . GLU B 1 84 ? 3.498 4.074 10.664 1 98 84 GLU B CA 1
ATOM 2888 C C . GLU B 1 84 ? 3.863 2.604 10.477 1 98 84 GLU B C 1
ATOM 2890 O O . GLU B 1 84 ? 4.297 2.201 9.391 1 98 84 GLU B O 1
ATOM 2895 N N . GLN B 1 85 ? 3.664 1.838 11.492 1 98.12 85 GLN B N 1
ATOM 2896 C CA . GLN B 1 85 ? 3.969 0.413 11.414 1 98.12 85 GLN B CA 1
ATOM 2897 C C . GLN B 1 85 ? 3.072 -0.289 10.398 1 98.12 85 GLN B C 1
ATOM 2899 O O . GLN B 1 85 ? 3.533 -1.146 9.648 1 98.12 85 GLN B O 1
ATOM 2904 N N . GLU B 1 86 ? 1.849 0.082 10.438 1 97.81 86 GLU B N 1
ATOM 2905 C CA . GLU B 1 86 ? 0.905 -0.475 9.477 1 97.81 86 GLU B CA 1
ATOM 2906 C C . GLU B 1 86 ? 1.339 -0.177 8.039 1 97.81 86 GLU B C 1
ATOM 2908 O O . GLU B 1 86 ? 1.325 -1.064 7.188 1 97.81 86 GLU B O 1
ATOM 2913 N N . VAL B 1 87 ? 1.721 1.057 7.785 1 97.88 87 VAL B N 1
ATOM 2914 C CA . VAL B 1 87 ? 2.107 1.496 6.449 1 97.88 87 VAL B CA 1
ATOM 2915 C C . VAL B 1 87 ? 3.395 0.792 6.027 1 97.88 87 VAL B C 1
ATOM 2917 O O . VAL B 1 87 ? 3.521 0.353 4.879 1 97.88 87 VAL B O 1
ATOM 2920 N N . LEU B 1 88 ? 4.312 0.633 6.941 1 97.88 88 LEU B N 1
ATOM 2921 C CA . LEU B 1 88 ? 5.566 -0.051 6.648 1 97.88 88 LEU B CA 1
ATOM 2922 C C . LEU B 1 88 ? 5.316 -1.508 6.273 1 97.88 88 LEU B C 1
ATOM 2924 O O . LEU B 1 88 ? 5.906 -2.018 5.316 1 97.88 88 LEU B O 1
ATOM 2928 N N . ALA B 1 89 ? 4.465 -2.123 7.004 1 97.12 89 ALA B N 1
ATOM 2929 C CA . ALA B 1 89 ? 4.113 -3.51 6.703 1 97.12 89 ALA B CA 1
ATOM 2930 C C . ALA B 1 89 ? 3.463 -3.627 5.328 1 97.12 89 ALA B C 1
ATOM 2932 O O . ALA B 1 89 ? 3.732 -4.574 4.586 1 97.12 89 ALA B O 1
ATOM 2933 N N . GLU B 1 90 ? 2.645 -2.715 4.992 1 96.75 90 GLU B N 1
ATOM 2934 C CA . GLU B 1 90 ? 1.981 -2.709 3.689 1 96.75 90 GLU B CA 1
ATOM 2935 C C . GLU B 1 90 ? 2.99 -2.525 2.559 1 96.75 90 GLU B C 1
ATOM 2937 O O . GLU B 1 90 ? 2.875 -3.162 1.51 1 96.75 90 GLU B O 1
ATOM 2942 N N . ILE B 1 91 ? 3.928 -1.637 2.777 1 97.12 91 ILE B N 1
ATOM 2943 C CA . ILE B 1 91 ? 4.953 -1.401 1.77 1 97.12 91 ILE B CA 1
ATOM 2944 C C . ILE B 1 91 ? 5.746 -2.686 1.529 1 97.12 91 ILE B C 1
ATOM 2946 O O . ILE B 1 91 ? 5.988 -3.066 0.382 1 97.12 91 ILE B O 1
ATOM 2950 N N . GLU B 1 92 ? 6.094 -3.354 2.582 1 96.38 92 GLU B N 1
ATOM 2951 C CA . GLU B 1 92 ? 6.848 -4.594 2.455 1 96.38 92 GLU B CA 1
ATOM 2952 C C . GLU B 1 92 ? 6.047 -5.656 1.705 1 96.38 92 GLU B C 1
ATOM 2954 O O . GLU B 1 92 ? 6.59 -6.363 0.854 1 96.38 92 GLU B O 1
ATOM 2959 N N . TYR B 1 93 ? 4.859 -5.789 2.072 1 95.38 93 TYR B N 1
ATOM 2960 C CA . TYR B 1 93 ? 3.979 -6.719 1.374 1 95.38 93 TYR B CA 1
ATOM 2961 C C . TYR B 1 93 ? 3.936 -6.414 -0.119 1 95.38 93 TYR B C 1
ATOM 2963 O O . TYR B 1 93 ? 4.027 -7.32 -0.947 1 95.38 93 TYR B O 1
ATOM 2971 N N . LYS B 1 94 ? 3.752 -5.184 -0.449 1 96.88 94 LYS B N 1
ATOM 2972 C CA . LYS B 1 94 ? 3.629 -4.793 -1.851 1 96.88 94 LYS B CA 1
ATOM 2973 C C . LYS B 1 94 ? 4.938 -5.023 -2.604 1 96.88 94 LYS B C 1
ATOM 2975 O O . LYS B 1 94 ? 4.926 -5.34 -3.795 1 96.88 94 LYS B O 1
ATOM 2980 N N . LYS B 1 95 ? 6.023 -4.871 -1.915 1 96.38 95 LYS B N 1
ATOM 2981 C CA . LYS B 1 95 ? 7.309 -5.176 -2.537 1 96.38 95 LYS B CA 1
ATOM 2982 C C . LYS B 1 95 ? 7.414 -6.656 -2.893 1 96.38 95 LYS B C 1
ATOM 2984 O O . LYS B 1 95 ? 7.922 -7.008 -3.959 1 96.38 95 LYS B O 1
ATOM 2989 N N . LEU B 1 96 ? 6.965 -7.48 -2.002 1 94.06 96 LEU B N 1
ATOM 2990 C CA . LEU B 1 96 ? 6.941 -8.914 -2.273 1 94.06 96 LEU B CA 1
ATOM 2991 C C . LEU B 1 96 ? 6.008 -9.234 -3.436 1 94.06 96 LEU B C 1
ATOM 2993 O O . LEU B 1 96 ? 6.328 -10.07 -4.281 1 94.06 96 LEU B O 1
ATOM 2997 N N . LEU B 1 97 ? 4.887 -8.578 -3.449 1 95.38 97 LEU B N 1
ATOM 2998 C CA . LEU B 1 97 ? 3.934 -8.734 -4.543 1 95.38 97 LEU B CA 1
ATOM 2999 C C . LEU B 1 97 ? 4.562 -8.344 -5.875 1 95.38 97 LEU B C 1
ATOM 3001 O O . LEU B 1 97 ? 4.387 -9.031 -6.879 1 95.38 97 LEU B O 1
ATOM 3005 N N . LEU B 1 98 ? 5.297 -7.262 -5.828 1 95.75 98 LEU B N 1
ATOM 3006 C CA . LEU B 1 98 ? 5.965 -6.777 -7.031 1 95.75 98 LEU B CA 1
ATOM 3007 C C . LEU B 1 98 ? 6.949 -7.816 -7.559 1 95.75 98 LEU B C 1
ATOM 3009 O O . LEU B 1 98 ? 7.012 -8.062 -8.766 1 95.75 98 LEU B O 1
ATOM 3013 N N . LYS B 1 99 ? 7.68 -8.398 -6.715 1 93.88 99 LYS B N 1
ATOM 3014 C CA . LYS B 1 99 ? 8.633 -9.438 -7.102 1 93.88 99 LYS B CA 1
ATOM 3015 C C . LYS B 1 99 ? 7.926 -10.617 -7.758 1 93.88 99 LYS B C 1
ATOM 3017 O O . LYS B 1 99 ? 8.391 -11.133 -8.773 1 93.88 99 LYS B O 1
ATOM 3022 N N . LYS B 1 100 ? 6.879 -11.031 -7.184 1 93.62 100 LYS B N 1
ATOM 3023 C CA . LYS B 1 100 ? 6.109 -12.141 -7.738 1 93.62 100 LYS B CA 1
ATOM 3024 C C . LYS B 1 100 ? 5.582 -11.805 -9.133 1 93.62 100 LYS B C 1
ATOM 3026 O O . LYS B 1 100 ? 5.672 -12.625 -10.047 1 93.62 100 LYS B O 1
ATOM 3031 N N . LEU B 1 101 ? 5.039 -10.617 -9.25 1 96.56 101 LEU B N 1
ATOM 3032 C CA . LEU B 1 101 ? 4.531 -10.18 -10.539 1 96.56 101 LEU B CA 1
ATOM 3033 C C . LEU B 1 101 ? 5.629 -10.211 -11.602 1 96.56 101 LEU B C 1
ATOM 3035 O O . LEU B 1 101 ? 5.398 -10.664 -12.719 1 96.56 101 LEU B O 1
ATOM 3039 N N . GLN B 1 102 ? 6.777 -9.82 -11.227 1 96.12 102 GLN B N 1
ATOM 3040 C CA . GLN B 1 102 ? 7.898 -9.773 -12.156 1 96.12 102 GLN B CA 1
ATOM 3041 C C . GLN B 1 102 ? 8.336 -11.18 -12.555 1 96.12 102 GLN B C 1
ATOM 3043 O O . GLN B 1 102 ? 8.648 -11.43 -13.727 1 96.12 102 GLN B O 1
ATOM 3048 N N . ILE B 1 103 ? 8.344 -12.055 -11.617 1 94.31 103 ILE B N 1
ATOM 3049 C CA . ILE B 1 103 ? 8.703 -13.438 -11.891 1 94.31 103 ILE B CA 1
ATOM 3050 C C . ILE B 1 103 ? 7.723 -14.039 -12.898 1 94.31 103 ILE B C 1
ATOM 3052 O O . ILE B 1 103 ? 8.133 -14.688 -13.867 1 94.31 103 ILE B O 1
ATOM 3056 N N . VAL B 1 104 ? 6.461 -13.852 -12.734 1 96.62 104 VAL B N 1
ATOM 3057 C CA . VAL B 1 104 ? 5.453 -14.422 -13.625 1 96.62 104 VAL B CA 1
ATOM 3058 C C . VAL B 1 104 ? 5.527 -13.758 -14.992 1 96.62 104 VAL B C 1
ATOM 3060 O O . VAL B 1 104 ? 5.332 -14.406 -16.016 1 96.62 104 VAL B O 1
ATOM 3063 N N . LYS B 1 105 ? 5.793 -12.484 -15.031 1 97.19 105 LYS B N 1
ATOM 3064 C CA . LYS B 1 105 ? 6 -11.82 -16.312 1 97.19 105 LYS B CA 1
ATOM 3065 C C . LYS B 1 105 ? 7.16 -12.453 -17.078 1 97.19 105 LYS B C 1
ATOM 3067 O O . LYS B 1 105 ? 7.078 -12.633 -18.297 1 97.19 105 LYS B O 1
ATOM 3072 N N . GLU B 1 106 ? 8.203 -12.727 -16.359 1 96.62 106 GLU B N 1
ATOM 3073 C CA . GLU B 1 106 ? 9.328 -13.414 -16.984 1 96.62 106 GLU B CA 1
ATOM 3074 C C . GLU B 1 106 ? 8.914 -14.781 -17.5 1 96.62 106 GLU B C 1
ATOM 3076 O O . GLU B 1 106 ? 9.383 -15.219 -18.562 1 96.62 106 GLU B O 1
ATOM 3081 N N . ASP B 1 107 ? 8.109 -15.477 -16.734 1 97.38 107 ASP B N 1
ATOM 3082 C CA . ASP B 1 107 ? 7.605 -16.766 -17.188 1 97.38 107 ASP B CA 1
ATOM 3083 C C . ASP B 1 107 ? 6.82 -16.625 -18.484 1 97.38 107 ASP B C 1
ATOM 3085 O O . ASP B 1 107 ? 6.934 -17.469 -19.375 1 97.38 107 ASP B O 1
ATOM 3089 N N . CYS B 1 108 ? 6.027 -15.609 -18.562 1 97.88 108 CYS B N 1
ATOM 3090 C CA . CYS B 1 108 ? 5.316 -15.352 -19.812 1 97.88 108 CYS B CA 1
ATOM 3091 C C . CYS B 1 108 ? 6.289 -15.164 -20.969 1 97.88 108 CYS B C 1
ATOM 3093 O O . CYS B 1 108 ? 6.059 -15.672 -22.078 1 97.88 108 CYS B O 1
ATOM 3095 N N . ALA B 1 109 ? 7.355 -14.477 -20.734 1 97.31 109 ALA B N 1
ATOM 3096 C CA . ALA B 1 109 ? 8.367 -14.242 -21.766 1 97.31 109 ALA B CA 1
ATOM 3097 C C . ALA B 1 109 ? 9.039 -15.547 -22.172 1 97.31 109 ALA B C 1
ATOM 3099 O O . ALA B 1 109 ? 9.32 -15.766 -23.359 1 97.31 109 ALA B O 1
ATOM 3100 N N . LYS B 1 110 ? 9.328 -16.391 -21.234 1 97.69 110 LYS B N 1
ATOM 3101 C CA . LYS B 1 110 ? 9.898 -17.703 -21.531 1 97.69 110 LYS B CA 1
ATOM 3102 C C . LYS B 1 110 ? 8.992 -18.484 -22.469 1 97.69 110 LYS B C 1
ATOM 3104 O O . LYS B 1 110 ? 9.469 -19.156 -23.391 1 97.69 110 LYS B O 1
ATOM 3109 N N . ILE B 1 111 ? 7.699 -18.438 -22.156 1 98.25 111 ILE B N 1
ATOM 3110 C CA . ILE B 1 111 ? 6.746 -19.172 -22.984 1 98.25 111 ILE B CA 1
ATOM 3111 C C . ILE B 1 111 ? 6.816 -18.672 -24.422 1 98.25 111 ILE B C 1
ATOM 3113 O O . ILE B 1 111 ? 6.891 -19.484 -25.359 1 98.25 111 ILE B O 1
ATOM 3117 N N . LYS B 1 112 ? 6.809 -17.422 -24.594 1 96.88 112 LYS B N 1
ATOM 3118 C CA . LYS B 1 112 ? 6.859 -16.828 -25.922 1 96.88 112 LYS B CA 1
ATOM 3119 C C . LYS B 1 112 ? 8.148 -17.219 -26.656 1 96.88 112 LYS B C 1
ATOM 3121 O O . LYS B 1 112 ? 8.125 -17.531 -27.844 1 96.88 112 LYS B O 1
ATOM 3126 N N . GLN B 1 113 ? 9.211 -17.266 -25.969 1 97.25 113 GLN B N 1
ATOM 3127 C CA . GLN B 1 113 ? 10.523 -17.438 -26.578 1 97.25 113 GLN B CA 1
ATOM 3128 C C . GLN B 1 113 ? 10.828 -18.906 -26.812 1 97.25 113 GLN B C 1
ATOM 3130 O O . GLN B 1 113 ? 11.469 -19.266 -27.812 1 97.25 113 GLN B O 1
ATOM 3135 N N . PHE B 1 114 ? 10.312 -19.812 -25.969 1 98.06 114 PHE B N 1
ATOM 3136 C CA . PHE B 1 114 ? 10.883 -21.156 -25.969 1 98.06 114 PHE B CA 1
ATOM 3137 C C . PHE B 1 114 ? 9.797 -22.203 -26.219 1 98.06 114 PHE B C 1
ATOM 3139 O O . PHE B 1 114 ? 10.078 -23.406 -26.25 1 98.06 114 PHE B O 1
ATOM 3146 N N . LEU B 1 115 ? 8.578 -21.766 -26.375 1 97.69 115 LEU B N 1
ATOM 3147 C CA . LEU B 1 115 ? 7.527 -22.734 -26.641 1 97.69 115 LEU B CA 1
ATOM 3148 C C . LEU B 1 115 ? 7.852 -23.562 -27.875 1 97.69 115 LEU B C 1
ATOM 3150 O O . LEU B 1 115 ? 7.953 -23.031 -28.984 1 97.69 115 LEU B O 1
ATOM 3154 N N . GLY B 1 116 ? 8.031 -24.828 -27.672 1 95.44 116 GLY B N 1
ATOM 3155 C CA . GLY B 1 116 ? 8.281 -25.734 -28.766 1 95.44 116 GLY B CA 1
ATOM 3156 C C . GLY B 1 116 ? 9.711 -25.672 -29.297 1 95.44 116 GLY B C 1
ATOM 3157 O O . GLY B 1 116 ? 10.039 -26.312 -30.297 1 95.44 116 GLY B O 1
ATOM 3158 N N . GLU B 1 117 ? 10.555 -24.922 -28.594 1 96.38 117 GLU B N 1
ATOM 3159 C CA . GLU B 1 117 ? 11.938 -24.734 -29.016 1 96.38 117 GLU B CA 1
ATOM 3160 C C . GLU B 1 117 ? 12.898 -25.359 -28 1 96.38 117 GLU B C 1
ATOM 3162 O O . GLU B 1 117 ? 12.68 -25.266 -26.797 1 96.38 117 GLU B O 1
ATOM 3167 N N . TYR B 1 118 ? 13.914 -26.047 -28.578 1 96.88 118 TYR B N 1
ATOM 3168 C CA . TYR B 1 118 ? 14.914 -26.641 -27.703 1 96.88 118 TYR B CA 1
ATOM 3169 C C . TYR B 1 118 ? 16.188 -25.812 -27.672 1 96.88 118 TYR B C 1
ATOM 3171 O O . TYR B 1 118 ? 16.625 -25.297 -28.719 1 96.88 118 TYR B O 1
ATOM 3179 N N . THR B 1 119 ? 16.719 -25.594 -26.562 1 96.94 119 THR B N 1
ATOM 3180 C CA . THR B 1 119 ? 18 -24.906 -26.391 1 96.94 119 THR B CA 1
ATOM 3181 C C . THR B 1 119 ? 18.766 -25.5 -25.203 1 96.94 119 THR B C 1
ATOM 3183 O O . THR B 1 119 ? 18.266 -26.391 -24.516 1 96.94 119 THR B O 1
ATOM 3186 N N . ILE B 1 120 ? 20 -25.156 -25.078 1 97.31 120 ILE B N 1
ATOM 3187 C CA . ILE B 1 120 ? 20.828 -25.625 -23.969 1 97.31 120 ILE B CA 1
ATOM 3188 C C . ILE B 1 120 ? 20.906 -24.531 -22.906 1 97.31 120 ILE B C 1
ATOM 3190 O O . ILE B 1 120 ? 21.234 -23.375 -23.219 1 97.31 120 ILE B O 1
ATOM 3194 N N . LYS B 1 121 ? 20.562 -24.906 -21.672 1 96.81 121 LYS B N 1
ATOM 3195 C CA . LYS B 1 121 ? 20.594 -23.953 -20.578 1 96.81 121 LYS B CA 1
ATOM 3196 C C . LYS B 1 121 ? 21.062 -24.609 -19.281 1 96.81 121 LYS B C 1
ATOM 3198 O O . LYS B 1 121 ? 20.969 -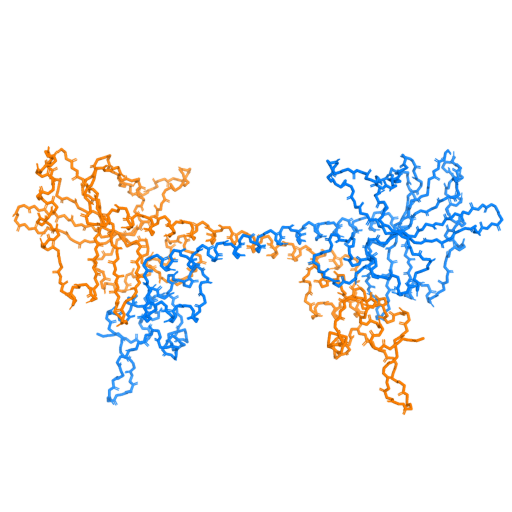25.828 -19.125 1 96.81 121 LYS B O 1
ATOM 3203 N N . GLU B 1 122 ? 21.531 -23.734 -18.375 1 96.56 122 GLU B N 1
ATOM 3204 C CA . GLU B 1 122 ? 21.828 -24.188 -17.031 1 96.56 122 GLU B CA 1
ATOM 3205 C C . GLU B 1 122 ? 20.562 -24.172 -16.156 1 96.56 122 GLU B C 1
ATOM 3207 O O . GLU B 1 122 ? 19.734 -23.281 -16.281 1 96.56 122 GLU B O 1
ATOM 3212 N N . MET B 1 123 ? 20.438 -25.156 -15.32 1 94.88 123 MET B N 1
ATOM 3213 C CA . MET B 1 123 ? 19.375 -25.172 -14.32 1 94.88 123 MET B CA 1
ATOM 3214 C C . MET B 1 123 ? 19.891 -24.625 -12.984 1 94.88 123 MET B C 1
ATOM 3216 O O . MET B 1 123 ? 20.766 -25.219 -12.367 1 94.88 123 MET B O 1
ATOM 3220 N N . GLU B 1 124 ? 19.281 -23.547 -12.539 1 89.62 124 GLU B N 1
ATOM 3221 C CA . GLU B 1 124 ? 19.688 -22.938 -11.281 1 89.62 124 GLU B CA 1
ATOM 3222 C C . GLU B 1 124 ? 19.469 -23.891 -10.109 1 89.62 124 GLU B C 1
ATOM 3224 O O . GLU B 1 124 ? 18.547 -24.703 -10.133 1 89.62 124 GLU B O 1
ATOM 3229 N N . PRO B 1 125 ? 20.25 -23.656 -9.078 1 90.5 125 PRO B N 1
ATOM 3230 C CA . PRO B 1 125 ? 20.109 -24.531 -7.918 1 90.5 125 PRO B CA 1
ATOM 3231 C C . PRO B 1 125 ? 18.75 -24.422 -7.242 1 90.5 125 PRO B C 1
ATOM 3233 O O . PRO B 1 125 ? 18.219 -23.312 -7.102 1 90.5 125 PRO B O 1
ATOM 3236 N N . LEU B 1 126 ? 18.25 -25.531 -6.895 1 89.25 126 LEU B N 1
ATOM 3237 C CA . LEU B 1 126 ? 16.984 -25.625 -6.184 1 89.25 126 LEU B CA 1
ATOM 3238 C C . LEU B 1 126 ? 17.156 -26.344 -4.848 1 89.25 126 LEU B C 1
ATOM 3240 O O . LEU B 1 126 ? 17.812 -27.375 -4.773 1 89.25 126 LEU B O 1
ATOM 3244 N N . GLU B 1 127 ? 16.609 -25.766 -3.814 1 89.19 127 GLU B N 1
ATOM 3245 C CA . GLU B 1 127 ? 16.578 -26.438 -2.516 1 89.19 127 GLU B CA 1
ATOM 3246 C C . GLU B 1 127 ? 15.32 -27.297 -2.377 1 89.19 127 GLU B C 1
ATOM 3248 O O . GLU B 1 127 ? 14.203 -26.812 -2.574 1 89.19 127 GLU B O 1
ATOM 3253 N N . ILE B 1 128 ? 15.562 -28.547 -2.045 1 89.5 128 ILE B N 1
ATOM 3254 C CA . ILE B 1 128 ? 14.43 -29.453 -1.897 1 89.5 128 ILE B CA 1
ATOM 3255 C C . ILE B 1 128 ? 13.898 -29.375 -0.469 1 89.5 128 ILE B C 1
ATOM 3257 O O . ILE B 1 128 ? 14.633 -29.625 0.489 1 89.5 128 ILE B O 1
ATOM 3261 N N . LYS B 1 129 ? 12.625 -29.094 -0.334 1 85.94 129 LYS B N 1
ATOM 3262 C CA . LYS B 1 129 ? 12.008 -28.922 0.979 1 85.94 129 LYS B CA 1
ATOM 3263 C C . LYS B 1 129 ? 11.078 -30.078 1.31 1 85.94 129 LYS B C 1
ATOM 3265 O O . LYS B 1 129 ? 10.625 -30.219 2.449 1 85.94 129 LYS B O 1
ATOM 3270 N N . GLY B 1 130 ? 10.82 -30.875 0.337 1 86 130 GLY B N 1
ATOM 3271 C CA . GLY B 1 130 ? 9.922 -32 0.531 1 86 130 GLY B CA 1
ATOM 3272 C C . GLY B 1 130 ? 9.641 -32.75 -0.748 1 86 130 GLY B C 1
ATOM 3273 O O . GLY B 1 130 ? 10.227 -32.469 -1.793 1 86 130 GLY B O 1
ATOM 3274 N N . GLU B 1 131 ? 8.883 -33.812 -0.6 1 88.19 131 GLU B N 1
ATOM 3275 C CA . GLU B 1 131 ? 8.516 -34.656 -1.74 1 88.19 131 GLU B CA 1
ATOM 3276 C C . GLU B 1 131 ? 7.078 -35.156 -1.621 1 88.19 131 GLU B C 1
ATOM 3278 O O . GLU B 1 131 ? 6.566 -35.344 -0.513 1 88.19 131 GLU B O 1
ATOM 3283 N N . ILE B 1 132 ? 6.48 -35.188 -2.783 1 86.5 132 ILE B N 1
ATOM 3284 C CA . ILE B 1 132 ? 5.152 -35.781 -2.848 1 86.5 132 ILE B CA 1
ATOM 3285 C C . ILE B 1 132 ? 5.141 -36.906 -3.883 1 86.5 132 ILE B C 1
ATOM 3287 O O . ILE B 1 132 ? 5.852 -36.844 -4.887 1 86.5 132 ILE B O 1
ATOM 3291 N N . GLY B 1 133 ? 4.32 -37.906 -3.559 1 79.75 133 GLY B N 1
ATOM 3292 C CA . GLY B 1 133 ? 4.336 -39.125 -4.371 1 79.75 133 GLY B CA 1
ATOM 3293 C C . GLY B 1 133 ? 3.748 -38.906 -5.754 1 79.75 133 GLY B C 1
ATOM 3294 O O . GLY B 1 133 ? 4.223 -39.5 -6.73 1 79.75 133 GLY B O 1
ATOM 3295 N N . HIS B 1 134 ? 2.645 -38.312 -5.801 1 79.62 134 HIS B N 1
ATOM 3296 C CA . HIS B 1 134 ? 1.969 -38.062 -7.066 1 79.62 134 HIS B CA 1
ATOM 3297 C C . HIS B 1 134 ? 1.256 -36.719 -7.055 1 79.62 134 HIS B C 1
ATOM 3299 O O . HIS B 1 134 ? 0.97 -36.156 -5.984 1 79.62 134 HIS B O 1
ATOM 3305 N N . PHE B 1 135 ? 1.07 -36.281 -8.273 1 75.88 135 PHE B N 1
ATOM 3306 C CA . PHE B 1 135 ? 0.463 -34.969 -8.43 1 75.88 135 PHE B CA 1
ATOM 3307 C C . PHE B 1 135 ? -0.906 -34.938 -7.766 1 75.88 135 PHE B C 1
ATOM 3309 O O . PHE B 1 135 ? -1.327 -33.875 -7.281 1 75.88 135 PHE B O 1
ATOM 3316 N N . ASN B 1 136 ? -1.531 -36.094 -7.633 1 76.44 136 ASN B N 1
ATOM 3317 C CA . ASN B 1 136 ? -2.879 -36.156 -7.078 1 76.44 136 ASN B CA 1
ATOM 3318 C C . ASN B 1 136 ? -2.861 -36.562 -5.605 1 76.44 136 ASN B C 1
ATOM 3320 O O . ASN B 1 136 ? -3.91 -36.844 -5.02 1 76.44 136 ASN B O 1
ATOM 3324 N N . ALA B 1 137 ? -1.658 -36.625 -5.121 1 82.31 137 ALA B N 1
ATOM 3325 C CA . ALA B 1 137 ? -1.577 -36.906 -3.688 1 82.31 137 ALA B CA 1
ATOM 3326 C C . ALA B 1 137 ? -1.906 -35.625 -2.885 1 82.31 137 ALA B C 1
ATOM 3328 O O . ALA B 1 137 ? -1.049 -35.094 -2.178 1 82.31 137 ALA B O 1
ATOM 3329 N N . PHE B 1 138 ? -3.121 -35.312 -2.9 1 86.19 138 PHE B N 1
ATOM 3330 C CA . PHE B 1 138 ? -3.574 -34 -2.377 1 86.19 138 PHE B CA 1
ATOM 3331 C C . PHE B 1 138 ? -3.406 -33.969 -0.864 1 86.19 138 PHE B C 1
ATOM 3333 O O . PHE B 1 138 ? -3.203 -32.875 -0.298 1 86.19 138 PHE B O 1
ATOM 3340 N N . ASP B 1 139 ? -3.422 -35.062 -0.274 1 81.12 139 ASP B N 1
ATOM 3341 C CA . ASP B 1 139 ? -3.285 -35.125 1.178 1 81.12 139 ASP B CA 1
ATOM 3342 C C . ASP B 1 139 ? -1.892 -34.688 1.619 1 81.12 139 ASP B C 1
ATOM 3344 O O . ASP B 1 139 ? -1.682 -34.344 2.789 1 81.12 139 ASP B O 1
ATOM 3348 N N . GLU B 1 140 ? -0.987 -34.656 0.694 1 83.12 140 GLU B N 1
ATOM 3349 C CA . GLU B 1 140 ? 0.384 -34.281 1.021 1 83.12 140 GLU B CA 1
ATOM 3350 C C . GLU B 1 140 ? 0.625 -32.781 0.74 1 83.12 140 GLU B C 1
ATOM 3352 O O . GLU B 1 140 ? 1.717 -32.281 0.992 1 83.12 140 GLU B O 1
ATOM 3357 N N . TYR B 1 141 ? -0.387 -32.094 0.295 1 83.75 141 TYR B N 1
ATOM 3358 C CA . TYR B 1 141 ? -0.236 -30.719 -0.111 1 83.75 141 TYR B CA 1
ATOM 3359 C C . TYR B 1 141 ? 0.002 -29.812 1.098 1 83.75 141 TYR B C 1
ATOM 3361 O O . TYR B 1 141 ? 0.427 -28.672 0.952 1 83.75 141 TYR B O 1
ATOM 3369 N N . GLU B 1 142 ? -0.171 -30.312 2.23 1 77.5 142 GLU B N 1
ATOM 3370 C CA . GLU B 1 142 ? 0.135 -29.562 3.439 1 77.5 142 GLU B CA 1
ATOM 3371 C C . GLU B 1 142 ? 1.589 -29.094 3.447 1 77.5 142 GLU B C 1
ATOM 3373 O O . GLU B 1 142 ? 1.902 -28.031 3.973 1 77.5 142 GLU B O 1
ATOM 3378 N N . ALA B 1 143 ? 2.375 -29.859 2.869 1 77 143 ALA B N 1
ATOM 3379 C CA . ALA B 1 143 ? 3.797 -29.531 2.809 1 77 143 ALA B CA 1
ATOM 3380 C C . ALA B 1 143 ? 4.035 -28.266 1.977 1 77 143 ALA B C 1
ATOM 3382 O O . ALA B 1 143 ? 5.027 -27.562 2.176 1 77 143 ALA B O 1
ATOM 3383 N N . LEU B 1 144 ? 3.145 -28.031 1.062 1 79.25 144 LEU B N 1
ATOM 3384 C CA . LEU B 1 144 ? 3.254 -26.859 0.212 1 79.25 144 LEU B CA 1
ATOM 3385 C C . LEU B 1 144 ? 2.922 -25.594 0.993 1 79.25 144 LEU B C 1
ATOM 3387 O O . LEU B 1 144 ? 3.404 -24.5 0.66 1 79.25 144 LEU B O 1
ATOM 3391 N N . LYS B 1 145 ? 2.16 -25.672 2.043 1 73 145 LYS B N 1
ATOM 3392 C CA . LYS B 1 145 ? 1.742 -24.531 2.855 1 73 145 LYS B CA 1
ATOM 3393 C C . LYS B 1 145 ? 2.889 -24.031 3.729 1 73 145 LYS B C 1
ATOM 3395 O O . LYS B 1 145 ? 3.062 -22.828 3.9 1 73 145 LYS B O 1
ATOM 3400 N N . VAL B 1 146 ? 3.564 -24.828 4.25 1 64.06 146 VAL B N 1
ATOM 3401 C CA . VAL B 1 146 ? 4.555 -24.531 5.277 1 64.06 146 VAL B CA 1
ATOM 3402 C C . VAL B 1 146 ? 5.859 -24.078 4.621 1 64.06 146 VAL B C 1
ATOM 3404 O O . VAL B 1 146 ? 6.562 -23.219 5.152 1 64.06 146 VAL B O 1
ATOM 3407 N N . ASN B 1 147 ? 6.039 -24.562 3.535 1 55.09 147 ASN B N 1
ATOM 3408 C CA . ASN B 1 147 ? 7.406 -24.453 3.031 1 55.09 147 ASN B CA 1
ATOM 3409 C C . ASN B 1 147 ? 7.52 -23.391 1.94 1 55.09 147 ASN B C 1
ATOM 3411 O O . ASN B 1 147 ? 8.539 -23.312 1.256 1 55.09 147 ASN B O 1
ATOM 3415 N N . THR B 1 148 ? 6.441 -22.625 1.755 1 60.69 148 THR B N 1
ATOM 3416 C CA . THR B 1 148 ? 6.582 -21.781 0.573 1 60.69 148 THR B CA 1
ATOM 3417 C C . THR B 1 148 ? 6.578 -20.297 0.958 1 60.69 148 THR B C 1
ATOM 3419 O O . THR B 1 148 ? 6.145 -19.938 2.055 1 60.69 148 THR B O 1
ATOM 3422 N N . ASP B 1 149 ? 7.398 -19.547 0.207 1 61.56 149 ASP B N 1
ATOM 3423 C CA . ASP B 1 149 ? 7.473 -18.094 0.27 1 61.56 149 ASP B CA 1
ATOM 3424 C C . ASP B 1 149 ? 6.176 -17.453 -0.215 1 61.56 149 ASP B C 1
ATOM 3426 O O . ASP B 1 149 ? 6.172 -16.312 -0.668 1 61.56 149 ASP B O 1
ATOM 3430 N N . SER B 1 150 ? 5.137 -18.25 0.017 1 66.5 150 SER B N 1
ATOM 3431 C CA . SER B 1 150 ? 3.883 -17.719 -0.52 1 66.5 150 SER B CA 1
ATOM 3432 C C . SER B 1 150 ? 3.385 -16.531 0.29 1 66.5 150 SER B C 1
ATOM 3434 O O . SER B 1 150 ? 3.582 -16.469 1.505 1 66.5 150 SER B O 1
ATOM 3436 N N . LEU B 1 151 ? 2.908 -15.602 -0.442 1 72.12 151 LEU B N 1
ATOM 3437 C CA . LEU B 1 151 ? 2.379 -14.383 0.158 1 72.12 151 LEU B CA 1
ATOM 3438 C C . LEU B 1 151 ? 1.072 -14.656 0.895 1 72.12 151 LEU B C 1
ATOM 3440 O O . LEU B 1 151 ? 0.71 -13.93 1.822 1 72.12 151 LEU B O 1
ATOM 3444 N N . LYS B 1 152 ? 0.448 -15.75 0.426 1 76.44 152 LYS B N 1
ATOM 3445 C CA . LYS B 1 152 ? -0.819 -16.156 1.032 1 76.44 152 LYS B CA 1
ATOM 3446 C C . LYS B 1 152 ? -0.784 -17.609 1.469 1 76.44 152 LYS B C 1
ATOM 3448 O O . LYS B 1 152 ? 0.067 -18.375 1.017 1 76.44 152 LYS B O 1
ATOM 3453 N N . LYS B 1 153 ? -1.634 -17.953 2.27 1 76.94 153 LYS B N 1
ATOM 3454 C CA . LYS B 1 153 ? -1.674 -19.312 2.826 1 76.94 153 LYS B CA 1
ATOM 3455 C C . LYS B 1 153 ? -2.266 -20.297 1.826 1 76.94 153 LYS B C 1
ATOM 3457 O O . LYS B 1 153 ? -2.035 -21.5 1.928 1 76.94 153 LYS B O 1
ATOM 3462 N N . ALA B 1 154 ? -2.91 -19.812 0.896 1 84.25 154 ALA B N 1
ATOM 3463 C CA . ALA B 1 154 ? -3.562 -20.672 -0.092 1 84.25 154 ALA B CA 1
ATOM 3464 C C . ALA B 1 154 ? -2.533 -21.344 -0.998 1 84.25 154 ALA B C 1
ATOM 3466 O O . ALA B 1 154 ? -1.555 -20.703 -1.408 1 84.25 154 ALA B O 1
ATOM 3467 N N . VAL B 1 155 ? -2.746 -22.609 -1.236 1 84 155 VAL B N 1
ATOM 3468 C CA . VAL B 1 155 ? -1.803 -23.406 -2.002 1 84 155 VAL B CA 1
ATOM 3469 C C . VAL B 1 155 ? -1.94 -23.094 -3.49 1 84 155 VAL B C 1
ATOM 3471 O O . VAL B 1 155 ? -3.055 -23.016 -4.016 1 84 155 VAL B O 1
ATOM 3474 N N . ASN B 1 156 ? -0.791 -22.859 -3.922 1 84.12 156 ASN B N 1
ATOM 3475 C CA . ASN B 1 156 ? -0.65 -22.859 -5.375 1 84.12 156 ASN B CA 1
ATOM 3476 C C . ASN B 1 156 ? 0.458 -23.812 -5.832 1 84.12 156 ASN B C 1
ATOM 3478 O O . ASN B 1 156 ? 1.068 -24.5 -5.012 1 84.12 156 ASN B O 1
ATOM 3482 N N . LEU B 1 157 ? 0.682 -24.125 -7.086 1 85.62 157 LEU B N 1
ATOM 3483 C CA . LEU B 1 157 ? 1.499 -25.25 -7.547 1 85.62 157 LEU B CA 1
ATOM 3484 C C . LEU B 1 157 ? 2.844 -24.75 -8.078 1 85.62 157 LEU B C 1
ATOM 3486 O O . LEU B 1 157 ? 3.594 -25.516 -8.688 1 85.62 157 LEU B O 1
ATOM 3490 N N . THR B 1 158 ? 3.182 -23.562 -7.707 1 87.44 158 THR B N 1
ATOM 3491 C CA . THR B 1 158 ? 4.363 -22.953 -8.32 1 87.44 158 THR B CA 1
ATOM 3492 C C . THR B 1 158 ? 5.637 -23.5 -7.68 1 87.44 158 THR B C 1
ATOM 3494 O O . THR B 1 158 ? 6.719 -23.406 -8.266 1 87.44 158 THR B O 1
ATOM 3497 N N . SER B 1 159 ? 5.523 -24.125 -6.508 1 87.88 159 SER B N 1
ATOM 3498 C CA . SER B 1 159 ? 6.699 -24.641 -5.812 1 87.88 159 SER B CA 1
ATOM 3499 C C . SER B 1 159 ? 6.922 -26.109 -6.121 1 87.88 159 SER B C 1
ATOM 3501 O O . SER B 1 159 ? 7.895 -26.719 -5.652 1 87.88 159 SER B O 1
ATOM 3503 N N . LEU B 1 160 ? 6.133 -26.641 -6.891 1 90.56 160 LEU B N 1
ATOM 3504 C CA . LEU B 1 160 ? 6.227 -28.062 -7.23 1 90.56 160 LEU B CA 1
ATOM 3505 C C . LEU B 1 160 ? 7.059 -28.266 -8.492 1 90.56 160 LEU B C 1
ATOM 3507 O O . LEU B 1 160 ? 6.941 -27.5 -9.453 1 90.56 160 LEU B O 1
ATOM 3511 N N . ARG B 1 161 ? 7.875 -29.344 -8.422 1 93 161 ARG B N 1
ATOM 3512 C CA . ARG B 1 161 ? 8.633 -29.812 -9.578 1 93 161 ARG B CA 1
ATOM 3513 C C . ARG B 1 161 ? 8.438 -31.297 -9.797 1 93 161 ARG B C 1
ATOM 3515 O O . ARG B 1 161 ? 8.562 -32.094 -8.867 1 93 161 ARG B O 1
ATOM 3522 N N . ARG B 1 162 ? 8.023 -31.609 -10.953 1 95.44 162 ARG B N 1
ATOM 3523 C CA . ARG B 1 162 ? 7.973 -33.031 -11.312 1 95.44 162 ARG B CA 1
ATOM 3524 C C . ARG B 1 162 ? 9.352 -33.531 -11.727 1 95.44 162 ARG B C 1
ATOM 3526 O O . ARG B 1 162 ? 10.047 -32.906 -12.516 1 95.44 162 ARG B O 1
ATOM 3533 N N . VAL B 1 163 ? 9.727 -34.594 -11.172 1 95.44 163 VAL B N 1
ATOM 3534 C CA . VAL B 1 163 ? 10.992 -35.219 -11.516 1 95.44 163 VAL B CA 1
ATOM 3535 C C . VAL B 1 163 ? 10.75 -36.625 -12.07 1 95.44 163 VAL B C 1
ATOM 3537 O O . VAL B 1 163 ? 10.172 -37.469 -11.383 1 95.44 163 VAL B O 1
ATOM 3540 N N . ILE B 1 164 ? 11.18 -36.844 -13.258 1 95.19 164 ILE B N 1
ATOM 3541 C CA . ILE B 1 164 ? 11.016 -38.125 -13.906 1 95.19 164 ILE B CA 1
ATOM 3542 C C . ILE B 1 164 ? 12.391 -38.75 -14.195 1 95.19 164 ILE B C 1
ATOM 3544 O O . ILE B 1 164 ? 13.234 -38.125 -14.836 1 95.19 164 ILE B O 1
ATOM 3548 N N . ARG B 1 165 ? 12.57 -39.906 -13.711 1 94.44 165 ARG B N 1
ATOM 3549 C CA . ARG B 1 165 ? 13.734 -40.719 -14.086 1 94.44 165 ARG B CA 1
ATOM 3550 C C . ARG B 1 165 ? 13.352 -41.781 -15.109 1 94.44 165 ARG B C 1
ATOM 3552 O O . ARG B 1 165 ? 12.336 -42.469 -14.953 1 94.44 165 ARG B O 1
ATOM 3559 N N . PHE B 1 166 ? 14.164 -41.875 -16.141 1 93 166 PHE B N 1
ATOM 3560 C CA . PHE B 1 166 ? 13.805 -42.812 -17.203 1 93 166 PHE B CA 1
ATOM 3561 C C . PHE B 1 166 ? 15.055 -43.406 -17.859 1 93 166 PHE B C 1
ATOM 3563 O O . PHE B 1 166 ? 16.156 -42.875 -17.672 1 93 166 PHE B O 1
ATOM 3570 N N . ASN B 1 167 ? 14.867 -44.531 -18.469 1 91.12 167 ASN B N 1
ATOM 3571 C CA . ASN B 1 167 ? 15.891 -45.156 -19.297 1 91.12 167 ASN B CA 1
ATOM 3572 C C . ASN B 1 167 ? 15.289 -45.719 -20.594 1 91.12 167 ASN B C 1
ATOM 3574 O O . ASN B 1 167 ? 14.188 -45.312 -20.984 1 91.12 167 ASN B O 1
ATOM 3578 N N . ASP B 1 168 ? 16.031 -46.531 -21.297 1 86.88 168 ASP B N 1
ATOM 3579 C CA . ASP B 1 168 ? 15.594 -47.062 -22.594 1 86.88 168 ASP B CA 1
ATOM 3580 C C . ASP B 1 168 ? 14.383 -47.969 -22.438 1 86.88 168 ASP B C 1
ATOM 3582 O O . ASP B 1 168 ? 13.641 -48.188 -23.406 1 86.88 168 ASP B O 1
ATOM 3586 N N . GLN B 1 169 ? 14.133 -48.406 -21.219 1 88.31 169 GLN B N 1
ATOM 3587 C CA . GLN B 1 169 ? 13.023 -49.344 -20.969 1 88.31 169 GLN B CA 1
ATOM 3588 C C . GLN B 1 169 ? 11.766 -48.562 -20.562 1 88.31 169 GLN B C 1
ATOM 3590 O O . GLN B 1 169 ? 10.672 -49.156 -20.516 1 88.31 169 GLN B O 1
ATOM 3595 N N . GLY B 1 170 ? 11.938 -47.344 -20.25 1 86.62 170 GLY B N 1
ATOM 3596 C CA . GLY B 1 170 ? 10.781 -46.531 -19.891 1 86.62 170 GLY B CA 1
ATOM 3597 C C . GLY B 1 170 ? 10.992 -45.719 -18.625 1 86.62 170 GLY B C 1
ATOM 3598 O O . GLY B 1 170 ? 12.125 -45.344 -18.297 1 86.62 170 GLY B O 1
ATOM 3599 N N . VAL B 1 171 ? 9.93 -45.375 -18.016 1 89.62 171 VAL B N 1
ATOM 3600 C CA . VAL B 1 171 ? 9.969 -44.531 -16.812 1 89.62 171 VAL B CA 1
ATOM 3601 C C . VAL B 1 171 ? 10.289 -45.406 -15.594 1 89.62 171 VAL B C 1
ATOM 3603 O O . VAL B 1 171 ? 9.641 -46.406 -15.359 1 89.62 171 VAL B O 1
ATOM 3606 N N . LEU B 1 172 ? 11.219 -44.969 -14.844 1 91.38 172 LEU B N 1
ATOM 3607 C CA . LEU B 1 172 ? 11.641 -45.688 -13.641 1 91.38 172 LEU B CA 1
ATOM 3608 C C . LEU B 1 172 ? 11.008 -45.094 -12.391 1 91.38 172 LEU B C 1
ATOM 3610 O O . LEU B 1 172 ? 10.625 -45.812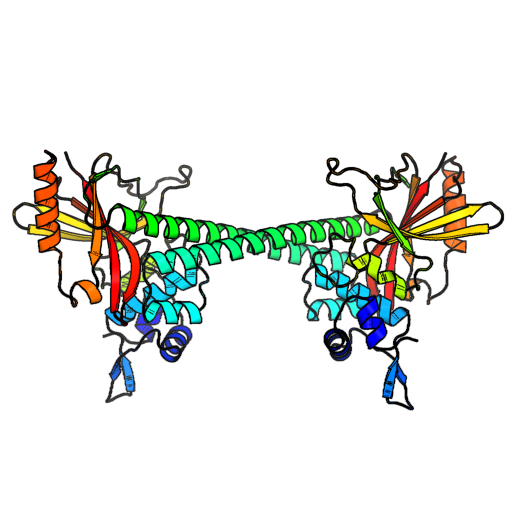 -11.469 1 91.38 172 LEU B O 1
ATOM 3614 N N . GLU B 1 173 ? 11.031 -43.812 -12.383 1 92.12 173 GLU B N 1
ATOM 3615 C CA . GLU B 1 173 ? 10.5 -43.062 -11.242 1 92.12 173 GLU B CA 1
ATOM 3616 C C . GLU B 1 173 ? 9.789 -41.781 -11.695 1 92.12 173 GLU B C 1
ATOM 3618 O O . GLU B 1 173 ? 10.172 -41.188 -12.688 1 92.12 173 GLU B O 1
ATOM 3623 N N . ASP B 1 174 ? 8.766 -41.438 -11.047 1 92.75 174 ASP B N 1
ATOM 3624 C CA . ASP B 1 174 ? 7.973 -40.219 -11.25 1 92.75 174 ASP B CA 1
ATOM 3625 C C . ASP B 1 174 ? 7.5 -39.656 -9.914 1 92.75 174 ASP B C 1
ATOM 3627 O O . ASP B 1 174 ? 6.641 -40.25 -9.25 1 92.75 174 ASP B O 1
ATOM 3631 N N . LYS B 1 175 ? 8.133 -38.562 -9.555 1 92.44 175 LYS B N 1
ATOM 3632 C CA . LYS B 1 175 ? 7.789 -37.969 -8.273 1 92.44 175 LYS B CA 1
ATOM 3633 C C . LYS B 1 175 ? 7.738 -36.438 -8.375 1 92.44 175 LYS B C 1
ATOM 3635 O O . LYS B 1 175 ? 8.094 -35.875 -9.406 1 92.44 175 LYS B O 1
ATOM 3640 N N . PHE B 1 176 ? 7.207 -35.875 -7.336 1 93.06 176 PHE B N 1
ATOM 3641 C CA . PHE B 1 176 ? 7.164 -34.438 -7.238 1 93.06 176 PHE B CA 1
ATOM 3642 C C . PHE B 1 176 ? 7.953 -33.938 -6.023 1 93.06 176 PHE B C 1
ATOM 3644 O O . PHE B 1 176 ? 7.863 -34.531 -4.945 1 93.06 176 PHE B O 1
ATOM 3651 N N . ILE B 1 177 ? 8.734 -32.938 -6.27 1 91.19 177 ILE B N 1
ATOM 3652 C CA . ILE B 1 177 ? 9.477 -32.344 -5.16 1 91.19 177 ILE B CA 1
ATOM 3653 C C . ILE B 1 177 ? 8.984 -30.906 -4.918 1 91.19 177 ILE B C 1
ATOM 3655 O O . ILE B 1 177 ? 8.492 -30.25 -5.836 1 91.19 177 ILE B O 1
ATOM 3659 N N . ILE B 1 178 ? 9.047 -30.547 -3.684 1 89.38 178 ILE B N 1
ATOM 3660 C CA . ILE B 1 178 ? 8.75 -29.172 -3.279 1 89.38 178 ILE B CA 1
ATOM 3661 C C . ILE B 1 178 ? 10.055 -28.375 -3.146 1 89.38 178 ILE B C 1
ATOM 3663 O O . ILE B 1 178 ? 10.969 -28.797 -2.432 1 89.38 178 ILE B O 1
ATOM 3667 N N . VAL B 1 179 ? 10.078 -27.234 -3.879 1 88.38 179 VAL B N 1
ATOM 3668 C CA . VAL B 1 179 ? 11.375 -26.562 -3.93 1 88.38 179 VAL B CA 1
ATOM 3669 C C . VAL B 1 179 ? 11.219 -25.109 -3.494 1 88.38 179 VAL B C 1
ATOM 3671 O O . VAL B 1 179 ? 10.102 -24.578 -3.479 1 88.38 179 VAL B O 1
ATOM 3674 N N . ARG B 1 180 ? 12.328 -24.531 -3.053 1 80.06 180 ARG B N 1
ATOM 3675 C CA . ARG B 1 180 ? 12.484 -23.109 -2.779 1 80.06 180 ARG B CA 1
ATOM 3676 C C . ARG B 1 180 ? 13.719 -22.547 -3.471 1 80.06 180 ARG B C 1
ATOM 3678 O O . ARG B 1 180 ? 14.758 -23.219 -3.523 1 80.06 180 ARG B O 1
ATOM 3685 N N . LYS B 1 181 ? 13.469 -21.344 -4.082 1 71.5 181 LYS B N 1
ATOM 3686 C CA . LYS B 1 181 ? 14.641 -20.719 -4.707 1 71.5 181 LYS B CA 1
ATOM 3687 C C . LYS B 1 181 ? 15.664 -20.312 -3.66 1 71.5 181 LYS B C 1
ATOM 3689 O O . LYS B 1 181 ? 15.305 -19.812 -2.588 1 71.5 181 LYS B O 1
ATOM 3694 N N . VAL B 1 182 ? 16.891 -20.656 -3.793 1 63.66 182 VAL B N 1
ATOM 3695 C CA . VAL B 1 182 ? 17.969 -20.422 -2.838 1 63.66 182 VAL B CA 1
ATOM 3696 C C . VAL B 1 182 ? 18.391 -18.953 -2.873 1 63.66 182 VAL B C 1
ATOM 3698 O O . VAL B 1 182 ? 18.953 -18.484 -3.863 1 63.66 182 VAL B O 1
ATOM 3701 N N . GLU B 1 183 ? 17.562 -18.109 -2.664 1 54.88 183 GLU B N 1
ATOM 3702 C CA . GLU B 1 183 ? 18.094 -16.75 -2.699 1 54.88 183 GLU B CA 1
ATOM 3703 C C . GLU B 1 183 ? 19.109 -16.516 -1.583 1 54.88 183 GLU B C 1
ATOM 3705 O O . GLU B 1 183 ? 20.078 -15.766 -1.754 1 54.88 183 GLU B O 1
ATOM 3710 N N . ASP B 1 184 ? 18.781 -16.75 -0.288 1 48.88 184 ASP B N 1
ATOM 3711 C CA . ASP B 1 184 ? 19.656 -16.344 0.803 1 48.88 184 ASP B CA 1
ATOM 3712 C C . ASP B 1 184 ? 20.641 -17.469 1.151 1 48.88 184 ASP B C 1
ATOM 3714 O O . ASP B 1 184 ? 20.234 -18.516 1.669 1 48.88 184 ASP B O 1
ATOM 3718 N N . TYR B 1 185 ? 21.781 -17.406 0.529 1 43.91 185 TYR B N 1
ATOM 3719 C CA . TYR B 1 185 ? 22.922 -18.281 0.742 1 43.91 185 TYR B CA 1
ATOM 3720 C C . TYR B 1 185 ? 23.219 -18.438 2.229 1 43.91 185 TYR B C 1
ATOM 3722 O O . TYR B 1 185 ? 23.906 -19.375 2.635 1 43.91 185 TYR B O 1
ATOM 3730 N N . HIS B 1 186 ? 22.906 -17.469 2.99 1 46.44 186 HIS B N 1
ATOM 3731 C CA . HIS B 1 186 ? 23.438 -17.5 4.348 1 46.44 186 HIS B CA 1
ATOM 3732 C C . HIS B 1 186 ? 22.703 -18.516 5.215 1 46.44 186 HIS B C 1
ATOM 3734 O O . HIS B 1 186 ? 23.031 -18.703 6.387 1 46.44 186 HIS B O 1
ATOM 3740 N N . ARG B 1 187 ? 21.688 -18.984 4.68 1 48.94 187 ARG B N 1
ATOM 3741 C CA . ARG B 1 187 ? 21.031 -19.922 5.598 1 48.94 187 ARG B CA 1
ATOM 3742 C C . ARG B 1 187 ? 21.594 -21.328 5.461 1 48.94 187 ARG B C 1
ATOM 3744 O O . ARG B 1 187 ? 21.953 -21.75 4.359 1 48.94 187 ARG B O 1
ATOM 3751 N N . ALA B 1 188 ? 21.859 -21.938 6.504 1 45.62 188 ALA B N 1
ATOM 3752 C CA . ALA B 1 188 ? 22.406 -23.297 6.664 1 45.62 188 ALA B CA 1
ATOM 3753 C C . ALA B 1 188 ? 21.688 -24.281 5.742 1 45.62 188 ALA B C 1
ATOM 3755 O O . ALA B 1 188 ? 20.469 -24.438 5.824 1 45.62 188 ALA B O 1
ATOM 3756 N N . ILE B 1 189 ? 22.156 -24.422 4.523 1 51.97 189 ILE B N 1
ATOM 3757 C CA . ILE B 1 189 ? 21.734 -25.406 3.533 1 51.97 189 ILE B CA 1
ATOM 3758 C C . ILE B 1 189 ? 21.609 -26.781 4.191 1 51.97 189 ILE B C 1
ATOM 3760 O O . ILE B 1 189 ? 22.609 -27.469 4.391 1 51.97 189 ILE B O 1
ATOM 3764 N N . GLU B 1 190 ? 20.766 -26.828 5.102 1 52.47 190 GLU B N 1
ATOM 3765 C CA . GLU B 1 190 ? 20.641 -28.141 5.746 1 52.47 190 GLU B CA 1
ATOM 3766 C C . GLU B 1 190 ? 20.125 -29.188 4.77 1 52.47 190 GLU B C 1
ATOM 3768 O O . GLU B 1 190 ? 20.156 -30.391 5.062 1 52.47 190 GLU B O 1
ATOM 3773 N N . ARG B 1 191 ? 19.469 -28.594 3.549 1 62.31 191 ARG B N 1
ATOM 3774 C CA . ARG B 1 191 ? 18.797 -29.688 2.84 1 62.31 191 ARG B CA 1
ATOM 3775 C C . ARG B 1 191 ? 19.406 -29.891 1.455 1 62.31 191 ARG B C 1
ATOM 3777 O O . ARG B 1 191 ? 20.359 -29.188 1.076 1 62.31 191 ARG B O 1
ATOM 3784 N N . GLU B 1 192 ? 18.938 -30.922 0.739 1 82.12 192 GLU B N 1
ATOM 3785 C CA . GLU B 1 192 ? 19.453 -31.391 -0.548 1 82.12 192 GLU B CA 1
ATOM 3786 C C . GLU B 1 192 ? 19.25 -30.328 -1.635 1 82.12 192 GLU B C 1
ATOM 3788 O O . GLU B 1 192 ? 18.172 -29.75 -1.746 1 82.12 192 GLU B O 1
ATOM 3793 N N . ILE B 1 193 ? 20.359 -29.891 -2.186 1 86.31 193 ILE B N 1
ATOM 3794 C CA . ILE B 1 193 ? 20.375 -28.953 -3.305 1 86.31 193 ILE B CA 1
ATOM 3795 C C . ILE B 1 193 ? 20.594 -29.703 -4.609 1 86.31 193 ILE B C 1
ATOM 3797 O O . ILE B 1 193 ? 21.453 -30.594 -4.68 1 86.31 193 ILE B O 1
ATOM 3801 N N . VAL B 1 194 ? 19.781 -29.375 -5.664 1 90.38 194 VAL B N 1
ATOM 3802 C CA . VAL B 1 194 ? 19.953 -29.969 -6.984 1 90.38 194 VAL B CA 1
ATOM 3803 C C . VAL B 1 194 ? 20.266 -28.891 -8.008 1 90.38 194 VAL B C 1
ATOM 3805 O O . VAL B 1 194 ? 19.656 -27.812 -7.988 1 90.38 194 VAL B O 1
ATOM 3808 N N . SER B 1 195 ? 21.281 -29.125 -8.797 1 91.25 195 SER B N 1
ATOM 3809 C CA . SER B 1 195 ? 21.656 -28.219 -9.875 1 91.25 195 SER B CA 1
ATOM 3810 C C . SER B 1 195 ? 22.312 -28.969 -11.031 1 91.25 195 SER B C 1
ATOM 3812 O O . SER B 1 195 ? 22.859 -30.047 -10.852 1 91.25 195 SER B O 1
ATOM 3814 N N . HIS B 1 196 ? 22.062 -28.438 -12.188 1 94.56 196 HIS B N 1
ATOM 3815 C CA . HIS B 1 196 ? 22.656 -29 -13.391 1 94.56 196 HIS B CA 1
ATOM 3816 C C . HIS B 1 196 ? 23.234 -27.906 -14.289 1 94.56 196 HIS B C 1
ATOM 3818 O O . HIS B 1 196 ? 22.547 -26.953 -14.648 1 94.56 196 HIS B O 1
ATOM 3824 N N . GLN B 1 197 ? 24.469 -28.078 -14.664 1 93.5 197 GLN B N 1
ATOM 3825 C CA . GLN B 1 197 ? 25.172 -27.031 -15.414 1 93.5 197 GLN B CA 1
ATOM 3826 C C . GLN B 1 197 ? 24.688 -26.984 -16.859 1 93.5 197 GLN B C 1
ATOM 3828 O O . GLN B 1 197 ? 24.688 -25.922 -17.484 1 93.5 197 GLN B O 1
ATOM 3833 N N . LYS B 1 198 ? 24.375 -28.188 -17.391 1 96.38 198 LYS B N 1
ATOM 3834 C CA . LYS B 1 198 ? 23.953 -28.266 -18.797 1 96.38 198 LYS B CA 1
ATOM 3835 C C . LYS B 1 198 ? 22.672 -29.094 -18.938 1 96.38 198 LYS B C 1
ATOM 3837 O O . LYS B 1 198 ? 22.672 -30.281 -18.594 1 96.38 198 LYS B O 1
ATOM 3842 N N . CYS B 1 199 ? 21.656 -28.484 -19.484 1 98.19 199 CYS B N 1
ATOM 3843 C CA . CYS B 1 199 ? 20.375 -29.156 -19.703 1 98.19 199 CYS B CA 1
ATOM 3844 C C . CYS B 1 199 ? 19.812 -28.812 -21.078 1 98.19 199 CYS B C 1
ATOM 3846 O O . CYS B 1 199 ? 20.031 -27.719 -21.594 1 98.19 199 CYS B O 1
ATOM 3848 N N . LEU B 1 200 ? 19.234 -29.812 -21.672 1 97.81 200 LEU B N 1
ATOM 3849 C CA . LEU B 1 200 ? 18.297 -29.484 -22.75 1 97.81 200 LEU B CA 1
ATOM 3850 C C . LEU B 1 200 ? 17.031 -28.828 -22.172 1 97.81 200 LEU B C 1
ATOM 3852 O O . LEU B 1 200 ? 16.406 -29.391 -21.266 1 97.81 200 LEU B O 1
ATOM 3856 N N . TYR B 1 201 ? 16.734 -27.641 -22.672 1 98.06 201 TYR B N 1
ATOM 3857 C CA . TYR B 1 201 ? 15.68 -26.812 -22.125 1 98.06 201 TYR B CA 1
ATOM 3858 C C . TYR B 1 201 ? 14.586 -26.562 -23.156 1 98.06 201 TYR B C 1
ATOM 3860 O O . TYR B 1 201 ? 14.875 -26.312 -24.328 1 98.06 201 TYR B O 1
ATOM 3868 N N . THR B 1 202 ? 13.312 -26.641 -22.719 1 98.06 202 THR B N 1
ATOM 3869 C CA . THR B 1 202 ? 12.188 -26.281 -23.578 1 98.06 202 THR B CA 1
ATOM 3870 C C . THR B 1 202 ? 10.961 -25.938 -22.75 1 98.06 202 THR B C 1
ATOM 3872 O O . THR B 1 202 ? 10.945 -26.141 -21.531 1 98.06 202 THR B O 1
ATOM 3875 N N . VAL B 1 203 ? 10.016 -25.344 -23.375 1 98.31 203 VAL B N 1
ATOM 3876 C CA . VAL B 1 203 ? 8.68 -25.125 -22.828 1 98.31 203 VAL B CA 1
ATOM 3877 C C . VAL B 1 203 ? 7.645 -25.859 -23.656 1 98.31 203 VAL B C 1
ATOM 3879 O O . VAL B 1 203 ? 7.68 -25.812 -24.891 1 98.31 203 VAL B O 1
ATOM 3882 N N . ILE B 1 204 ? 6.77 -26.547 -23.016 1 97.25 204 ILE B N 1
ATOM 3883 C CA . ILE B 1 204 ? 5.734 -27.297 -23.719 1 97.25 204 ILE B CA 1
ATOM 3884 C C . ILE B 1 204 ? 4.359 -26.875 -23.219 1 97.25 204 ILE B C 1
ATOM 3886 O O . ILE B 1 204 ? 4.238 -26.312 -22.125 1 97.25 204 ILE B O 1
ATOM 3890 N N . GLU B 1 205 ? 3.387 -27.125 -23.984 1 96.19 205 GLU B N 1
ATOM 3891 C CA . GLU B 1 205 ? 2.002 -26.859 -23.609 1 96.19 205 GLU B CA 1
ATOM 3892 C C . GLU B 1 205 ? 1.257 -28.156 -23.297 1 96.19 205 GLU B C 1
ATOM 3894 O O . GLU B 1 205 ? 1.361 -29.141 -24.047 1 96.19 205 GLU B O 1
ATOM 3899 N N . ASP B 1 206 ? 0.655 -28.203 -22.234 1 94.56 206 ASP B N 1
ATOM 3900 C CA . ASP B 1 206 ? -0.241 -29.281 -21.797 1 94.56 206 ASP B CA 1
ATOM 3901 C C . ASP B 1 206 ? -1.632 -28.734 -21.484 1 94.56 206 ASP B C 1
ATOM 3903 O O . ASP B 1 206 ? -1.96 -27.609 -21.844 1 94.56 206 ASP B O 1
ATOM 3907 N N . GLY B 1 207 ? -2.504 -29.625 -20.875 1 92.5 207 GLY B N 1
ATOM 3908 C CA . GLY B 1 207 ? -3.854 -29.188 -20.547 1 92.5 207 GLY B CA 1
ATOM 3909 C C . GLY B 1 207 ? -4.906 -29.75 -21.484 1 92.5 207 GLY B C 1
ATOM 3910 O O . GLY B 1 207 ? -4.59 -30.172 -22.594 1 92.5 207 GLY B O 1
ATOM 3911 N N . ARG B 1 208 ? -6.184 -29.578 -21.141 1 92.19 208 ARG B N 1
ATOM 3912 C CA . ARG B 1 208 ? -7.266 -30.203 -21.891 1 92.19 208 ARG B CA 1
ATOM 3913 C C . ARG B 1 208 ? -7.516 -29.469 -23.203 1 92.19 208 ARG B C 1
ATOM 3915 O O . ARG B 1 208 ? -7.945 -30.062 -24.188 1 92.19 208 ARG B O 1
ATOM 3922 N N . TRP B 1 209 ? -7.145 -28.219 -23.219 1 92.69 209 TRP B N 1
ATOM 3923 C CA . TRP B 1 209 ? -7.355 -27.469 -24.453 1 92.69 209 TRP B CA 1
ATOM 3924 C C . TRP B 1 209 ? -6.484 -28 -25.578 1 92.69 209 TRP B C 1
ATOM 3926 O O . TRP B 1 209 ? -6.965 -28.234 -26.688 1 92.69 209 TRP B O 1
ATOM 3936 N N . SER B 1 210 ? -5.254 -28.234 -25.297 1 89.94 210 SER B N 1
ATOM 3937 C CA . SER B 1 210 ? -4.293 -28.625 -26.312 1 89.94 210 SER B CA 1
ATOM 3938 C C . SER B 1 210 ? -4.297 -30.141 -26.531 1 89.94 210 SER B C 1
ATOM 3940 O O . SER B 1 210 ? -4.148 -30.609 -27.656 1 89.94 210 SER B O 1
ATOM 3942 N N . THR B 1 211 ? -4.59 -30.938 -25.453 1 90.69 211 THR B N 1
ATOM 3943 C CA . THR B 1 211 ? -4.363 -32.375 -25.562 1 90.69 211 THR B CA 1
ATOM 3944 C C . THR B 1 211 ? -5.672 -33.156 -25.406 1 90.69 211 THR B C 1
ATOM 3946 O O . THR B 1 211 ? -5.703 -34.375 -25.578 1 90.69 211 THR B O 1
ATOM 3949 N N . GLY B 1 212 ? -6.719 -32.469 -25.062 1 87.69 212 GLY B N 1
ATOM 3950 C CA . GLY B 1 212 ? -7.973 -33.125 -24.781 1 87.69 212 GLY B CA 1
ATOM 3951 C C . GLY B 1 212 ? -7.926 -33.969 -23.516 1 87.69 212 GLY B C 1
ATOM 3952 O O . GLY B 1 212 ? -8.719 -34.906 -23.344 1 87.69 212 GLY B O 1
ATOM 3953 N N . GLY B 1 213 ? -6.949 -33.75 -22.75 1 85.31 213 GLY B N 1
ATOM 3954 C CA . GLY B 1 213 ? -6.809 -34.469 -21.5 1 85.31 213 GLY B CA 1
ATOM 3955 C C . GLY B 1 213 ? -5.945 -35.719 -21.609 1 85.31 213 GLY B C 1
ATOM 3956 O O . GLY B 1 213 ? -5.773 -36.469 -20.656 1 85.31 213 GLY B O 1
ATOM 3957 N N . LYS B 1 214 ? -5.301 -35.906 -22.703 1 89 214 LYS B N 1
ATOM 3958 C CA . LYS B 1 214 ? -4.469 -37.094 -22.938 1 89 214 LYS B CA 1
ATOM 3959 C C . LYS B 1 214 ? -3.062 -36.875 -22.391 1 89 214 LYS B C 1
ATOM 3961 O O . LYS B 1 214 ? -2.561 -35.75 -22.344 1 89 214 LYS B O 1
ATOM 3966 N N . ASN B 1 215 ? -2.512 -37.969 -21.953 1 87.81 215 ASN B N 1
ATOM 3967 C CA . ASN B 1 215 ? -1.127 -37.938 -21.484 1 87.81 215 ASN B CA 1
ATOM 3968 C C . ASN B 1 215 ? -0.152 -37.781 -22.641 1 87.81 215 ASN B C 1
ATOM 3970 O O . ASN B 1 215 ? -0.214 -38.531 -23.625 1 87.81 215 ASN B O 1
ATOM 3974 N N . ILE B 1 216 ? 0.748 -36.875 -22.5 1 89.12 216 ILE B N 1
ATOM 3975 C CA . ILE B 1 216 ? 1.639 -36.562 -23.609 1 89.12 216 ILE B CA 1
ATOM 3976 C C . ILE B 1 216 ? 3.07 -36.938 -23.25 1 89.12 216 ILE B C 1
ATOM 3978 O O . ILE B 1 216 ? 4.012 -36.594 -23.969 1 89.12 216 ILE B O 1
ATOM 3982 N N . ASP B 1 217 ? 3.264 -37.688 -22.219 1 88.81 217 ASP B N 1
ATOM 3983 C CA . ASP B 1 217 ? 4.598 -37.969 -21.688 1 88.81 217 ASP B CA 1
ATOM 3984 C C . ASP B 1 217 ? 5.453 -38.688 -22.719 1 88.81 217 ASP B C 1
ATOM 3986 O O . ASP B 1 217 ? 6.613 -38.312 -22.938 1 88.81 217 ASP B O 1
ATOM 3990 N N . ASP B 1 218 ? 4.852 -39.625 -23.359 1 87.44 218 ASP B N 1
ATOM 3991 C CA . ASP B 1 218 ? 5.594 -40.406 -24.328 1 87.44 218 ASP B CA 1
ATOM 3992 C C . ASP B 1 218 ? 6.031 -39.562 -25.531 1 87.44 218 ASP B C 1
ATOM 3994 O O . ASP B 1 218 ? 7.168 -39.656 -25.984 1 87.44 218 ASP B O 1
ATOM 3998 N N . ASN B 1 219 ? 5.133 -38.781 -26 1 89.75 219 ASN B N 1
ATOM 3999 C CA . ASN B 1 219 ? 5.445 -37.875 -27.125 1 89.75 219 ASN B CA 1
ATOM 4000 C C . ASN B 1 219 ? 6.547 -36.875 -26.766 1 89.75 219 ASN B C 1
ATOM 4002 O O . ASN B 1 219 ? 7.441 -36.625 -27.562 1 89.75 219 ASN B O 1
ATOM 4006 N N . VAL B 1 220 ? 6.465 -36.406 -25.594 1 91.38 220 VAL B N 1
ATOM 4007 C CA . VAL B 1 220 ? 7.438 -35.406 -25.141 1 91.38 220 VAL B CA 1
ATOM 4008 C C . VAL B 1 220 ? 8.805 -36.062 -24.984 1 91.38 220 VAL B C 1
ATOM 4010 O O . VAL B 1 220 ? 9.828 -35.5 -25.375 1 91.38 220 VAL B O 1
ATOM 4013 N N . GLU B 1 221 ? 8.82 -37.25 -24.422 1 90.81 221 GLU B N 1
ATOM 4014 C CA . GLU B 1 221 ? 10.078 -38 -24.266 1 90.81 221 GLU B CA 1
ATOM 4015 C C . GLU B 1 221 ? 10.734 -38.25 -25.625 1 90.81 221 GLU B C 1
ATOM 4017 O O . GLU B 1 221 ? 11.945 -38.062 -25.766 1 90.81 221 GLU B O 1
ATOM 4022 N N . ALA B 1 222 ? 9.938 -38.688 -26.562 1 91 222 ALA B N 1
ATOM 4023 C CA . ALA B 1 222 ? 10.453 -38.938 -27.906 1 91 222 ALA B CA 1
ATOM 4024 C C . ALA B 1 222 ? 11.062 -37.688 -28.516 1 91 222 ALA B C 1
ATOM 4026 O O . ALA B 1 222 ? 12.141 -37.719 -29.109 1 91 222 ALA B O 1
ATOM 4027 N N . SER B 1 223 ? 10.398 -36.625 -28.375 1 93.56 223 SER B N 1
ATOM 4028 C CA . SER B 1 223 ? 10.875 -35.344 -28.906 1 93.56 223 SER B CA 1
ATOM 4029 C C . SER B 1 223 ? 12.164 -34.906 -28.219 1 93.56 223 SER B C 1
ATOM 4031 O O . SER B 1 223 ? 13.07 -34.375 -28.859 1 93.56 223 SER B O 1
ATOM 4033 N N . LEU B 1 224 ? 12.203 -35.125 -26.953 1 93.94 224 LEU B N 1
ATOM 4034 C CA . LEU B 1 224 ? 13.375 -34.781 -26.156 1 93.94 224 LEU B CA 1
ATOM 4035 C C . LEU B 1 224 ? 14.586 -35.594 -26.609 1 93.94 224 LEU B C 1
ATOM 4037 O O . LEU B 1 224 ? 15.68 -35.062 -26.766 1 93.94 224 LEU B O 1
ATOM 4041 N N . ARG B 1 225 ? 14.391 -36.844 -26.781 1 94.06 225 ARG B N 1
ATOM 4042 C CA . ARG B 1 225 ? 15.461 -37.75 -27.25 1 94.06 225 ARG B CA 1
ATOM 4043 C C . ARG B 1 225 ? 15.984 -37.312 -28.609 1 94.06 225 ARG B C 1
ATOM 4045 O O . ARG B 1 225 ? 17.188 -37.25 -28.828 1 94.06 225 ARG B O 1
ATOM 4052 N N . LYS B 1 226 ? 15.062 -37.062 -29.469 1 95.31 226 LYS B N 1
ATOM 4053 C CA . LYS B 1 226 ? 15.438 -36.594 -30.812 1 95.31 226 LYS B CA 1
ATOM 4054 C C . LYS B 1 226 ? 16.25 -35.312 -30.734 1 95.31 226 LYS B C 1
ATOM 4056 O O . LYS B 1 226 ? 17.266 -35.188 -31.422 1 95.31 226 LYS B O 1
ATOM 4061 N N . ALA B 1 227 ? 15.797 -34.406 -29.969 1 96.25 227 ALA B N 1
ATOM 4062 C CA . ALA B 1 227 ? 16.484 -33.125 -29.828 1 96.25 227 ALA B CA 1
ATOM 4063 C C . ALA B 1 227 ? 17.891 -33.312 -29.266 1 96.25 227 ALA B C 1
ATOM 4065 O O . ALA B 1 227 ? 18.828 -32.625 -29.688 1 96.25 227 ALA B O 1
ATOM 4066 N N . ALA B 1 228 ? 18.016 -34.156 -28.297 1 95.81 228 ALA B N 1
ATOM 4067 C CA . ALA B 1 228 ? 19.328 -34.438 -27.719 1 95.81 228 ALA B CA 1
ATOM 4068 C C . ALA B 1 228 ? 20.297 -34.969 -28.766 1 95.81 228 ALA B C 1
ATOM 4070 O O . ALA B 1 228 ? 21.438 -34.5 -28.875 1 95.81 228 ALA B O 1
ATOM 4071 N N . ILE B 1 229 ? 19.828 -35.906 -29.547 1 94.56 229 ILE B N 1
ATOM 4072 C CA . ILE B 1 229 ? 20.641 -36.531 -30.594 1 94.56 229 ILE B CA 1
ATOM 4073 C C . ILE B 1 229 ? 21.062 -35.469 -31.609 1 94.56 229 ILE B C 1
ATOM 4075 O O . ILE B 1 229 ? 22.234 -35.406 -31.984 1 94.56 229 ILE B O 1
ATOM 4079 N N . VAL B 1 230 ? 20.156 -34.688 -32.062 1 95.25 230 VAL B N 1
ATOM 4080 C CA . VAL B 1 230 ? 20.391 -33.656 -33.062 1 95.25 230 VAL B CA 1
ATOM 4081 C C . VAL B 1 230 ? 21.469 -32.688 -32.562 1 95.25 230 VAL B C 1
ATOM 4083 O O . VAL B 1 230 ? 22.281 -32.219 -33.344 1 95.25 230 VAL B O 1
ATOM 4086 N N . ASN B 1 231 ? 21.469 -32.438 -31.328 1 94.5 231 ASN B N 1
ATOM 4087 C CA . ASN B 1 231 ? 22.422 -31.469 -30.766 1 94.5 231 ASN B CA 1
ATOM 4088 C C . ASN B 1 231 ? 23.703 -32.156 -30.328 1 94.5 231 ASN B C 1
ATOM 4090 O O . ASN B 1 231 ? 24.609 -31.516 -29.781 1 94.5 231 ASN B O 1
ATOM 4094 N N . GLY B 1 232 ? 23.766 -33.5 -30.469 1 94.56 232 GLY B N 1
ATOM 4095 C CA . GLY B 1 232 ? 24.969 -34.25 -30.203 1 94.56 232 GLY B CA 1
ATOM 4096 C C . GLY B 1 232 ? 25.188 -34.531 -28.734 1 94.56 232 GLY B C 1
ATOM 4097 O O . GLY B 1 232 ? 26.312 -34.594 -28.25 1 94.56 232 GLY B O 1
ATOM 4098 N N . TYR B 1 233 ? 24.094 -34.562 -27.984 1 96.31 233 TYR B N 1
ATOM 4099 C CA . TYR B 1 233 ? 24.188 -34.844 -26.562 1 96.31 233 TYR B CA 1
ATOM 4100 C C . TYR B 1 233 ? 23.484 -36.125 -26.203 1 96.31 233 TYR B C 1
ATOM 4102 O O . TYR B 1 233 ? 22.766 -36.719 -27.016 1 96.31 233 TYR B O 1
ATOM 4110 N N . GLU B 1 234 ? 23.766 -36.625 -24.984 1 95.31 234 GLU B N 1
ATOM 4111 C CA . GLU B 1 234 ? 23.078 -37.75 -24.406 1 95.31 234 GLU B CA 1
ATOM 4112 C C . GLU B 1 234 ? 22.297 -37.344 -23.156 1 95.31 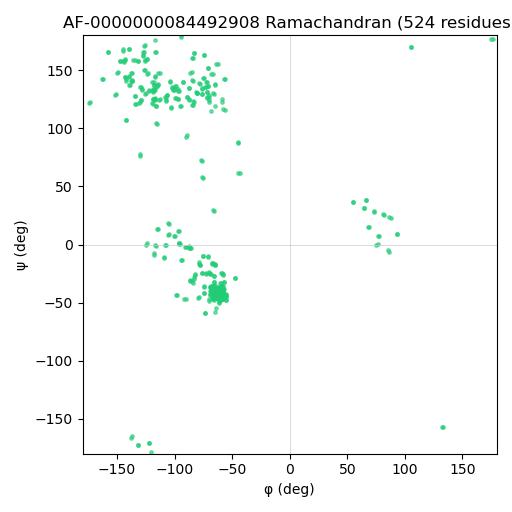234 GLU B C 1
ATOM 4114 O O . GLU B 1 234 ? 22.828 -36.625 -22.297 1 95.31 234 GLU B O 1
ATOM 4119 N N . LEU B 1 235 ? 21.078 -37.875 -23.094 1 95.69 235 LEU B N 1
ATOM 4120 C CA . LEU B 1 235 ? 20.281 -37.594 -21.906 1 95.69 235 LEU B CA 1
ATOM 4121 C C . LEU B 1 235 ? 20.766 -38.406 -20.703 1 95.69 235 LEU B C 1
ATOM 4123 O O . LEU B 1 235 ? 21.125 -39.562 -20.844 1 95.69 235 LEU B O 1
ATOM 4127 N N . LEU B 1 236 ? 20.719 -37.812 -19.531 1 95.19 236 LEU B N 1
ATOM 4128 C CA . LEU B 1 236 ? 21.172 -38.5 -18.312 1 95.19 236 LEU B CA 1
ATOM 4129 C C . LEU B 1 236 ? 20.047 -39.312 -17.688 1 95.19 236 LEU B C 1
ATOM 4131 O O . LEU B 1 236 ? 20.203 -39.875 -16.625 1 95.19 236 LEU B O 1
ATOM 4135 N N . GLY B 1 237 ? 18.844 -39.281 -18.266 1 93.38 237 GLY B N 1
ATOM 4136 C CA . GLY B 1 237 ? 17.734 -40.062 -17.797 1 93.38 237 GLY B CA 1
ATOM 4137 C C . GLY B 1 237 ? 16.938 -39.406 -16.688 1 93.38 237 GLY B C 1
ATOM 4138 O O . GLY B 1 237 ? 16.359 -40.062 -15.836 1 93.38 237 GLY B O 1
ATOM 4139 N N . LEU B 1 238 ? 17.047 -38.125 -16.672 1 94.88 238 LEU B N 1
ATOM 4140 C CA . LEU B 1 238 ? 16.344 -37.312 -15.688 1 94.88 238 LEU B CA 1
ATOM 4141 C C . LEU B 1 238 ? 15.734 -36.062 -16.344 1 94.88 238 LEU B C 1
ATOM 4143 O O . LEU B 1 238 ? 16.328 -35.469 -17.234 1 94.88 238 LEU B O 1
ATOM 4147 N N . VAL B 1 239 ? 14.555 -35.75 -15.898 1 96.69 239 VAL B N 1
ATOM 4148 C CA . VAL B 1 239 ? 13.938 -34.5 -16.375 1 96.69 239 VAL B CA 1
ATOM 4149 C C . VAL B 1 239 ? 13.25 -33.781 -15.219 1 96.69 239 VAL B C 1
ATOM 4151 O O . VAL B 1 239 ? 12.609 -34.438 -14.375 1 96.69 239 VAL B O 1
ATOM 4154 N N . TYR B 1 240 ? 13.398 -32.5 -15.117 1 96.5 240 TYR B N 1
ATOM 4155 C CA . TYR B 1 240 ? 12.711 -31.625 -14.18 1 96.5 240 TYR B CA 1
ATOM 4156 C C . TYR B 1 240 ? 11.664 -30.766 -14.883 1 96.5 240 TYR B C 1
ATOM 4158 O O . TYR B 1 240 ? 11.969 -30.094 -15.875 1 96.5 240 TYR B O 1
ATOM 4166 N N . ILE B 1 241 ? 10.453 -30.812 -14.375 1 96.75 241 ILE B N 1
ATOM 4167 C CA . ILE B 1 241 ? 9.359 -30.094 -15.016 1 96.75 241 ILE B CA 1
ATOM 4168 C C . ILE B 1 241 ? 8.68 -29.172 -14 1 96.75 241 ILE B C 1
ATOM 4170 O O . ILE B 1 241 ? 8.336 -29.609 -12.898 1 96.75 241 ILE B O 1
ATOM 4174 N N . ASN B 1 242 ? 8.492 -27.953 -14.305 1 94.81 242 ASN B N 1
ATOM 4175 C CA . ASN B 1 242 ? 7.75 -27.047 -13.422 1 94.81 242 ASN B CA 1
ATOM 4176 C C . ASN B 1 242 ? 6.703 -26.25 -14.195 1 94.81 242 ASN B C 1
ATOM 4178 O O . ASN B 1 242 ? 6.82 -26.078 -15.406 1 94.81 242 ASN B O 1
ATOM 4182 N N . LEU B 1 243 ? 5.734 -25.781 -13.453 1 95.69 243 LEU B N 1
ATOM 4183 C CA . LEU B 1 243 ? 4.621 -25.016 -14.008 1 95.69 243 LEU B CA 1
ATOM 4184 C C . LEU B 1 243 ? 5 -23.547 -14.164 1 95.69 243 LEU B C 1
ATOM 4186 O O . LEU B 1 243 ? 5.414 -22.906 -13.195 1 95.69 243 LEU B O 1
ATOM 4190 N N . LEU B 1 244 ? 4.883 -23.016 -15.391 1 96.94 244 LEU B N 1
ATOM 4191 C CA . LEU B 1 244 ? 5.133 -21.594 -15.625 1 96.94 244 LEU B CA 1
ATOM 4192 C C . LEU B 1 244 ? 3.844 -20.797 -15.5 1 96.94 244 LEU B C 1
ATOM 4194 O O . LEU B 1 244 ? 3.812 -19.766 -14.812 1 96.94 244 LEU B O 1
ATOM 4198 N N . LEU B 1 245 ? 2.82 -21.328 -16.141 1 97.38 245 LEU B N 1
ATOM 4199 C CA . LEU B 1 245 ? 1.584 -20.547 -16.219 1 97.38 245 LEU B CA 1
ATOM 4200 C C . LEU B 1 245 ? 0.41 -21.438 -16.609 1 97.38 245 LEU B C 1
ATOM 4202 O O . LEU B 1 245 ? 0.567 -22.359 -17.422 1 97.38 245 LEU B O 1
ATOM 4206 N N . THR B 1 246 ? -0.689 -21.219 -16.078 1 97 246 THR B N 1
ATOM 4207 C CA . THR B 1 246 ? -1.954 -21.781 -16.531 1 97 246 THR B CA 1
ATOM 4208 C C . THR B 1 246 ? -2.916 -20.688 -16.953 1 97 246 THR B C 1
ATOM 4210 O O . THR B 1 246 ? -3.098 -19.688 -16.25 1 97 246 THR B O 1
ATOM 4213 N N . THR B 1 247 ? -3.385 -20.766 -18.094 1 97.31 247 THR B N 1
ATOM 4214 C CA . THR B 1 247 ? -4.445 -19.891 -18.594 1 97.31 247 THR B CA 1
ATOM 4215 C C . THR B 1 247 ? -5.547 -20.719 -19.266 1 97.31 247 THR B C 1
ATOM 4217 O O . THR B 1 247 ? -5.59 -21.938 -19.109 1 97.31 247 THR B O 1
ATOM 4220 N N . TYR B 1 248 ? -6.492 -20.062 -19.906 1 95.81 248 TYR B N 1
ATOM 4221 C CA . TYR B 1 248 ? -7.645 -20.797 -20.422 1 95.81 248 TYR B CA 1
ATOM 4222 C C . TYR B 1 248 ? -8.016 -20.312 -21.812 1 95.81 248 TYR B C 1
ATOM 4224 O O . TYR B 1 248 ? -7.793 -19.141 -22.156 1 95.81 248 TYR B O 1
ATOM 4232 N N . GLU B 1 249 ? -8.469 -21.172 -22.531 1 94.25 249 GLU B N 1
ATOM 4233 C CA . GLU B 1 249 ? -9.094 -20.906 -23.828 1 94.25 249 GLU B CA 1
ATOM 4234 C C . GLU B 1 249 ? -10.398 -21.688 -23.969 1 94.25 249 GLU B C 1
ATOM 4236 O O . GLU B 1 249 ? -10.414 -22.906 -23.828 1 94.25 249 GLU B O 1
ATOM 4241 N N . ASP B 1 250 ? -11.492 -20.969 -24.172 1 91 250 ASP B N 1
ATOM 4242 C CA . ASP B 1 250 ? -12.828 -21.547 -24.281 1 91 250 ASP B CA 1
ATOM 4243 C C . ASP B 1 250 ? -13.156 -22.391 -23.062 1 91 250 ASP B C 1
ATOM 4245 O O . ASP B 1 250 ? -13.664 -23.516 -23.188 1 91 250 ASP B O 1
ATOM 4249 N N . GLY B 1 251 ? -12.719 -21.969 -21.906 1 88.94 251 GLY B N 1
ATOM 4250 C CA . GLY B 1 251 ? -13.062 -22.594 -20.641 1 88.94 251 GLY B CA 1
ATOM 4251 C C . GLY B 1 251 ? -12.148 -23.766 -20.297 1 88.94 251 GLY B C 1
ATOM 4252 O O . GLY B 1 251 ? -12.258 -24.344 -19.203 1 88.94 251 GLY B O 1
ATOM 4253 N N . LEU B 1 252 ? -11.25 -24.141 -21.188 1 92.69 252 LEU B N 1
ATOM 4254 C CA . LEU B 1 252 ? -10.336 -25.25 -20.938 1 92.69 252 LEU B CA 1
ATOM 4255 C C . LEU B 1 252 ? -8.938 -24.734 -20.609 1 92.69 252 LEU B C 1
ATOM 4257 O O . LEU B 1 252 ? -8.461 -23.781 -21.234 1 92.69 252 LEU B O 1
ATOM 4261 N N . GLU B 1 253 ? -8.305 -25.375 -19.688 1 95.5 253 GLU B N 1
ATOM 4262 C CA . GLU B 1 253 ? -7.008 -24.891 -19.219 1 95.5 253 GLU B CA 1
ATOM 4263 C C . GLU B 1 253 ? -5.914 -25.141 -20.25 1 95.5 253 GLU B C 1
ATOM 4265 O O . GLU B 1 253 ? -5.914 -26.172 -20.922 1 95.5 253 GLU B O 1
ATOM 4270 N N . ARG B 1 254 ? -5.125 -24.219 -20.469 1 96.5 254 ARG B N 1
ATOM 4271 C CA . ARG B 1 254 ? -3.822 -24.297 -21.125 1 96.5 254 ARG B CA 1
ATOM 4272 C C . ARG B 1 254 ? -2.689 -24.234 -20.109 1 96.5 254 ARG B C 1
ATOM 4274 O O . ARG B 1 254 ? -2.578 -23.25 -19.359 1 96.5 254 ARG B O 1
ATOM 4281 N N . VAL B 1 255 ? -1.913 -25.281 -20.062 1 96.69 255 VAL B N 1
ATOM 4282 C CA . VAL B 1 255 ? -0.859 -25.359 -19.062 1 96.69 255 VAL B CA 1
ATOM 4283 C C . VAL B 1 255 ? 0.508 -25.312 -19.734 1 96.69 255 VAL B C 1
ATOM 4285 O O . VAL B 1 255 ? 0.786 -26.109 -20.641 1 96.69 255 VAL B O 1
ATOM 4288 N N . PHE B 1 256 ? 1.288 -24.406 -19.344 1 97.88 256 PHE B N 1
ATOM 4289 C CA . PHE B 1 256 ? 2.625 -24.266 -19.906 1 97.88 256 PHE B CA 1
ATOM 4290 C C . PHE B 1 256 ? 3.682 -24.719 -18.906 1 97.88 256 PHE B C 1
ATOM 4292 O O . PHE B 1 256 ? 3.74 -24.219 -17.781 1 97.88 256 PHE B O 1
ATOM 4299 N N . LEU B 1 257 ? 4.488 -25.656 -19.328 1 97.69 257 LEU B N 1
ATOM 4300 C CA . LEU B 1 257 ? 5.469 -26.297 -18.469 1 97.69 257 LEU B CA 1
ATOM 4301 C C . LEU B 1 257 ? 6.887 -26.047 -18.984 1 97.69 257 LEU B C 1
ATOM 4303 O O . LEU B 1 257 ? 7.125 -26.078 -20.188 1 97.69 257 LEU B O 1
ATOM 4307 N N . GLU B 1 258 ? 7.723 -25.812 -18.062 1 97.75 258 GLU B N 1
ATOM 4308 C CA . GLU B 1 258 ? 9.148 -25.688 -18.328 1 97.75 258 GLU B CA 1
ATOM 4309 C C . GLU B 1 258 ? 9.891 -26.984 -18 1 97.75 258 GLU B C 1
ATOM 4311 O O . GLU B 1 258 ? 9.633 -27.609 -16.969 1 97.75 258 GLU B O 1
ATOM 4316 N N . MET B 1 259 ? 10.773 -27.344 -18.891 1 97.62 259 MET B N 1
ATOM 4317 C CA . MET B 1 259 ? 11.453 -28.625 -18.719 1 97.62 259 MET B CA 1
ATOM 4318 C C . MET B 1 259 ? 12.969 -28.453 -18.797 1 97.62 259 MET B C 1
ATOM 4320 O O . MET B 1 259 ? 13.477 -27.797 -19.703 1 97.62 259 MET B O 1
ATOM 4324 N N . TYR B 1 260 ? 13.68 -29.047 -17.859 1 97.75 260 TYR B N 1
ATOM 4325 C CA . TYR B 1 260 ? 15.133 -29.188 -17.859 1 97.75 260 TYR B CA 1
ATOM 4326 C C . TYR B 1 260 ? 15.531 -30.656 -17.922 1 97.75 260 TYR B C 1
ATOM 4328 O O . TYR B 1 260 ? 15.188 -31.438 -17.031 1 97.75 260 TYR B O 1
ATOM 4336 N N . ALA B 1 261 ? 16.219 -31.047 -18.922 1 97.75 261 ALA B N 1
ATOM 4337 C CA . ALA B 1 261 ? 16.734 -32.406 -19.047 1 97.75 261 ALA B CA 1
ATOM 4338 C C . ALA B 1 261 ? 18.266 -32.406 -19.031 1 97.75 261 ALA B C 1
ATOM 4340 O O . ALA B 1 261 ? 18.891 -32.094 -20.047 1 97.75 261 ALA B O 1
ATOM 4341 N N . PRO B 1 262 ? 18.828 -32.781 -17.938 1 97.56 262 PRO B N 1
ATOM 4342 C CA . PRO B 1 262 ? 20.297 -32.812 -17.891 1 97.56 262 PRO B CA 1
ATOM 4343 C C . PRO B 1 262 ? 20.906 -33.688 -18.984 1 97.56 262 PRO B C 1
ATOM 4345 O O . PRO B 1 262 ? 20.375 -34.719 -19.328 1 97.56 262 PRO B O 1
ATOM 4348 N N . ILE B 1 263 ? 22.031 -33.188 -19.5 1 96.62 263 ILE B N 1
ATOM 4349 C CA . ILE B 1 263 ? 22.688 -33.844 -20.625 1 96.62 263 ILE B CA 1
ATOM 4350 C C . ILE B 1 263 ? 24.188 -33.938 -20.375 1 96.62 263 ILE B C 1
ATOM 4352 O O . ILE B 1 263 ? 24.719 -33.25 -19.5 1 96.62 263 ILE B O 1
ATOM 4356 N N . LYS B 1 264 ? 24.828 -34.875 -21.078 1 95.12 264 LYS B N 1
ATOM 4357 C CA . LYS B 1 264 ? 26.281 -35 -21.109 1 95.12 264 LYS B CA 1
ATOM 4358 C C . LYS B 1 264 ? 26.797 -35.031 -22.547 1 95.12 264 LYS B C 1
ATOM 4360 O O . LYS B 1 264 ? 26.094 -35.438 -23.453 1 95.12 264 LYS B O 1
#

Radius of gyration: 33.07 Å; Cα contacts (8 Å, |Δi|>4): 925; chains: 2; bounding box: 62×100×62 Å

Solvent-accessible surface area (backbone atoms only — not comparable to full-atom values): 28026 Å² total; per-residue (Å²): 117,36,44,60,69,55,48,19,58,35,35,46,47,51,62,66,52,54,51,49,36,39,74,68,63,65,38,77,58,49,59,37,83,86,78,62,46,54,33,33,45,72,67,45,52,49,44,49,27,49,51,37,46,45,44,58,65,68,49,50,68,71,58,51,48,47,34,46,40,50,38,52,67,67,54,49,40,51,52,46,50,54,49,46,52,52,50,51,52,50,44,52,52,50,51,54,43,47,52,52,47,51,52,49,44,50,37,45,50,47,45,74,73,23,54,82,37,80,46,80,38,63,45,72,61,34,33,48,77,47,72,40,71,44,95,79,44,43,87,55,34,56,60,55,49,74,63,44,92,56,90,46,65,44,31,49,62,72,44,40,31,40,39,38,32,36,59,98,90,39,78,76,44,66,36,30,34,32,42,39,80,67,72,69,78,84,50,82,76,79,57,59,70,49,68,40,77,44,15,48,29,37,21,47,78,41,42,42,57,78,50,70,66,56,86,54,64,67,61,50,50,53,52,50,52,52,51,30,51,76,72,72,37,42,74,72,35,40,37,40,34,33,59,59,48,74,43,12,48,83,61,25,43,34,31,32,34,39,36,40,27,40,46,92,119,35,44,59,69,55,48,19,61,35,34,45,48,49,61,65,55,53,51,49,35,38,75,67,63,65,37,79,59,50,59,38,83,86,78,60,46,54,32,32,47,72,68,44,54,51,42,50,27,50,50,35,45,44,43,59,65,68,50,51,67,70,58,50,47,47,34,48,42,48,39,51,66,65,54,49,41,51,50,46,50,53,48,46,52,53,51,52,53,49,44,53,52,49,52,53,43,47,51,51,46,51,52,48,45,50,38,46,49,48,46,74,73,24,54,82,36,79,46,80,40,63,45,72,60,33,34,48,78,46,73,38,70,42,95,80,44,43,86,57,34,55,60,56,50,74,64,45,92,57,88,45,63,44,30,48,63,71,43,40,30,40,39,39,32,36,57,98,90,41,79,76,44,66,37,30,34,32,44,41,79,69,74,67,77,84,50,82,75,81,55,59,68,48,70,38,78,42,14,48,28,37,22,48,77,39,40,42,57,78,49,72,64,55,87,53,62,66,63,50,49,52,52,50,52,51,52,30,52,76,71,73,38,42,73,72,35,43,35,41,34,33,59,58,48,75,42,12,49,84,61,25,42,35,30,34,34,37,38,40,28,40,46,90

pLDDT: mean 89.62, std 10.95, range [43.88, 98.31]

Foldseek 3Di:
DDFLVVLCVVQVHDSVVVVVCVVLPLAPFDQDPPPRTGDDDPVRSVSVNVVVVCVVLVDDSVVVSVVSVPDDPVRVVVVSVVSVVVVVVVVVLVVVVVVVVVLLVVLVVQCVVFEVHKDKAWDAKKQFQFWDQDPPPVVPCVSQQPPDPDSDSDDDFQQKKWKWFADPVGTDGIIITGIDHPPPPPDDSPGDMDIAGIWTKGKYKDWCVVPVPDDCVVVVVVVRCVVQVVVPKAFPRMKIKGWSDWDDDPRIIITMIIMTTHID/DDFLVVLCVVQVHDSVVVVVCVVLPLAPFDQDPPPRTGDDDPVRSVSVNVVVVCVVLVDDSVVVSVVSVPDDPVRVVVVSVVSVVVVVVVVVLVVVVVVVVVLLVVLVVQCVVFEVHKDKAWDAKKFFQFWDQDPPPVVPCVSQQPPDPDSDSDDDQQQKKWKWFADPVGTDGIIITGTDHPPPPPDDSPTDMDIAGIWTKGKYKDWCVVPVPDDCVVVVVVVRCVVQVVVPKAFPRMKIKGWSDWDDDPRIIITMIIMTTHID